Protein AF-A0A9W4NF52-F1 (afdb_monomer)

Sequence (569 aa):
MGPPVKWSLKFQGIALLELTLRLSSQSIHPVLRRPTVVLLLEYIRKVLITISSSPLCQDLHRRIIYSVCWLFIDESKNSFIWRVQRPDSAAGGYKRRQGRRYRSPVVLIVNASRGDCKNIHDPDCVSHKMTSTLDIHHLNGNPSSERIFIVGGGIVGAALAFYLSRDLSSTNKRQIVIVDRCLKKSLGSTGHAPGFVGQLNESPVLTQLAKETVSEYLSIPGGFSRVGGLELSSSPLGVEALHRRCEMARAADLPAEILTPETAASLAPDFIDPESVDIALHFPSDGTANAQKVTSYYLDQARIQGVDFLEANVTGFTRSFIEDEKAEMKAIQTAEGDISLTGSTVILASGIWTSPLIASAHASKQQVTQAPIPIVPVAHPYTFTPPRPPRSGIPYPFVRWPDHHVYARDHGDRDGLGSYNHAPIQLDPTTTAIGAWPSEFDQVLSEATSHLKNGNEFQVRGSAGDSDPWLAKEPFNGIFAVTPDNLPLAGKVPDVANLWICAAIWVTTAAGTAKLISREICREAGTASSPEDKLLLEALAPARFQGSELDLLTQQALRKYNDIYNRKT

Solvent-accessible surface area (backbone atoms only — not comparable to full-atom values): 31614 Å² total; per-residue (Å²): 134,81,83,77,70,78,56,82,52,83,55,95,87,66,72,40,54,50,53,60,64,67,83,84,69,85,74,82,59,84,74,73,78,43,73,64,54,61,53,51,52,52,49,52,50,51,52,53,53,53,56,73,69,35,77,81,45,68,82,47,76,84,59,87,75,79,55,60,44,48,57,47,79,44,84,93,69,82,46,82,52,75,53,80,56,71,82,92,63,84,86,68,85,84,77,83,71,88,89,73,93,75,80,84,79,59,78,48,66,62,61,80,55,87,52,88,62,94,47,95,84,45,91,72,61,74,67,76,68,52,63,54,75,58,54,63,68,60,49,57,75,55,74,45,65,51,30,34,39,29,36,19,65,42,46,42,23,14,32,29,44,28,44,37,45,59,58,29,67,78,79,55,85,54,53,38,34,37,34,21,68,49,62,72,52,66,44,48,45,47,56,69,49,89,25,72,30,69,39,80,51,94,47,67,64,56,22,53,26,13,49,45,16,51,62,55,32,64,74,37,90,76,12,46,44,72,40,12,33,37,42,41,27,67,42,78,68,44,49,54,49,46,56,52,48,42,53,50,26,53,78,69,78,37,70,54,45,82,39,51,26,65,59,49,18,72,56,32,62,59,48,40,49,41,93,71,34,65,37,27,37,37,26,64,79,18,22,41,37,35,46,58,55,42,23,52,49,26,43,54,54,13,42,77,66,62,42,38,35,32,62,44,54,76,61,23,58,42,70,48,79,51,80,91,84,22,29,34,62,43,29,46,32,34,92,93,52,68,34,66,27,61,61,29,38,39,34,39,22,38,40,61,48,41,37,60,40,44,60,32,28,92,82,74,77,53,59,72,55,89,49,45,63,51,53,42,25,29,61,37,49,37,25,25,31,66,84,47,81,57,73,80,81,76,66,43,37,32,41,29,32,51,92,64,36,25,36,38,34,66,70,51,40,28,42,37,41,37,46,49,64,60,84,72,43,76,52,86,74,71,93,36,30,62,52,80,73,60,79,66,46,34,56,41,41,51,59,45,28,70,76,29,66,51,23,90,56,49,52,39,61,66,66,90,66,94,62,63,34,74,82,72,50,38,27,38,23,41,31,44,48,36,19,55,80,72,53,38,34,33,37,64,40,89,56,22,77,36,38,30,39,48,24,43,64,51,84,38,29,22,49,23,48,23,49,53,50,30,52,62,72,70,49,60,92,91,63,80,69,55,74,66,57,45,54,47,45,58,71,18,28,41,54,73,47,57,96,54,59,60,68,60,35,44,57,39,11,45,53,42,54,57,43,72,60,59,66,86,125

Secondary structure (DSSP, 8-state):
-PPP-EEEE--SSS-EEEEE-----S---GGGGSTHHHHHHHHHHHHHHHHHTSGGGTTTTTS----EEEEEEETTTTEEEEEEE-TT---------TT-----PEEE---EEEE--S-TT-TTTT------SS-HHHHHHS--TTEEEEE--SHHHHHHHHHHHHHHHHH---EEEEEES-SSS--SGGGG---EE----SSHHHHHHHHHHHHHHHTSTTTEE---EEEEE-SHHHHHHHHHHHHHHHHTT---EEE-HHHHHHHSTTT--GGG-SEEEEETT-EEE-HHHHHHHHHHHHHHTT-EEEE--EEEEEEEE-GGG-EEEEEEEETT-PEE-TT-EEEE--GGGHHHHHH--TTT---S-SS----EEEEEEEEEPPP-PPPSSSPPPEEEEGGGTEEEEE-SSSEEEEE--S---B----SSSEE---THHHHHHHHHHTTSTTGGGS--SPP-SSS-HHHHT--EEEEEEE-TTS--EEEE-TTBTTEEEEES--GGGHHHHHHHHHHHHTPPTTPPPPHHHHHHHHHH-GGGGTTS-HHHHHHHHHHHHHGGG----

InterPro domains:
  IPR006076 FAD dependent oxidoreductase [PF01266] (148-518)
  IPR036188 FAD/NAD(P)-binding domain superfamily [G3DSA:3.50.50.60] (148-526)
  IPR036188 FAD/NAD(P)-binding domain superfamily [SSF51905] (148-545)

Foldseek 3Di:
DDDWDWDWDDDPPDFTKTKTWDFDDPDPDPVCPDCVVVVVVVVVVVVVVVVCPDPVCVVVVPDFDWWKKWWWDDPVPRDTDIDIDHPPPPPDDDDDDPDDDTDDIGIITIGIDGDPAPDPPDPPRPCPQDDFPDALVVLQVDDDLQEEEEEDLFLQSLLLLLLLLVLCVVPPDGAYEYEYQGSRAAQELLRQPQFWADLDDPDLLSNLLLVVLLVVQVVAVQFWDQQKEKEFDDDPVVVVVLVVSCVSCVVSVFDKDKDQLVVLCVQPVQFGDNVLTGIMMIGRRTAGGNRVSSSVVSNVSSVSSPHGYHNFDFQEWDWDADPPLFIATAWGDTPVGTRGQVSYFYEYAPALCRQVRQCPPVDPSDGVALFQQQWFKWWWKKAKFPFAAFDPDRFGHKYHHLVFQKTKGDPGRIIMIIGLNDQTDTDDDDSGQWDDDDPCQLVSLLSRLVSTSNSVRIDRDADPDPDDCSVVRGMTIGIGIFWLVRAAQFADRPRHHRYTYGYRDDSSSSSSRSNLNSCVVSDDPPDDDDPVSVVSCQVNHSRVCPPPDNVVRNVSRSVVSSCVSHDPD

Radius of gyration: 27.08 Å; Cα contacts (8 Å, |Δi|>4): 1093; chains: 1; bounding box: 56×83×64 Å

Structure (mmCIF, N/CA/C/O backbone):
data_AF-A0A9W4NF52-F1
#
_entry.id   AF-A0A9W4NF52-F1
#
loop_
_atom_site.group_PDB
_atom_site.id
_atom_site.type_symbol
_atom_site.label_atom_id
_atom_site.label_alt_id
_atom_site.label_comp_id
_atom_site.label_asym_id
_atom_site.label_entity_id
_atom_site.label_seq_id
_atom_site.pdbx_PDB_ins_code
_atom_site.Cartn_x
_atom_site.Cartn_y
_atom_site.Cartn_z
_atom_site.occupancy
_atom_site.B_iso_or_equiv
_atom_site.auth_seq_id
_atom_site.auth_comp_id
_atom_site.auth_asym_id
_atom_site.auth_atom_id
_atom_site.pdbx_PDB_model_num
ATOM 1 N N . MET A 1 1 ? 13.377 34.744 -10.665 1.00 30.64 1 MET A N 1
ATOM 2 C CA . MET A 1 1 ? 12.794 34.921 -9.315 1.00 30.64 1 MET A CA 1
ATOM 3 C C . MET A 1 1 ? 13.812 35.668 -8.465 1.00 30.64 1 MET A C 1
ATOM 5 O O . MET A 1 1 ? 14.974 35.294 -8.519 1.00 30.64 1 MET A O 1
ATOM 9 N N . GLY A 1 2 ? 13.432 36.736 -7.758 1.00 31.20 2 GLY A N 1
ATOM 10 C CA . GLY A 1 2 ? 14.323 37.362 -6.767 1.00 31.20 2 GLY A CA 1
ATOM 11 C C . GLY A 1 2 ? 14.331 36.555 -5.459 1.00 31.20 2 GLY A C 1
ATOM 12 O O . GLY A 1 2 ? 13.343 35.865 -5.194 1.00 31.20 2 GLY A O 1
ATOM 13 N N . PRO A 1 3 ? 15.406 36.604 -4.653 1.00 27.39 3 PRO A N 1
ATOM 14 C CA . PRO A 1 3 ? 15.479 35.844 -3.409 1.00 27.39 3 PRO A CA 1
ATOM 15 C C . PRO A 1 3 ? 14.446 36.350 -2.382 1.00 27.39 3 PRO A C 1
ATOM 17 O O . PRO A 1 3 ? 14.152 37.548 -2.344 1.00 27.39 3 PRO A O 1
ATOM 20 N N . PRO A 1 4 ? 13.882 35.465 -1.538 1.00 35.62 4 PRO A N 1
ATOM 21 C CA . PRO A 1 4 ? 13.012 35.873 -0.441 1.00 35.62 4 PRO A CA 1
ATOM 22 C C . PRO A 1 4 ? 13.795 36.713 0.575 1.00 35.62 4 PRO A C 1
ATOM 24 O O . PRO A 1 4 ? 14.911 36.363 0.956 1.00 35.62 4 PRO A O 1
ATOM 27 N N . VAL A 1 5 ? 13.193 37.801 1.054 1.00 34.25 5 VAL A N 1
ATOM 28 C CA . VAL A 1 5 ? 13.764 38.591 2.150 1.00 34.25 5 VAL A CA 1
ATOM 29 C C . VAL A 1 5 ? 13.345 37.940 3.471 1.00 34.25 5 VAL A C 1
ATOM 31 O O . VAL A 1 5 ? 12.169 37.977 3.831 1.00 34.25 5 VAL A O 1
ATOM 34 N N . LYS A 1 6 ? 14.291 37.318 4.183 1.00 35.41 6 LYS A N 1
ATOM 35 C CA . LYS A 1 6 ? 14.070 36.695 5.501 1.00 35.41 6 LYS A CA 1
ATOM 36 C C . LYS A 1 6 ? 14.448 37.662 6.624 1.00 35.41 6 LYS A C 1
ATOM 38 O O . LYS A 1 6 ? 15.477 38.325 6.537 1.00 35.41 6 LYS A O 1
ATOM 43 N N . TRP A 1 7 ? 13.634 37.721 7.676 1.00 36.25 7 TRP A N 1
ATOM 44 C CA . TRP A 1 7 ? 13.908 38.498 8.889 1.00 36.25 7 TRP A CA 1
ATOM 45 C C . TRP A 1 7 ? 13.769 37.578 10.104 1.00 36.25 7 TRP A C 1
ATOM 47 O O . TRP A 1 7 ? 12.763 36.884 10.236 1.00 36.25 7 TRP A O 1
ATOM 57 N N . SER A 1 8 ? 14.753 37.596 11.002 1.00 33.62 8 SER A N 1
ATOM 58 C CA . SER A 1 8 ? 14.726 36.868 12.272 1.00 33.62 8 SER A CA 1
ATOM 59 C C . SER A 1 8 ? 14.670 37.855 13.441 1.00 33.62 8 SER A C 1
ATOM 61 O O . SER A 1 8 ? 15.445 38.808 13.515 1.00 33.62 8 SER A O 1
ATOM 63 N N . LEU A 1 9 ? 13.720 37.655 14.358 1.00 34.09 9 LEU A N 1
ATOM 64 C CA . LEU A 1 9 ? 13.571 38.448 15.581 1.00 34.09 9 LEU A CA 1
ATOM 65 C C . LEU A 1 9 ? 13.897 37.570 16.793 1.00 34.09 9 LEU A C 1
ATOM 67 O O . LEU A 1 9 ? 13.273 36.533 17.009 1.00 34.09 9 LEU A O 1
ATOM 71 N N . LYS A 1 10 ? 14.882 37.996 17.589 1.00 30.06 10 LYS A N 1
ATOM 72 C CA . LYS A 1 10 ? 15.236 37.385 18.877 1.00 30.06 10 LYS A CA 1
ATOM 73 C C . LYS A 1 10 ? 14.580 38.192 19.997 1.00 30.06 10 LYS A C 1
ATOM 75 O O . LYS A 1 10 ? 14.898 39.369 20.152 1.00 30.06 10 LYS A O 1
ATOM 80 N N . PHE A 1 11 ? 13.701 37.571 20.778 1.00 33.81 11 PHE A N 1
ATOM 81 C CA . PHE A 1 11 ? 13.212 38.149 22.030 1.00 33.81 11 PHE A CA 1
ATOM 82 C C . PHE A 1 11 ? 14.125 37.735 23.188 1.00 33.81 11 PHE A C 1
ATOM 84 O O . PHE A 1 11 ? 14.662 36.625 23.201 1.00 33.81 11 PHE A O 1
ATOM 91 N N . GLN A 1 12 ? 14.329 38.634 24.154 1.00 30.27 12 GLN A N 1
ATOM 92 C CA . GLN A 1 12 ? 15.035 38.314 25.394 1.00 30.27 12 GLN A CA 1
ATOM 93 C C . GLN A 1 12 ? 14.234 37.252 26.166 1.00 30.27 12 GLN A C 1
ATOM 95 O O . GLN A 1 12 ? 13.244 37.562 26.816 1.00 30.27 12 GLN A O 1
ATOM 100 N N . GLY A 1 13 ? 14.659 35.992 26.063 1.00 32.41 13 GLY A N 1
ATOM 101 C CA . GLY A 1 13 ? 14.316 34.928 27.008 1.00 32.41 13 GLY A CA 1
ATOM 102 C C . GLY A 1 13 ? 13.335 33.843 26.553 1.00 32.41 13 GLY A C 1
ATOM 103 O O . GLY A 1 13 ? 13.443 32.744 27.081 1.00 32.41 13 GLY A O 1
ATOM 104 N N . ILE A 1 14 ? 12.416 34.062 25.599 1.00 31.23 14 ILE A N 1
ATOM 105 C CA . ILE A 1 14 ? 11.429 33.029 25.196 1.00 31.23 14 ILE A CA 1
ATOM 106 C C . ILE A 1 14 ? 11.091 33.123 23.690 1.00 31.23 14 ILE A C 1
ATOM 108 O O . ILE A 1 14 ? 10.557 34.130 23.243 1.00 31.23 14 ILE A O 1
ATOM 112 N N . ALA A 1 15 ? 11.370 32.031 22.958 1.00 33.44 15 ALA A N 1
ATOM 113 C CA . ALA A 1 15 ? 11.004 31.679 21.569 1.00 33.44 15 ALA A CA 1
ATOM 114 C C . ALA A 1 15 ? 11.430 32.618 20.407 1.00 33.44 15 ALA A C 1
ATOM 116 O O . ALA A 1 15 ? 11.205 33.826 20.410 1.00 33.44 15 ALA A O 1
ATOM 117 N N . LEU A 1 16 ? 11.995 32.022 19.345 1.00 30.94 16 LEU A N 1
ATOM 118 C CA . LEU A 1 16 ? 12.196 32.670 18.043 1.00 30.94 16 LEU A CA 1
ATOM 119 C C . LEU A 1 16 ? 10.884 32.628 17.244 1.00 30.94 16 LEU A C 1
ATOM 121 O O . LEU A 1 16 ? 10.321 31.555 17.023 1.00 30.94 16 LEU A O 1
ATOM 125 N N . LEU A 1 17 ? 10.419 33.792 16.789 1.00 34.41 17 LEU A N 1
ATOM 126 C CA . LEU A 1 17 ? 9.329 33.906 15.820 1.00 34.41 17 LEU A CA 1
ATOM 127 C C . LEU A 1 17 ? 9.950 34.212 14.451 1.00 34.41 17 LEU A C 1
ATOM 129 O O . LEU A 1 17 ? 10.564 35.267 14.272 1.00 34.41 17 LEU A O 1
ATOM 133 N N . GLU A 1 18 ? 9.820 33.294 13.494 1.00 33.72 18 GLU A N 1
ATOM 134 C CA . GLU A 1 18 ? 10.296 33.497 12.122 1.00 33.72 18 GLU A CA 1
ATOM 135 C C . GLU A 1 18 ? 9.114 33.890 11.223 1.00 33.72 18 GLU A C 1
ATOM 137 O O . GLU A 1 18 ? 8.136 33.155 11.100 1.00 33.72 18 GLU A O 1
ATOM 142 N N . LEU A 1 19 ? 9.181 35.076 10.612 1.00 35.31 19 LEU A N 1
ATOM 143 C CA . LEU A 1 19 ? 8.155 35.599 9.705 1.00 35.31 19 LEU A CA 1
ATOM 144 C C . LEU A 1 19 ? 8.681 35.513 8.271 1.00 35.31 19 LEU A C 1
ATOM 146 O O . LEU A 1 19 ? 9.635 36.202 7.912 1.00 35.31 19 LEU A O 1
ATOM 150 N N . THR A 1 20 ? 8.046 34.691 7.433 1.00 35.22 20 THR A N 1
ATOM 151 C CA . THR A 1 20 ? 8.397 34.589 6.007 1.00 35.22 20 THR A CA 1
ATOM 152 C C . THR A 1 20 ? 7.339 35.278 5.153 1.00 35.22 20 THR A C 1
ATOM 154 O O . THR A 1 20 ? 6.206 34.814 5.058 1.00 35.22 20 THR A O 1
ATOM 157 N N . LEU A 1 21 ? 7.715 36.375 4.494 1.00 35.00 21 LEU A N 1
ATOM 158 C CA . LEU A 1 21 ? 6.881 37.072 3.513 1.00 35.00 21 LEU A CA 1
ATOM 159 C C . LEU A 1 21 ? 7.177 36.541 2.105 1.00 35.00 21 LEU A C 1
ATOM 161 O O . LEU A 1 21 ? 8.293 36.682 1.605 1.00 35.00 21 LEU A O 1
ATOM 165 N N . ARG A 1 22 ? 6.172 35.960 1.437 1.00 34.31 22 ARG A N 1
ATOM 166 C CA . ARG A 1 22 ? 6.224 35.655 -0.003 1.00 34.31 22 ARG A CA 1
ATOM 167 C C . ARG A 1 22 ? 5.330 36.628 -0.763 1.00 34.31 22 ARG A C 1
ATOM 169 O O . ARG A 1 22 ? 4.126 36.668 -0.540 1.00 34.31 22 ARG A O 1
ATOM 176 N N . LEU A 1 23 ? 5.916 37.388 -1.683 1.00 34.19 23 LEU A N 1
ATOM 177 C CA . LEU A 1 23 ? 5.167 38.192 -2.648 1.00 34.19 23 LEU A CA 1
ATOM 178 C C . LEU A 1 23 ? 4.902 37.326 -3.886 1.00 34.19 23 LEU A C 1
ATOM 180 O O . LEU A 1 23 ? 5.846 36.928 -4.567 1.00 34.19 23 LEU A O 1
ATOM 184 N N . SER A 1 24 ? 3.638 37.016 -4.187 1.00 32.88 24 SER A N 1
ATOM 185 C CA . SER A 1 24 ? 3.285 36.368 -5.454 1.00 32.88 24 SER A CA 1
ATOM 186 C C . SER A 1 24 ? 3.350 37.403 -6.575 1.00 32.88 24 SER A C 1
ATOM 188 O O . SER A 1 24 ? 2.557 38.343 -6.593 1.00 32.88 24 SER A O 1
ATOM 190 N N . SER A 1 25 ? 4.277 37.254 -7.517 1.00 32.62 25 SER A N 1
ATOM 191 C CA . SER A 1 25 ? 4.322 38.117 -8.694 1.00 32.62 25 SER A CA 1
ATOM 192 C C . SER A 1 25 ? 3.762 37.401 -9.921 1.00 32.62 25 SER A C 1
ATOM 194 O O . SER A 1 25 ? 4.472 36.634 -10.566 1.00 32.62 25 SER A O 1
ATOM 196 N N . GLN A 1 26 ? 2.543 37.745 -10.323 1.00 32.47 26 GLN A N 1
ATOM 197 C CA . GLN A 1 26 ? 2.371 38.155 -11.712 1.00 32.47 26 GLN A CA 1
ATOM 198 C C . GLN A 1 26 ? 2.530 39.680 -11.703 1.00 32.47 26 GLN A C 1
ATOM 200 O O . GLN A 1 26 ? 1.726 40.391 -11.109 1.00 32.47 26 GLN A O 1
ATOM 205 N N . SER A 1 27 ? 3.643 40.160 -12.271 1.00 33.03 27 SER A N 1
ATOM 206 C CA . SER A 1 27 ? 4.089 41.569 -12.346 1.00 33.03 27 SER A CA 1
ATOM 207 C C . SER A 1 27 ? 4.344 42.301 -11.009 1.00 33.03 27 SER A C 1
ATOM 209 O O . SER A 1 27 ? 3.445 42.866 -10.395 1.00 33.03 27 SER A O 1
ATOM 211 N N . ILE A 1 28 ? 5.616 42.383 -10.588 1.00 39.38 28 ILE A N 1
ATOM 212 C CA . ILE A 1 28 ? 6.066 43.341 -9.557 1.00 39.38 28 ILE A CA 1
ATOM 213 C C . ILE A 1 28 ? 6.005 44.747 -10.169 1.00 39.38 28 ILE A C 1
ATOM 215 O O . ILE A 1 28 ? 6.811 45.091 -11.032 1.00 39.38 28 ILE A O 1
ATOM 219 N N . HIS A 1 29 ? 5.033 45.550 -9.739 1.00 37.34 29 HIS A N 1
ATOM 220 C CA . HIS A 1 29 ? 4.826 46.913 -10.232 1.00 37.34 29 HIS A CA 1
ATOM 221 C C . HIS A 1 29 ? 5.989 47.844 -9.806 1.00 37.34 29 HIS A C 1
ATOM 223 O O . HIS A 1 29 ? 6.453 47.738 -8.665 1.00 37.34 29 HIS A O 1
ATOM 229 N N . PRO A 1 30 ? 6.434 48.812 -10.639 1.00 37.72 30 PRO A N 1
ATOM 230 C CA . PRO A 1 30 ? 7.572 49.705 -10.345 1.00 37.72 30 PRO A CA 1
ATOM 231 C C . PRO A 1 30 ? 7.462 50.525 -9.044 1.00 37.72 30 PRO A C 1
ATOM 233 O O . PRO A 1 30 ? 8.462 51.032 -8.537 1.00 37.72 30 PRO A O 1
ATOM 236 N N . VAL A 1 31 ? 6.257 50.633 -8.476 1.00 40.03 31 VAL A N 1
ATOM 237 C CA . VAL A 1 31 ? 5.966 51.329 -7.209 1.00 40.03 31 VAL A CA 1
ATOM 238 C C . VAL A 1 31 ? 6.613 50.639 -5.999 1.00 40.03 31 VAL A C 1
ATOM 240 O O . VAL A 1 31 ? 6.947 51.308 -5.022 1.00 40.03 31 VAL A O 1
ATOM 243 N N . LEU A 1 32 ? 6.886 49.331 -6.076 1.00 39.91 32 LEU A N 1
ATOM 244 C CA . LEU A 1 32 ? 7.472 48.559 -4.973 1.00 39.91 32 LEU A CA 1
ATOM 245 C C . LEU A 1 32 ? 8.967 48.849 -4.718 1.00 39.91 32 LEU A C 1
ATOM 247 O O . LEU A 1 32 ? 9.544 48.297 -3.787 1.00 39.91 32 LEU A O 1
ATOM 251 N N . ARG A 1 33 ? 9.598 49.730 -5.512 1.00 41.84 33 ARG A N 1
ATOM 252 C CA . ARG A 1 33 ? 11.000 50.163 -5.343 1.00 41.84 33 ARG A CA 1
ATOM 253 C C . ARG A 1 33 ? 11.178 51.425 -4.487 1.00 41.84 33 ARG A C 1
ATOM 255 O O . ARG A 1 33 ? 12.298 51.913 -4.366 1.00 41.84 33 ARG A O 1
ATOM 262 N N . ARG A 1 34 ? 10.107 51.995 -3.919 1.00 40.56 34 ARG A N 1
ATOM 263 C CA . ARG A 1 34 ? 10.191 53.239 -3.130 1.00 40.56 34 ARG A CA 1
ATOM 264 C C . ARG A 1 34 ? 10.352 52.973 -1.619 1.00 40.56 34 ARG A C 1
ATOM 266 O O . ARG A 1 34 ? 9.785 51.997 -1.124 1.00 40.56 34 ARG A O 1
ATOM 273 N N . PRO A 1 35 ? 11.033 53.869 -0.866 1.00 41.41 35 PRO A N 1
ATOM 274 C CA . PRO A 1 35 ? 11.238 53.779 0.594 1.00 41.41 35 PRO A CA 1
ATOM 275 C C . PRO A 1 35 ? 9.960 53.528 1.416 1.00 41.41 35 PRO A C 1
ATOM 277 O O . PRO A 1 35 ? 10.002 53.021 2.534 1.00 41.41 35 PRO A O 1
ATOM 280 N N . THR A 1 36 ? 8.799 53.837 0.842 1.00 40.22 36 THR A N 1
ATOM 281 C CA . THR A 1 36 ? 7.467 53.661 1.421 1.00 40.22 36 THR A CA 1
ATOM 282 C C . THR A 1 36 ? 7.101 52.196 1.710 1.00 40.22 36 THR A C 1
ATOM 284 O O . THR A 1 36 ? 6.366 51.940 2.659 1.00 40.22 36 THR A O 1
ATOM 287 N N . VAL A 1 37 ? 7.634 51.217 0.962 1.00 43.66 37 VAL A N 1
ATOM 288 C CA . VAL A 1 37 ? 7.390 49.779 1.229 1.00 43.66 37 VAL A CA 1
ATOM 289 C C . VAL A 1 37 ? 8.150 49.304 2.468 1.00 43.66 37 VAL A C 1
ATOM 291 O O . VAL A 1 37 ? 7.633 48.501 3.240 1.00 43.66 37 VAL A O 1
ATOM 294 N N . VAL A 1 38 ? 9.346 49.847 2.704 1.00 44.72 38 VAL A N 1
ATOM 295 C CA . VAL A 1 38 ? 10.142 49.556 3.906 1.00 44.72 38 VAL A CA 1
ATOM 296 C C . VAL A 1 38 ? 9.440 50.106 5.150 1.00 44.72 38 VAL A C 1
ATOM 298 O O . VAL A 1 38 ? 9.328 49.402 6.149 1.00 44.72 38 VAL A O 1
ATOM 301 N N . LEU A 1 39 ? 8.865 51.309 5.058 1.00 43.31 39 LEU A N 1
ATOM 302 C CA . LEU A 1 39 ? 8.069 51.907 6.135 1.00 43.31 39 LEU A CA 1
ATOM 303 C C . LEU A 1 39 ? 6.769 51.134 6.415 1.00 43.31 39 LEU A C 1
ATOM 305 O O . LEU A 1 39 ? 6.392 50.973 7.574 1.00 43.31 39 LEU A O 1
ATOM 309 N N . LEU A 1 40 ? 6.103 50.608 5.379 1.00 46.97 40 LEU A N 1
ATOM 310 C CA . LEU A 1 40 ? 4.910 49.768 5.538 1.00 46.97 40 LEU A CA 1
ATOM 311 C C . LEU A 1 40 ? 5.244 48.444 6.248 1.00 46.97 40 LEU A C 1
ATOM 313 O O . LEU A 1 40 ? 4.512 48.019 7.140 1.00 46.97 40 LEU A O 1
ATOM 317 N N . LEU A 1 41 ? 6.369 47.817 5.895 1.00 48.62 41 LEU A N 1
ATOM 318 C CA . LEU A 1 41 ? 6.844 46.586 6.531 1.00 48.62 41 LEU A CA 1
ATOM 319 C C . LEU A 1 41 ? 7.308 46.821 7.978 1.00 48.62 41 LEU A C 1
ATOM 321 O O . LEU A 1 41 ? 7.011 46.002 8.848 1.00 48.62 41 LEU A O 1
ATOM 325 N N . GLU A 1 42 ? 7.951 47.955 8.274 1.00 46.91 42 GLU A N 1
ATOM 326 C CA . GLU A 1 42 ? 8.258 48.359 9.653 1.00 46.91 42 GLU A CA 1
ATOM 327 C C . GLU A 1 42 ? 7.001 48.632 10.487 1.00 46.91 42 GLU A C 1
ATOM 329 O O . GLU A 1 42 ? 6.953 48.295 11.672 1.00 46.91 42 GLU A O 1
ATOM 334 N N . TYR A 1 43 ? 5.967 49.222 9.887 1.00 47.22 43 TYR A N 1
ATOM 335 C CA . TYR A 1 43 ? 4.711 49.484 10.580 1.00 47.22 43 TYR A CA 1
ATOM 336 C C . TYR A 1 43 ? 3.951 48.181 10.879 1.00 47.22 43 TYR A C 1
ATOM 338 O O . TYR A 1 43 ? 3.504 47.980 12.008 1.00 47.22 43 TYR A O 1
ATOM 346 N N . ILE A 1 44 ? 3.894 47.245 9.921 1.00 51.09 44 ILE A N 1
ATOM 347 C CA . ILE A 1 44 ? 3.345 45.891 10.127 1.00 51.09 44 ILE A CA 1
ATOM 348 C C . ILE A 1 44 ? 4.126 45.153 11.223 1.00 51.09 44 ILE A C 1
ATOM 350 O O . ILE A 1 44 ? 3.520 44.540 12.100 1.00 51.09 44 ILE A O 1
ATOM 354 N N . ARG A 1 45 ? 5.461 45.271 11.236 1.00 47.41 45 ARG A N 1
ATOM 355 C CA . ARG A 1 45 ? 6.313 44.737 12.308 1.00 47.41 45 ARG A CA 1
ATOM 356 C C . ARG A 1 45 ? 5.927 45.312 13.675 1.00 47.41 45 ARG A C 1
ATOM 358 O O . ARG A 1 45 ? 5.781 44.543 14.619 1.00 47.41 45 ARG A O 1
ATOM 365 N N . LYS A 1 46 ? 5.734 46.631 13.795 1.00 46.56 46 LYS A N 1
ATOM 366 C CA . LYS A 1 46 ? 5.320 47.268 15.060 1.00 46.56 46 LYS A CA 1
ATOM 367 C C . LYS A 1 46 ? 3.941 46.790 15.518 1.00 46.56 46 LYS A C 1
ATOM 369 O O . LYS A 1 46 ? 3.792 46.442 16.682 1.00 46.56 46 LYS A O 1
ATOM 374 N N . VAL A 1 47 ? 2.970 46.687 14.610 1.00 46.38 47 VAL A N 1
ATOM 375 C CA . VAL A 1 47 ? 1.612 46.209 14.929 1.00 46.38 47 VAL A CA 1
ATOM 376 C C . VAL A 1 47 ? 1.617 44.748 15.390 1.00 46.38 47 VAL A C 1
ATOM 378 O O . VAL A 1 47 ? 0.968 44.426 16.381 1.00 46.38 47 VAL A O 1
ATOM 381 N N . LEU A 1 48 ? 2.383 43.870 14.735 1.00 47.62 48 LEU A N 1
ATOM 382 C CA . LEU A 1 48 ? 2.506 42.465 15.143 1.00 47.62 48 LEU A CA 1
ATOM 383 C C . LEU A 1 48 ? 3.173 42.317 16.520 1.00 47.62 48 LEU A C 1
ATOM 385 O O . LEU A 1 48 ? 2.715 41.506 17.321 1.00 47.62 48 LEU A O 1
ATOM 389 N N . ILE A 1 49 ? 4.182 43.145 16.827 1.00 46.84 49 ILE A N 1
ATOM 390 C CA . ILE A 1 49 ? 4.816 43.206 18.156 1.00 46.84 49 ILE A CA 1
ATOM 391 C C . ILE A 1 49 ? 3.811 43.663 19.224 1.00 46.84 49 ILE A C 1
ATOM 393 O O . ILE A 1 49 ? 3.771 43.092 20.313 1.00 46.84 49 ILE A O 1
ATOM 397 N N . THR A 1 50 ? 2.977 44.664 18.930 1.00 42.03 50 THR A N 1
ATOM 398 C CA . THR A 1 50 ? 1.947 45.154 19.862 1.00 42.03 50 THR A CA 1
ATOM 399 C C . THR A 1 50 ? 0.834 44.124 20.089 1.00 42.03 50 THR A C 1
ATOM 401 O O . THR A 1 50 ? 0.373 43.958 21.214 1.00 42.03 50 THR A O 1
ATOM 404 N N . ILE A 1 51 ? 0.426 43.381 19.055 1.00 44.22 51 ILE A N 1
ATOM 405 C CA . ILE A 1 51 ? -0.581 42.313 19.183 1.00 44.22 51 ILE A CA 1
ATOM 406 C C . ILE A 1 51 ? -0.036 41.138 20.009 1.00 44.22 51 ILE A C 1
ATOM 408 O O . ILE A 1 51 ? -0.762 40.599 20.843 1.00 44.22 51 ILE A O 1
ATOM 412 N N . SER A 1 52 ? 1.237 40.761 19.838 1.00 42.72 52 SER A N 1
ATOM 413 C CA . SER A 1 52 ? 1.846 39.651 20.587 1.00 42.72 52 SER A CA 1
ATOM 414 C C . SER A 1 52 ? 2.166 39.979 22.050 1.00 42.72 52 SER A C 1
ATOM 416 O O . SER A 1 52 ? 2.426 39.069 22.828 1.00 42.72 52 SER A O 1
ATOM 418 N N . SER A 1 53 ? 2.176 41.261 22.426 1.00 39.72 53 SER A N 1
ATOM 419 C CA . SER A 1 53 ? 2.444 41.736 23.794 1.00 39.72 53 SER A CA 1
ATOM 420 C C . SER A 1 53 ? 1.177 42.134 24.568 1.00 39.72 53 SER A C 1
ATOM 422 O O . SER A 1 53 ? 1.264 42.543 25.724 1.00 39.72 53 SER A O 1
ATOM 424 N N . SER A 1 54 ? -0.006 41.975 23.964 1.00 37.41 54 SER A N 1
ATOM 425 C CA . SER A 1 54 ? -1.296 42.189 24.625 1.00 37.41 54 SER A CA 1
ATOM 426 C C . SER A 1 54 ? -1.642 41.033 25.583 1.00 37.41 54 SER A C 1
ATOM 428 O O . SER A 1 54 ? -1.570 39.872 25.167 1.00 37.41 54 SER A O 1
ATOM 430 N N . PRO A 1 55 ? -2.109 41.306 26.818 1.00 36.56 55 PRO A N 1
ATOM 431 C CA . PRO A 1 55 ? -2.564 40.279 27.763 1.00 36.56 55 PRO A CA 1
ATOM 432 C C . PRO A 1 55 ? -3.675 39.372 27.208 1.00 36.56 55 PRO A C 1
ATOM 434 O O . PRO A 1 55 ? -3.739 38.198 27.554 1.00 36.56 55 PRO A O 1
ATOM 437 N N . LEU A 1 56 ? -4.498 39.874 26.275 1.00 33.81 56 LEU A N 1
ATOM 438 C CA . LEU A 1 56 ? -5.556 39.095 25.612 1.00 33.81 56 LEU A CA 1
ATOM 439 C C . LEU A 1 56 ? -5.025 37.932 24.747 1.00 33.81 56 LEU A C 1
ATOM 441 O O . LEU A 1 56 ? -5.784 37.023 24.421 1.00 33.81 56 LEU A O 1
ATOM 445 N N . CYS A 1 57 ? -3.746 37.949 24.356 1.00 35.78 57 CYS A N 1
ATOM 446 C CA . CYS A 1 57 ? -3.125 36.878 23.570 1.00 35.78 57 CYS A CA 1
ATOM 447 C C . CYS A 1 57 ? -2.543 35.745 24.428 1.00 35.78 57 CYS A C 1
ATOM 449 O O . CYS A 1 57 ? -2.244 34.686 23.877 1.00 35.78 57 CYS A O 1
ATOM 451 N N . GLN A 1 58 ? -2.406 35.920 25.750 1.00 37.94 58 GLN A N 1
ATOM 452 C CA . GLN A 1 58 ? -1.857 34.873 26.621 1.00 37.94 58 GLN A CA 1
ATOM 453 C C . GLN A 1 58 ? -2.801 33.662 26.744 1.00 37.94 58 GLN A C 1
ATOM 455 O O . GLN A 1 58 ? -2.320 32.532 26.790 1.00 37.94 58 GLN A O 1
ATOM 460 N N . ASP A 1 59 ? -4.119 33.864 26.647 1.00 31.83 59 ASP A N 1
ATOM 461 C CA . ASP A 1 59 ? -5.109 32.771 26.601 1.00 31.83 59 ASP A CA 1
ATOM 462 C C . ASP A 1 59 ? -5.262 32.129 25.206 1.00 31.83 59 ASP A C 1
ATOM 464 O O . ASP A 1 59 ? -5.736 30.999 25.075 1.00 31.83 59 ASP A O 1
ATOM 468 N N . LEU A 1 60 ? -4.808 32.796 24.137 1.00 35.28 60 LEU A N 1
ATOM 469 C CA . LEU A 1 60 ? -4.851 32.274 22.761 1.00 35.28 60 LEU A CA 1
ATOM 470 C C . LEU A 1 60 ? -3.647 31.389 22.390 1.00 35.28 60 LEU A C 1
ATOM 472 O O . LEU A 1 60 ? -3.548 30.935 21.248 1.00 35.28 60 LEU A O 1
ATOM 476 N N . HIS A 1 61 ? -2.767 31.077 23.347 1.00 36.22 61 HIS A N 1
ATOM 477 C CA . HIS A 1 61 ? -1.515 30.332 23.155 1.00 36.22 61 HIS A CA 1
ATOM 478 C C . HIS A 1 61 ? -1.651 28.907 22.569 1.00 36.22 61 HIS A C 1
ATOM 480 O O . HIS A 1 61 ? -0.634 28.268 22.299 1.00 36.22 61 HIS A O 1
ATOM 486 N N . ARG A 1 62 ? -2.874 28.405 22.334 1.00 33.16 62 ARG A N 1
ATOM 487 C CA . ARG A 1 62 ? -3.158 27.078 21.752 1.00 33.16 62 ARG A CA 1
ATOM 488 C C . ARG A 1 62 ? -3.683 27.082 20.309 1.00 33.16 62 ARG A C 1
ATOM 490 O O . ARG A 1 62 ? -3.900 26.003 19.768 1.00 33.16 62 ARG A O 1
ATOM 497 N N . ARG A 1 63 ? -3.912 28.234 19.664 1.00 31.06 63 ARG A N 1
ATOM 498 C CA . ARG A 1 63 ? -4.468 28.278 18.294 1.00 31.06 63 ARG A CA 1
ATOM 499 C C . ARG A 1 63 ? -3.545 29.022 17.331 1.00 31.06 63 ARG A C 1
ATOM 501 O O . ARG A 1 63 ? -3.248 30.194 17.528 1.00 31.06 63 ARG A O 1
ATOM 508 N N . ILE A 1 64 ? -3.134 28.340 16.260 1.00 35.12 64 ILE A N 1
ATOM 509 C CA . ILE A 1 64 ? -2.518 28.965 15.083 1.00 35.12 64 ILE A CA 1
ATOM 510 C C . ILE A 1 64 ? -3.551 29.937 14.501 1.00 35.12 64 ILE A C 1
ATOM 512 O O . ILE A 1 64 ? -4.620 29.519 14.059 1.00 35.12 64 ILE A O 1
ATOM 516 N N . ILE A 1 65 ? -3.271 31.240 14.535 1.00 35.19 65 ILE A N 1
ATOM 517 C CA . ILE A 1 65 ? -4.160 32.239 13.939 1.00 35.19 65 ILE A CA 1
ATOM 518 C C . ILE A 1 65 ? -3.800 32.372 12.458 1.00 35.19 65 ILE A C 1
ATOM 520 O O . ILE A 1 65 ? -2.824 33.030 12.108 1.00 35.19 65 ILE A O 1
ATOM 524 N N . TYR A 1 66 ? -4.623 31.803 11.578 1.00 32.88 66 TYR A N 1
ATOM 525 C CA . TYR A 1 66 ? -4.649 32.200 10.171 1.00 32.88 66 TYR A CA 1
ATOM 526 C C . TYR A 1 66 ? -5.461 33.495 10.054 1.00 32.88 66 TYR A C 1
ATOM 528 O O . TYR A 1 66 ? -6.659 33.511 10.329 1.00 32.88 66 TYR A O 1
ATOM 536 N N . SER A 1 67 ? -4.828 34.606 9.680 1.00 38.03 67 SER A N 1
ATOM 537 C CA . SER A 1 67 ? -5.533 35.848 9.330 1.00 38.03 67 SER A CA 1
ATOM 538 C C . SER A 1 67 ? -5.216 36.223 7.889 1.00 38.03 67 SER A C 1
ATOM 540 O O . SER A 1 67 ? -4.056 36.443 7.545 1.00 38.03 67 SER A O 1
ATOM 542 N N . VAL A 1 68 ? -6.246 36.301 7.043 1.00 34.56 68 VAL A N 1
ATOM 543 C CA . VAL A 1 68 ? -6.131 36.827 5.677 1.00 34.56 68 VAL A CA 1
ATOM 544 C C . VAL A 1 68 ? -6.336 38.339 5.743 1.00 34.56 68 VAL A C 1
ATOM 546 O O . VAL A 1 68 ? -7.420 38.814 6.087 1.00 34.56 68 VAL A O 1
ATOM 549 N N . CYS A 1 69 ? -5.294 39.107 5.430 1.00 37.69 69 CYS A N 1
ATOM 550 C CA . CYS A 1 69 ? -5.367 40.566 5.372 1.00 37.69 69 CYS A CA 1
ATOM 551 C C . CYS A 1 69 ? -5.530 41.026 3.921 1.00 37.69 69 CYS A C 1
ATOM 553 O O . CYS A 1 69 ? -4.695 40.717 3.071 1.00 37.69 69 CYS A O 1
ATOM 555 N N . TRP A 1 70 ? -6.578 41.808 3.650 1.00 35.97 70 TRP A N 1
ATOM 556 C CA . TRP A 1 70 ? -6.791 42.445 2.350 1.00 35.97 70 TRP A CA 1
ATOM 557 C C . TRP A 1 70 ? -6.300 43.896 2.396 1.00 35.97 70 TRP A C 1
ATOM 559 O O . TRP A 1 70 ? -6.762 44.687 3.225 1.00 35.97 70 TRP A O 1
ATOM 569 N N . LEU A 1 71 ? -5.375 44.251 1.500 1.00 38.06 71 LEU A N 1
ATOM 570 C CA . LEU A 1 71 ? -4.861 45.613 1.349 1.00 38.06 71 LEU A CA 1
ATOM 571 C C . LEU A 1 71 ? -5.499 46.276 0.120 1.00 38.06 71 LEU A C 1
ATOM 573 O O . LEU A 1 71 ? -5.340 45.783 -0.997 1.00 38.06 71 LEU A O 1
ATOM 57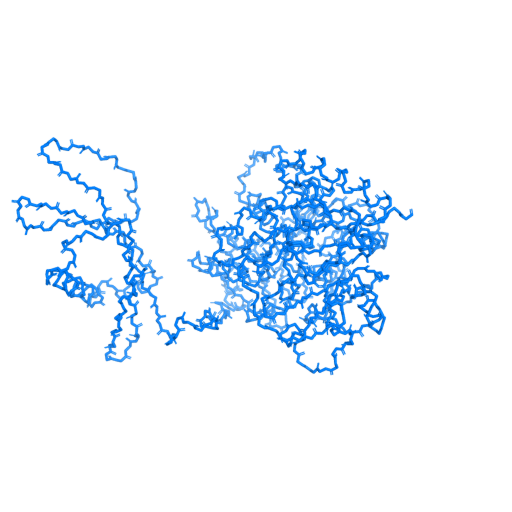7 N N . PHE A 1 72 ? -6.184 47.406 0.314 1.00 38.00 72 PHE A N 1
ATOM 578 C CA . PHE A 1 72 ? -6.705 48.232 -0.780 1.00 38.00 72 PHE A CA 1
ATOM 579 C C . PHE A 1 72 ? -5.935 49.555 -0.844 1.00 38.00 72 PHE A C 1
ATOM 581 O O . PHE A 1 72 ? -5.786 50.248 0.164 1.00 38.00 72 PHE A O 1
ATOM 588 N N . ILE A 1 73 ? -5.453 49.907 -2.038 1.00 40.03 73 ILE A N 1
ATOM 589 C CA . ILE A 1 73 ? -4.724 51.155 -2.294 1.00 40.03 73 ILE A CA 1
ATOM 590 C C . ILE A 1 73 ? -5.710 52.174 -2.880 1.00 40.03 73 ILE A C 1
ATOM 592 O O . ILE A 1 73 ? -6.298 51.927 -3.933 1.00 40.03 73 ILE A O 1
ATOM 596 N N . ASP A 1 74 ? -5.914 53.303 -2.193 1.00 38.00 74 ASP A N 1
ATOM 597 C CA . ASP A 1 74 ? -6.661 54.458 -2.712 1.00 38.00 74 ASP A CA 1
ATOM 598 C C . ASP A 1 74 ? -5.662 55.536 -3.162 1.00 38.00 74 ASP A C 1
ATOM 600 O O . ASP A 1 74 ? -5.158 56.330 -2.364 1.00 38.00 74 ASP A O 1
ATOM 604 N N . GLU A 1 75 ? -5.353 55.551 -4.460 1.00 36.06 75 GLU A N 1
ATOM 605 C CA . GLU A 1 75 ? -4.363 56.469 -5.042 1.00 36.06 75 GLU A CA 1
ATOM 606 C C . GLU A 1 75 ? -4.791 57.944 -4.977 1.00 36.06 75 GLU A C 1
ATOM 608 O O . GLU A 1 75 ? -3.943 58.829 -5.048 1.00 36.06 75 GLU A O 1
ATOM 613 N N . SER A 1 76 ? -6.081 58.238 -4.777 1.00 36.09 76 SER A N 1
ATOM 614 C CA . SER A 1 76 ? -6.578 59.621 -4.740 1.00 36.09 76 SER A CA 1
ATOM 615 C C . SER A 1 76 ? -6.255 60.364 -3.439 1.00 36.09 76 SER A C 1
ATOM 617 O O . SER A 1 76 ? -6.347 61.589 -3.392 1.00 36.09 76 SER A O 1
ATOM 619 N N . LYS A 1 77 ? -5.890 59.638 -2.372 1.00 35.16 77 LYS A N 1
ATOM 620 C CA . LYS A 1 77 ? -5.691 60.206 -1.026 1.00 35.16 77 LYS A CA 1
ATOM 621 C C . LYS A 1 77 ? -4.334 59.908 -0.401 1.00 35.16 77 LYS A C 1
ATOM 623 O O . LYS A 1 77 ? -4.100 60.326 0.729 1.00 35.16 77 LYS A O 1
ATOM 628 N N . ASN A 1 78 ? -3.455 59.201 -1.113 1.00 37.53 78 ASN A N 1
ATOM 629 C CA . ASN A 1 78 ? -2.156 58.771 -0.593 1.00 37.53 78 ASN A CA 1
ATOM 630 C C . ASN A 1 78 ? -2.287 58.068 0.782 1.00 37.53 78 ASN A C 1
ATOM 632 O O . ASN A 1 78 ? -1.478 58.275 1.685 1.00 37.53 78 ASN A O 1
ATOM 636 N N . SER A 1 79 ? -3.358 57.283 0.960 1.00 33.94 79 SER A N 1
ATOM 637 C CA . SER A 1 79 ? -3.703 56.621 2.219 1.00 33.94 79 SER A CA 1
ATOM 638 C C . SER A 1 79 ? -4.038 55.144 2.008 1.00 33.94 79 SER A C 1
ATOM 640 O O . SER A 1 79 ? -4.513 54.728 0.949 1.00 33.94 79 SER A O 1
ATOM 642 N N . PHE A 1 80 ? -3.758 54.335 3.030 1.00 36.75 80 PHE A N 1
ATOM 643 C CA . PHE A 1 80 ? -3.993 52.892 3.024 1.00 36.75 80 PHE A CA 1
ATOM 644 C C . PHE A 1 80 ? -5.267 52.569 3.801 1.00 36.75 80 PHE A C 1
ATOM 646 O O . PHE A 1 80 ? -5.475 53.091 4.896 1.00 36.75 80 PHE A O 1
ATOM 653 N N . ILE A 1 81 ? -6.102 51.680 3.260 1.00 35.50 81 ILE A N 1
ATOM 654 C CA . ILE A 1 81 ? -7.249 51.121 3.982 1.00 35.50 81 ILE A CA 1
ATOM 655 C C . ILE A 1 81 ? -7.039 49.607 4.072 1.00 35.50 81 ILE A C 1
ATOM 657 O O . ILE A 1 81 ? -6.993 48.925 3.047 1.00 35.50 81 ILE A O 1
ATOM 661 N N . TRP A 1 82 ? -6.914 49.075 5.291 1.00 38.03 82 TRP A N 1
ATOM 662 C CA . TRP A 1 82 ? -6.889 47.631 5.543 1.00 38.03 82 TRP A CA 1
ATOM 663 C C . TRP A 1 82 ? -8.148 47.180 6.287 1.00 38.03 82 TRP A C 1
ATOM 665 O O . TRP A 1 82 ? -8.709 47.911 7.106 1.00 38.03 82 TRP A O 1
ATOM 675 N N . ARG A 1 83 ? -8.582 45.943 6.028 1.00 35.34 83 ARG A N 1
ATOM 676 C CA . ARG A 1 83 ? -9.577 45.232 6.842 1.00 35.34 83 ARG A CA 1
ATOM 677 C C . ARG A 1 83 ? -9.044 43.846 7.183 1.00 35.34 83 ARG A C 1
ATOM 679 O O . ARG A 1 83 ? -8.626 43.110 6.294 1.00 35.34 83 ARG A O 1
ATOM 686 N N . VAL A 1 84 ? -9.088 43.509 8.469 1.00 34.84 84 VAL A N 1
ATOM 687 C CA . VAL A 1 84 ? -8.831 42.158 8.979 1.00 34.84 84 VAL A CA 1
ATOM 688 C C . VAL A 1 84 ? -10.187 41.481 9.133 1.00 34.84 84 VAL A C 1
ATOM 690 O O . VAL A 1 84 ? -11.057 42.021 9.817 1.00 34.84 84 VAL A O 1
ATOM 693 N N . GLN A 1 85 ? -10.395 40.341 8.478 1.00 34.56 85 GLN A N 1
ATOM 694 C CA . GLN A 1 85 ? -11.642 39.582 8.580 1.00 34.56 85 GLN A CA 1
ATOM 695 C C . GLN A 1 85 ? -11.376 38.267 9.319 1.00 34.56 85 GLN A C 1
ATOM 697 O O . GLN A 1 85 ? -10.398 37.580 9.027 1.00 34.56 85 GLN A O 1
ATOM 702 N N . ARG A 1 86 ? -12.222 37.934 10.305 1.00 31.11 86 ARG A N 1
ATOM 703 C CA . ARG A 1 86 ? -12.162 36.636 10.995 1.00 31.11 86 ARG A CA 1
ATOM 704 C C . ARG A 1 86 ? -12.616 35.514 10.044 1.00 31.11 86 ARG A C 1
ATOM 706 O O . ARG A 1 86 ? -13.505 35.780 9.227 1.00 31.11 86 ARG A O 1
ATOM 713 N N . PRO A 1 87 ? -12.074 34.287 10.172 1.00 34.97 87 PRO A N 1
ATOM 714 C CA . PRO A 1 87 ? -12.356 33.180 9.251 1.00 34.97 87 PRO A CA 1
ATOM 715 C C . PRO A 1 87 ? -13.851 32.841 9.111 1.00 34.97 87 PRO A C 1
ATOM 717 O O . PRO A 1 87 ? -14.302 32.510 8.020 1.00 34.97 87 PRO A O 1
ATOM 720 N N . ASP A 1 88 ? -14.644 33.028 10.167 1.00 28.95 88 ASP A N 1
ATOM 721 C CA . ASP A 1 88 ? -16.018 32.501 10.258 1.00 28.95 88 ASP A CA 1
ATOM 722 C C . ASP A 1 88 ? -17.097 33.329 9.522 1.00 28.95 88 ASP A C 1
ATOM 724 O O . ASP A 1 88 ? -18.289 33.143 9.743 1.00 28.95 88 ASP A O 1
ATOM 728 N N . SER A 1 89 ? -16.723 34.273 8.650 1.00 33.44 89 SER A N 1
ATOM 729 C CA . SER A 1 89 ? -17.671 35.208 8.004 1.00 33.44 89 SER A CA 1
ATOM 730 C C . SER A 1 89 ? -17.638 35.181 6.471 1.00 33.44 89 SER A C 1
ATOM 732 O O . SER A 1 89 ? -17.747 36.218 5.816 1.00 33.44 89 SER A O 1
ATOM 734 N N . ALA A 1 90 ? -17.500 33.991 5.879 1.00 36.22 90 ALA A N 1
ATOM 735 C CA . ALA A 1 90 ? -17.469 33.808 4.423 1.00 36.22 90 ALA A CA 1
ATOM 736 C C . ALA A 1 90 ? -18.830 34.023 3.713 1.00 36.22 90 ALA A C 1
ATOM 738 O O . ALA A 1 90 ? -18.877 34.086 2.486 1.00 36.22 90 ALA A O 1
ATOM 739 N N . ALA A 1 91 ? -19.937 34.195 4.443 1.00 30.12 91 ALA A N 1
ATOM 740 C CA . ALA A 1 91 ? -21.266 34.413 3.867 1.00 30.12 91 ALA A CA 1
ATOM 741 C C . ALA A 1 91 ? -21.653 35.906 3.867 1.00 30.12 91 ALA A C 1
ATOM 743 O O . ALA A 1 91 ? -22.403 36.378 4.717 1.00 30.12 91 ALA A O 1
ATOM 744 N N . GLY A 1 92 ? -21.137 36.680 2.910 1.00 27.20 92 GLY A N 1
ATOM 745 C CA . GLY A 1 92 ? -21.529 38.083 2.746 1.00 27.20 92 GLY A CA 1
ATOM 746 C C . GLY A 1 92 ? -21.098 38.659 1.403 1.00 27.20 92 GLY A C 1
ATOM 747 O O . GLY A 1 92 ? -19.986 39.161 1.265 1.00 27.20 92 GLY A O 1
ATOM 748 N N . GLY A 1 93 ? -21.979 38.595 0.402 1.00 29.14 93 GLY A N 1
ATOM 749 C CA . GLY A 1 93 ? -21.735 39.144 -0.933 1.00 29.14 93 GLY A CA 1
ATOM 750 C C . GLY A 1 93 ? -21.416 40.648 -0.927 1.00 29.14 93 GLY A C 1
ATOM 751 O O . GLY A 1 93 ? -22.074 41.450 -0.261 1.00 29.14 93 GLY A O 1
ATOM 752 N N . TYR A 1 94 ? -20.409 41.047 -1.708 1.00 31.53 94 TYR A N 1
ATOM 753 C CA . TYR A 1 94 ? -20.000 42.443 -1.884 1.00 31.53 94 TYR A CA 1
ATOM 754 C C . TYR A 1 94 ? -21.059 43.246 -2.667 1.00 31.53 94 TYR A C 1
ATOM 756 O O . TYR A 1 94 ? -21.186 43.103 -3.882 1.00 31.53 94 TYR A O 1
ATOM 764 N N . LYS A 1 95 ? -21.769 44.179 -2.014 1.00 28.23 95 LYS A N 1
ATOM 765 C CA . LYS A 1 95 ? -22.495 45.255 -2.720 1.00 28.23 95 LYS A CA 1
ATOM 766 C C . LYS A 1 95 ? -21.511 46.356 -3.135 1.00 28.23 95 LYS A C 1
ATOM 768 O O . LYS A 1 95 ? -20.948 47.053 -2.290 1.00 28.23 95 LYS A O 1
ATOM 773 N N . ARG A 1 96 ? -21.320 46.539 -4.448 1.00 30.95 96 ARG A N 1
ATOM 774 C CA . ARG A 1 96 ? -20.584 47.671 -5.047 1.00 30.95 96 ARG A CA 1
ATOM 775 C C . ARG A 1 96 ? -21.244 48.994 -4.629 1.00 30.95 96 ARG A C 1
ATOM 777 O O . ARG A 1 96 ? -22.317 49.328 -5.124 1.00 30.95 96 ARG A O 1
ATOM 784 N N . ARG A 1 97 ? -20.593 49.785 -3.769 1.00 28.97 97 ARG A N 1
ATOM 785 C CA . ARG A 1 97 ? -20.893 51.224 -3.658 1.00 28.97 97 ARG A CA 1
ATOM 786 C C . ARG A 1 97 ? -20.355 51.911 -4.916 1.00 28.97 97 ARG A C 1
ATOM 788 O O . ARG A 1 97 ? -19.160 51.837 -5.197 1.00 28.97 97 ARG A O 1
ATOM 795 N N . GLN A 1 98 ? -21.248 52.518 -5.696 1.00 31.42 98 GLN A N 1
ATOM 796 C CA . GLN A 1 98 ? -20.900 53.271 -6.901 1.00 31.42 98 GLN A CA 1
ATOM 797 C C . GLN A 1 98 ? -19.931 54.417 -6.562 1.00 31.42 98 GLN A C 1
ATOM 799 O O . GLN A 1 98 ? -20.131 55.128 -5.580 1.00 31.42 98 GLN A O 1
ATOM 804 N N . GLY A 1 99 ? -18.884 54.582 -7.380 1.00 32.31 99 GLY A N 1
ATOM 805 C CA . GLY A 1 99 ? -18.057 55.796 -7.402 1.00 32.31 99 GLY A CA 1
ATOM 806 C C . GLY A 1 99 ? -16.537 55.632 -7.285 1.00 32.31 99 GLY A C 1
ATOM 807 O O . GLY A 1 99 ? -15.837 56.621 -7.465 1.00 32.31 99 GLY A O 1
ATOM 808 N N . ARG A 1 100 ? -15.977 54.439 -7.017 1.00 34.25 100 ARG A N 1
ATOM 809 C CA . ARG A 1 100 ? -14.507 54.257 -6.934 1.00 34.25 100 ARG A CA 1
ATOM 810 C C . ARG A 1 100 ? -14.026 53.000 -7.657 1.00 34.25 100 ARG A C 1
ATOM 812 O O . ARG A 1 100 ? -14.524 51.905 -7.407 1.00 34.25 100 ARG A O 1
ATOM 819 N N . ARG A 1 101 ? -13.059 53.161 -8.568 1.00 29.33 101 ARG A N 1
ATOM 820 C CA . ARG A 1 101 ? -12.371 52.056 -9.255 1.00 29.33 101 ARG A CA 1
ATOM 821 C C . ARG A 1 101 ? -11.203 51.584 -8.383 1.00 29.33 101 ARG A C 1
ATOM 823 O O . ARG A 1 101 ? -10.242 52.321 -8.226 1.00 29.33 101 ARG A O 1
ATOM 830 N N . TYR A 1 102 ? -11.269 50.357 -7.873 1.00 38.88 102 TYR A N 1
ATOM 831 C CA . TYR A 1 102 ? -10.117 49.635 -7.321 1.00 38.88 102 TYR A CA 1
ATOM 832 C C . TYR A 1 102 ? -9.732 48.524 -8.314 1.00 38.88 102 TYR A C 1
ATOM 834 O O . TYR A 1 102 ? -10.626 47.859 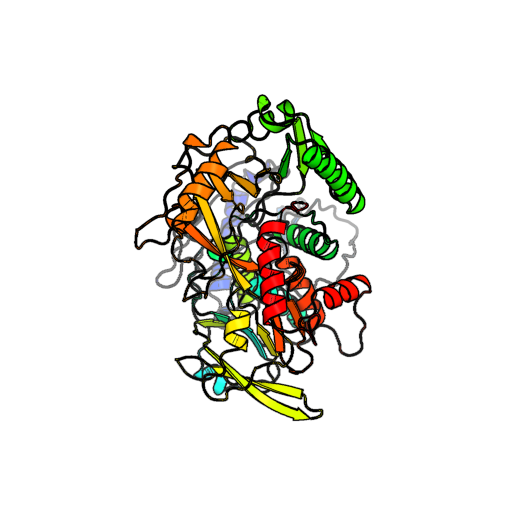-8.845 1.00 38.88 102 TYR A O 1
ATOM 842 N N . ARG A 1 103 ? -8.436 48.330 -8.602 1.00 33.78 103 ARG A N 1
ATOM 843 C CA . ARG A 1 103 ? -7.928 47.145 -9.329 1.00 33.78 103 ARG A CA 1
ATOM 844 C C . ARG A 1 103 ? -7.334 46.125 -8.345 1.00 33.78 103 ARG A C 1
ATOM 846 O O . ARG A 1 103 ? -7.040 46.479 -7.210 1.00 33.78 103 ARG A O 1
ATOM 853 N N . SER A 1 104 ? -7.276 44.873 -8.804 1.00 32.44 104 SER A N 1
ATOM 854 C CA . SER A 1 104 ? -7.202 43.586 -8.089 1.00 32.44 104 SER A CA 1
ATOM 855 C C . SER A 1 104 ? -6.416 43.530 -6.764 1.00 32.44 104 SER A C 1
ATOM 857 O O . SER A 1 104 ? -5.363 44.152 -6.647 1.00 32.44 104 SER A O 1
ATOM 859 N N . PRO A 1 105 ? -6.885 42.736 -5.780 1.00 32.53 105 PRO A N 1
ATOM 860 C CA . PRO A 1 105 ? -6.255 42.638 -4.465 1.00 32.53 105 PRO A CA 1
ATOM 861 C C . PRO A 1 105 ? -4.904 41.907 -4.489 1.00 32.53 105 PRO A C 1
ATOM 863 O O . PRO A 1 105 ? -4.742 40.897 -5.171 1.00 32.53 105 PRO A O 1
ATOM 866 N N . VAL A 1 106 ? -3.963 42.382 -3.668 1.00 33.50 106 VAL A N 1
ATOM 867 C CA . VAL A 1 106 ? -2.740 41.653 -3.300 1.00 33.50 106 VAL A CA 1
ATOM 868 C C . VAL A 1 106 ? -3.041 40.838 -2.042 1.00 33.50 106 VAL A C 1
ATOM 870 O O . VAL A 1 106 ? -3.402 41.410 -1.013 1.00 33.50 106 VAL A O 1
ATOM 873 N N . VAL A 1 107 ? -2.911 39.512 -2.121 1.00 32.75 107 VAL A N 1
ATOM 874 C CA . VAL A 1 107 ? -3.123 38.602 -0.985 1.00 32.75 107 VAL A CA 1
ATOM 875 C C . VAL A 1 107 ? -1.800 38.404 -0.245 1.00 32.75 107 VAL A C 1
ATOM 877 O O . VAL A 1 107 ? -0.814 37.961 -0.831 1.00 32.75 107 VAL A O 1
ATOM 880 N N . LEU A 1 108 ? -1.779 38.732 1.047 1.00 32.97 108 LEU A N 1
ATOM 881 C CA . LEU A 1 108 ? -0.654 38.492 1.953 1.00 32.97 108 LEU A CA 1
ATOM 882 C C . LEU A 1 108 ? -1.016 37.350 2.908 1.00 32.97 108 LEU A C 1
ATOM 884 O O . LEU A 1 108 ? -1.932 37.489 3.717 1.00 32.97 108 LEU A O 1
ATOM 888 N N . ILE A 1 109 ? -0.288 36.235 2.818 1.00 33.12 109 ILE A N 1
ATOM 889 C CA . ILE A 1 109 ? -0.394 35.104 3.751 1.00 33.12 109 ILE A CA 1
ATOM 890 C C . ILE A 1 109 ? 0.785 35.195 4.721 1.00 33.12 109 ILE A C 1
ATOM 892 O O . ILE A 1 109 ? 1.939 35.178 4.292 1.00 33.12 109 ILE A O 1
ATOM 896 N N . VAL A 1 110 ? 0.501 35.302 6.019 1.00 34.12 110 VAL A N 1
ATOM 897 C CA . VAL A 1 110 ? 1.513 35.320 7.084 1.00 34.12 110 VAL A CA 1
ATOM 898 C C . VAL A 1 110 ? 1.391 34.025 7.881 1.00 34.12 110 VAL A C 1
ATOM 900 O O . VAL A 1 110 ? 0.361 33.788 8.504 1.00 34.12 110 VAL A O 1
ATOM 903 N N . ASN A 1 111 ? 2.440 33.200 7.862 1.00 32.03 111 ASN A N 1
ATOM 904 C CA . ASN A 1 111 ? 2.563 32.023 8.724 1.00 32.03 111 ASN A CA 1
ATOM 905 C C . ASN A 1 111 ? 3.480 32.352 9.904 1.00 32.03 111 ASN A C 1
ATOM 907 O O . ASN A 1 111 ? 4.569 32.890 9.702 1.00 32.03 111 ASN A O 1
ATOM 911 N N . ALA A 1 112 ? 3.053 31.997 11.114 1.00 34.19 112 ALA A N 1
ATOM 912 C CA . ALA A 1 112 ? 3.883 32.016 12.310 1.00 34.19 112 ALA A CA 1
ATOM 913 C C . ALA A 1 112 ? 3.941 30.595 12.885 1.00 34.19 112 ALA A C 1
ATOM 915 O O . ALA A 1 112 ? 2.910 30.025 13.237 1.00 34.19 112 ALA A O 1
ATOM 916 N N . SER A 1 113 ? 5.142 30.027 12.979 1.00 34.88 113 SER A N 1
ATOM 917 C CA . SER A 1 113 ? 5.415 28.760 13.665 1.00 34.88 113 SER A CA 1
ATOM 918 C C . SER A 1 113 ? 6.480 28.975 14.738 1.00 34.88 113 SER A C 1
ATOM 920 O O . SER A 1 113 ? 7.355 29.831 14.594 1.00 34.88 113 SER A O 1
ATOM 922 N N . ARG A 1 114 ? 6.412 28.203 15.825 1.00 30.97 114 ARG A N 1
ATOM 923 C CA . ARG A 1 114 ? 7.431 28.200 16.883 1.00 30.97 114 ARG A CA 1
ATOM 924 C C . ARG A 1 114 ? 8.689 27.531 16.315 1.00 30.97 114 ARG A C 1
ATOM 926 O O . ARG A 1 114 ? 8.633 26.366 15.938 1.00 30.97 114 ARG A O 1
ATOM 933 N N . GLY A 1 115 ? 9.775 28.285 16.151 1.00 34.03 115 GLY A N 1
ATOM 934 C CA . GLY A 1 115 ? 10.978 27.807 15.469 1.00 34.03 115 GLY A CA 1
ATOM 935 C C . GLY A 1 115 ? 12.032 27.270 16.433 1.00 34.03 115 GLY A C 1
ATOM 936 O O . GLY A 1 115 ? 12.666 28.064 17.120 1.00 34.03 115 GLY A O 1
ATOM 937 N N . ASP A 1 116 ? 12.271 25.957 16.399 1.00 28.19 116 ASP A N 1
ATOM 938 C CA . ASP A 1 116 ? 13.518 25.331 16.883 1.00 28.19 116 ASP A CA 1
ATOM 939 C C . ASP A 1 116 ? 14.437 24.871 15.730 1.00 28.19 116 ASP A C 1
ATOM 941 O O . ASP A 1 116 ? 15.489 24.280 15.958 1.00 28.19 116 ASP A O 1
ATOM 945 N N . CYS A 1 117 ? 14.109 25.190 14.473 1.00 33.34 117 CYS A N 1
ATOM 946 C CA . CYS A 1 117 ? 14.889 24.767 13.308 1.00 33.34 117 CYS A CA 1
ATOM 947 C C . CYS A 1 117 ? 15.668 25.931 12.689 1.00 33.34 117 CYS A C 1
ATOM 949 O O . CYS A 1 117 ? 15.091 26.835 12.094 1.00 33.34 117 CYS A O 1
ATOM 951 N N . LYS A 1 118 ? 17.001 25.908 12.810 1.00 29.23 118 LYS A N 1
ATOM 952 C CA . LYS A 1 118 ? 17.891 26.942 12.249 1.00 29.23 118 LYS A CA 1
ATOM 953 C C . LYS A 1 118 ? 18.181 26.798 10.750 1.00 29.23 118 LYS A C 1
ATOM 955 O O . LYS A 1 118 ? 18.866 27.662 10.218 1.00 29.23 118 LYS A O 1
ATOM 960 N N . ASN A 1 119 ? 17.670 25.780 10.053 1.00 29.91 119 ASN A N 1
ATOM 961 C CA . ASN A 1 119 ? 17.929 25.589 8.622 1.00 29.91 119 ASN A CA 1
ATOM 962 C C . ASN A 1 119 ? 16.713 25.004 7.883 1.00 29.91 119 ASN A C 1
ATOM 964 O O . ASN A 1 119 ? 16.511 23.801 7.837 1.00 29.91 119 ASN A O 1
ATOM 968 N N . ILE A 1 120 ? 15.943 25.862 7.206 1.00 31.22 120 ILE A N 1
ATOM 969 C CA . ILE A 1 120 ? 14.814 25.478 6.322 1.00 31.22 120 ILE A CA 1
ATOM 970 C C . ILE A 1 120 ? 15.273 24.728 5.041 1.00 31.22 120 ILE A C 1
ATOM 972 O O . ILE A 1 120 ? 14.450 24.300 4.237 1.00 31.22 120 ILE A O 1
ATOM 976 N N . HIS A 1 121 ? 16.583 24.559 4.832 1.00 31.69 121 HIS A N 1
ATOM 977 C CA . HIS A 1 121 ? 17.155 23.830 3.690 1.00 31.69 121 HIS A CA 1
ATOM 978 C C . HIS A 1 121 ? 17.710 22.448 4.048 1.00 31.69 121 HIS A C 1
ATOM 980 O O . HIS A 1 121 ? 18.264 21.787 3.177 1.00 31.69 121 HIS A O 1
ATOM 986 N N . ASP A 1 122 ? 17.546 22.016 5.296 1.00 31.88 122 ASP A N 1
ATOM 987 C CA . ASP A 1 122 ? 17.860 20.656 5.714 1.00 31.88 122 ASP A CA 1
ATOM 988 C C . ASP A 1 122 ? 16.604 19.771 5.543 1.00 31.88 122 ASP A C 1
ATOM 990 O O . ASP A 1 122 ? 15.579 20.062 6.175 1.00 31.88 122 ASP A O 1
ATOM 994 N N . PRO A 1 123 ? 16.630 18.731 4.684 1.00 38.00 123 PRO A N 1
ATOM 995 C CA . PRO A 1 123 ? 15.537 17.766 4.549 1.00 38.00 123 PRO A CA 1
ATOM 996 C C . PRO A 1 123 ? 15.136 17.103 5.875 1.00 38.00 123 PRO A C 1
ATOM 998 O O . PRO A 1 123 ? 13.992 16.665 5.998 1.00 38.00 123 PRO A O 1
ATOM 1001 N N . ASP A 1 124 ? 16.025 17.095 6.874 1.00 34.91 124 ASP A N 1
ATOM 1002 C CA . ASP A 1 124 ? 15.788 16.489 8.186 1.00 34.91 124 ASP A CA 1
ATOM 1003 C C . ASP A 1 124 ? 15.117 17.447 9.199 1.00 34.91 124 ASP A C 1
ATOM 1005 O O . ASP A 1 124 ? 14.632 17.012 10.252 1.00 34.91 124 ASP A O 1
ATOM 1009 N N . CYS A 1 125 ? 14.987 18.747 8.882 1.00 30.34 125 CYS A N 1
ATOM 1010 C CA . CYS A 1 125 ? 14.451 19.765 9.807 1.00 30.34 125 CYS A CA 1
ATOM 1011 C C . CYS A 1 125 ? 12.918 19.732 10.002 1.00 30.34 125 CYS A C 1
ATOM 1013 O O . CYS A 1 125 ? 12.374 20.526 10.767 1.00 30.34 125 CYS A O 1
ATOM 1015 N N . VAL A 1 126 ? 12.184 18.834 9.335 1.00 35.66 126 VAL A N 1
ATOM 1016 C CA . VAL A 1 126 ? 10.718 18.701 9.509 1.00 35.66 126 VAL A CA 1
ATOM 1017 C C . VAL A 1 126 ? 10.348 17.586 10.501 1.00 35.66 126 VAL A C 1
ATOM 1019 O O . VAL A 1 126 ? 9.177 17.382 10.802 1.00 35.66 126 VAL A O 1
ATOM 1022 N N . SER A 1 127 ? 11.319 16.906 11.116 1.00 39.25 127 SER A N 1
ATOM 1023 C CA . SER A 1 127 ? 11.023 15.914 12.156 1.00 39.25 127 SER A CA 1
ATOM 1024 C C . SER A 1 127 ? 10.748 16.570 13.519 1.00 39.25 127 SER A C 1
ATOM 1026 O O . SER A 1 127 ? 11.526 16.479 14.467 1.00 39.25 127 SER A O 1
ATOM 1028 N N . HIS A 1 128 ? 9.581 17.202 13.682 1.00 48.31 128 HIS A N 1
ATOM 1029 C CA . HIS A 1 128 ? 8.971 17.214 15.015 1.00 48.31 128 HIS A CA 1
ATOM 1030 C C . HIS A 1 128 ? 8.682 15.753 15.360 1.00 48.31 128 HIS A C 1
ATOM 1032 O O . HIS A 1 128 ? 7.659 15.217 14.939 1.00 48.31 128 HIS A O 1
ATOM 1038 N N . LYS A 1 129 ? 9.630 15.085 16.035 1.00 59.47 129 LYS A N 1
ATOM 1039 C CA . LYS A 1 129 ? 9.495 13.686 16.457 1.00 59.47 129 LYS A CA 1
ATOM 1040 C C . LYS A 1 129 ? 8.145 13.544 17.144 1.00 59.47 129 LYS A C 1
ATOM 1042 O O . LYS A 1 129 ? 7.935 14.155 18.190 1.00 59.47 129 LYS A O 1
ATOM 1047 N N . MET A 1 130 ? 7.229 12.796 16.532 1.00 77.31 130 MET A N 1
ATOM 1048 C CA . MET A 1 130 ? 5.942 12.553 17.160 1.00 77.31 130 MET A CA 1
ATOM 1049 C C . MET A 1 130 ? 6.170 11.764 18.441 1.00 77.31 130 MET A C 1
ATOM 1051 O O . MET A 1 130 ? 6.908 10.779 18.474 1.00 77.31 130 MET A O 1
ATOM 1055 N N . THR A 1 131 ? 5.571 12.263 19.508 1.00 87.75 131 THR A N 1
ATOM 1056 C CA . THR A 1 131 ? 5.555 11.651 20.829 1.00 87.75 131 THR A CA 1
ATOM 1057 C C . THR A 1 131 ? 4.110 11.413 21.212 1.00 87.75 131 THR A C 1
ATOM 1059 O O . THR A 1 131 ? 3.212 12.060 20.666 1.00 87.75 131 THR A O 1
ATOM 1062 N N . SER A 1 132 ? 3.887 10.527 22.178 1.00 92.88 132 SER A N 1
ATOM 1063 C CA . SER A 1 132 ? 2.560 10.356 22.753 1.00 92.88 132 SER A CA 1
ATOM 1064 C C . SER A 1 132 ? 2.015 11.706 23.237 1.00 92.88 132 SER A C 1
ATOM 1066 O O . SER A 1 132 ? 2.739 12.482 23.868 1.00 92.88 132 SER A O 1
ATOM 1068 N N . THR A 1 133 ? 0.760 12.006 22.911 1.00 94.12 133 THR A N 1
ATOM 1069 C CA . THR A 1 133 ? 0.037 13.188 23.412 1.00 94.12 133 THR A CA 1
ATOM 1070 C C . THR A 1 133 ? -0.728 12.881 24.697 1.00 94.12 133 THR A C 1
ATOM 1072 O O . THR A 1 133 ? -1.122 13.799 25.413 1.00 94.12 133 THR A O 1
ATOM 1075 N N . LEU A 1 134 ? -0.902 11.592 24.996 1.00 92.94 134 LEU A N 1
ATOM 1076 C CA . LEU A 1 134 ? -1.576 11.053 26.169 1.00 92.94 134 LEU A CA 1
ATOM 1077 C C . LEU A 1 134 ? -0.934 9.725 26.604 1.00 92.94 134 LEU A C 1
ATOM 1079 O O . LEU A 1 134 ? -0.065 9.192 25.914 1.00 92.94 134 LEU A O 1
ATOM 1083 N N . ASP A 1 135 ? -1.371 9.191 27.741 1.00 93.88 135 ASP A N 1
ATOM 1084 C CA . ASP A 1 135 ? -0.965 7.883 28.260 1.00 93.88 135 ASP A CA 1
ATOM 1085 C C . ASP A 1 135 ? -2.183 6.984 28.559 1.00 93.88 135 ASP A C 1
ATOM 1087 O O . ASP A 1 135 ? -3.343 7.406 28.481 1.00 93.88 135 ASP A O 1
ATOM 1091 N N . ILE A 1 136 ? -1.917 5.715 28.883 1.00 94.06 136 ILE A N 1
ATOM 1092 C CA . ILE A 1 136 ? -2.949 4.701 29.156 1.00 94.06 136 ILE A CA 1
ATOM 1093 C C . ILE A 1 136 ? -3.783 5.069 30.393 1.00 94.06 136 ILE A C 1
ATOM 1095 O O . ILE A 1 136 ? -5.002 4.884 30.395 1.00 94.06 136 ILE A O 1
ATOM 1099 N N . HIS A 1 137 ? -3.163 5.648 31.427 1.00 93.19 137 HIS A N 1
ATOM 1100 C CA . HIS A 1 137 ? -3.869 6.073 32.636 1.00 93.19 137 HIS A CA 1
ATOM 1101 C C . HIS A 1 137 ? -4.886 7.182 32.324 1.00 93.19 137 HIS A C 1
ATOM 1103 O O . HIS A 1 137 ? -6.025 7.132 32.789 1.00 93.19 137 HIS A O 1
ATOM 1109 N N . HIS A 1 138 ? -4.515 8.157 31.493 1.00 92.19 138 HIS A N 1
ATOM 1110 C CA . HIS A 1 138 ? -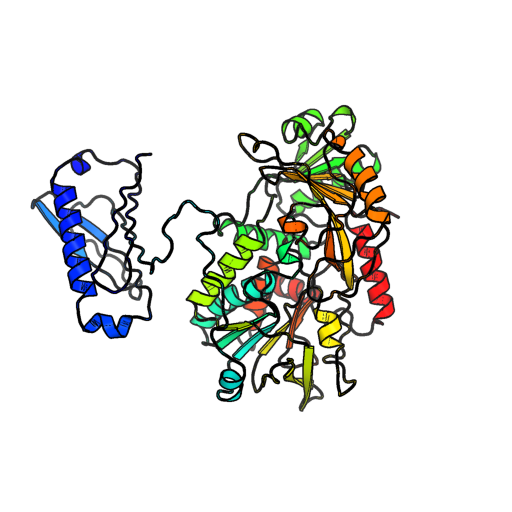5.405 9.215 31.030 1.00 92.19 138 HIS A CA 1
ATOM 1111 C C . HIS A 1 138 ? -6.596 8.660 30.239 1.00 92.19 138 HIS A C 1
ATOM 1113 O O . HIS A 1 138 ? -7.731 9.075 30.483 1.00 92.19 138 HIS A O 1
ATOM 1119 N N . LEU A 1 139 ? -6.357 7.709 29.329 1.00 92.56 139 LEU A N 1
ATOM 1120 C CA . LEU A 1 139 ? -7.414 7.074 28.534 1.00 92.56 139 LEU A CA 1
ATOM 1121 C C . LEU A 1 139 ? -8.410 6.298 29.401 1.00 92.56 139 LEU A C 1
ATOM 1123 O O . LEU A 1 139 ? -9.619 6.425 29.194 1.00 92.56 139 LEU A O 1
ATOM 1127 N N . ASN A 1 140 ? -7.903 5.536 30.374 1.00 92.62 140 ASN A N 1
ATOM 1128 C CA . ASN A 1 140 ? -8.715 4.719 31.275 1.00 92.62 140 ASN A CA 1
ATOM 1129 C C . ASN A 1 140 ? -9.454 5.558 32.329 1.00 92.62 140 ASN A C 1
ATOM 1131 O O . ASN A 1 140 ? -10.576 5.220 32.696 1.00 92.62 140 ASN A O 1
ATOM 1135 N N . GLY A 1 141 ? -8.864 6.666 32.788 1.00 90.62 141 GLY A N 1
ATOM 1136 C CA . GLY A 1 141 ? -9.498 7.606 33.717 1.00 90.62 141 GLY A CA 1
ATOM 1137 C C . GLY A 1 141 ? -10.564 8.505 33.079 1.00 90.62 141 GLY A C 1
ATOM 1138 O O . GLY A 1 141 ? -11.363 9.096 33.799 1.00 90.62 141 GLY A O 1
ATOM 1139 N N . ASN A 1 142 ? -10.598 8.602 31.743 1.00 86.06 142 ASN A N 1
ATOM 1140 C CA . ASN A 1 142 ? -11.560 9.409 30.983 1.00 86.06 142 ASN A CA 1
ATOM 1141 C C . ASN A 1 142 ? -12.245 8.568 29.886 1.00 86.06 142 ASN A C 1
ATOM 1143 O O . ASN A 1 142 ? -12.004 8.799 28.694 1.00 86.06 142 ASN A O 1
ATOM 1147 N N . PRO A 1 143 ? -13.072 7.567 30.240 1.00 78.31 143 PRO A N 1
ATOM 1148 C CA . PRO A 1 143 ? -13.793 6.773 29.250 1.00 78.31 143 PRO A CA 1
ATOM 1149 C C . PRO A 1 143 ? -14.809 7.646 28.496 1.00 78.31 143 PRO A C 1
ATOM 1151 O O . PRO A 1 143 ? -15.480 8.488 29.089 1.00 78.31 143 PRO A O 1
ATOM 115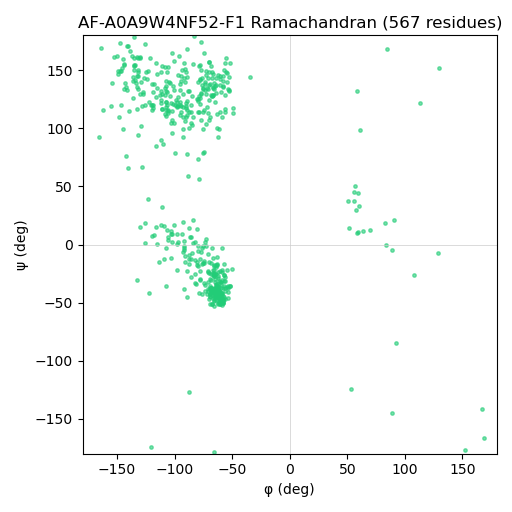4 N N . SER A 1 144 ? -14.929 7.450 27.181 1.00 79.19 144 SER A N 1
ATOM 1155 C CA . SER A 1 144 ? -15.872 8.188 26.333 1.00 79.19 144 SER A CA 1
ATOM 1156 C C . SER A 1 144 ? -16.431 7.283 25.242 1.00 79.19 144 SER A C 1
ATOM 1158 O O . SER A 1 144 ? -15.671 6.612 24.543 1.00 79.19 144 SER A O 1
ATOM 1160 N N . SER A 1 145 ? -17.752 7.326 25.048 1.00 71.88 145 SER A N 1
ATOM 1161 C CA . SER A 1 145 ? -18.446 6.629 23.957 1.00 71.88 145 SER A CA 1
ATOM 1162 C C . SER A 1 145 ? -18.244 7.273 22.580 1.00 71.88 145 SER A C 1
ATOM 1164 O O . SER A 1 145 ? -18.816 6.844 21.583 1.00 71.88 145 SER A O 1
ATOM 1166 N N . GLU A 1 146 ? -17.444 8.334 22.501 1.00 84.00 146 GLU A N 1
ATOM 1167 C CA . GLU A 1 146 ? -17.189 9.076 21.269 1.00 84.00 146 GLU A CA 1
ATOM 1168 C C . GLU A 1 146 ? -15.749 8.907 20.783 1.00 84.00 146 GLU A C 1
ATOM 1170 O O . GLU A 1 146 ? -15.294 9.668 19.934 1.00 84.00 146 GLU A O 1
ATOM 1175 N N . ARG A 1 147 ? -15.016 7.899 21.269 1.00 93.00 147 ARG A N 1
ATOM 1176 C CA . ARG A 1 147 ? -13.619 7.677 20.876 1.00 93.00 147 ARG A CA 1
ATOM 1177 C C . ARG A 1 147 ? -13.482 6.727 19.683 1.00 93.00 147 ARG A C 1
ATOM 1179 O O . ARG A 1 147 ? -14.230 5.757 19.564 1.00 93.00 147 ARG A O 1
ATOM 1186 N N . ILE A 1 148 ? -12.521 7.005 18.805 1.00 97.00 148 ILE A N 1
ATOM 1187 C CA . ILE A 1 148 ? -12.072 6.119 17.727 1.00 97.00 148 ILE A CA 1
ATOM 1188 C C . ILE A 1 148 ? -10.597 5.796 17.960 1.00 97.00 148 ILE A C 1
ATOM 1190 O O . ILE A 1 148 ? -9.761 6.697 17.961 1.00 97.00 148 ILE A O 1
ATOM 1194 N N . PHE A 1 149 ? -10.274 4.519 18.122 1.00 98.25 149 PHE A N 1
ATOM 1195 C CA . PHE A 1 149 ? -8.900 4.033 18.148 1.00 98.25 149 PHE A CA 1
ATOM 1196 C C . PHE A 1 149 ? -8.505 3.514 16.771 1.00 98.25 149 PHE A C 1
ATOM 1198 O O . PHE A 1 149 ? -9.182 2.652 16.216 1.00 98.25 149 PHE A O 1
ATOM 1205 N N . ILE A 1 150 ? -7.395 4.011 16.236 1.00 98.75 150 ILE A N 1
ATOM 1206 C CA . ILE A 1 150 ? -6.770 3.503 15.014 1.00 98.75 150 ILE A CA 1
ATOM 1207 C C . ILE A 1 150 ? -5.489 2.788 15.431 1.00 98.75 150 ILE A C 1
ATOM 1209 O O . ILE A 1 150 ? -4.552 3.424 15.909 1.00 98.75 150 ILE A O 1
ATOM 1213 N N . VAL A 1 151 ? -5.450 1.466 15.275 1.00 98.50 151 VAL A N 1
ATOM 1214 C CA . VAL A 1 151 ? -4.279 0.654 15.630 1.00 98.50 151 VAL A CA 1
ATOM 1215 C C . VAL A 1 151 ? -3.380 0.526 14.404 1.00 98.50 151 VAL A C 1
ATOM 1217 O O . VAL A 1 151 ? -3.713 -0.201 13.469 1.00 98.50 151 VAL A O 1
ATOM 1220 N N . GLY A 1 152 ? -2.252 1.235 14.418 1.00 98.12 152 GLY A N 1
ATOM 1221 C CA . GLY A 1 152 ? -1.290 1.361 13.325 1.00 98.12 152 GLY A CA 1
ATOM 1222 C C . GLY A 1 152 ? -1.231 2.784 12.760 1.00 98.12 152 GLY A C 1
ATOM 1223 O O . GLY A 1 152 ? -2.219 3.310 12.262 1.00 98.12 152 GLY A O 1
ATOM 1224 N N . GLY A 1 153 ? -0.048 3.394 12.797 1.00 97.38 153 GLY A N 1
ATOM 1225 C CA . GLY A 1 153 ? 0.287 4.729 12.290 1.00 97.38 153 GLY A CA 1
ATOM 1226 C C . GLY A 1 153 ? 0.998 4.719 10.931 1.00 97.38 153 GLY A C 1
ATOM 1227 O O . GLY A 1 153 ? 1.610 5.714 10.544 1.00 97.38 153 GLY A O 1
ATOM 1228 N N . GLY A 1 154 ? 0.942 3.600 10.199 1.00 97.94 154 GLY A N 1
ATOM 1229 C CA . GLY A 1 154 ? 1.375 3.529 8.799 1.00 97.94 154 GLY A CA 1
ATOM 1230 C C . GLY A 1 154 ? 0.493 4.374 7.869 1.00 97.94 154 GLY A C 1
ATOM 1231 O O . GLY A 1 154 ? -0.473 4.998 8.307 1.00 97.94 154 GLY A O 1
ATOM 1232 N N . ILE A 1 155 ? 0.784 4.364 6.564 1.00 98.56 155 ILE A N 1
ATOM 1233 C CA . ILE A 1 155 ? 0.124 5.254 5.586 1.00 98.56 155 ILE A CA 1
ATOM 1234 C C . ILE A 1 155 ? -1.412 5.177 5.612 1.00 98.56 155 ILE A C 1
ATOM 1236 O O . ILE A 1 155 ? -2.082 6.196 5.472 1.00 98.56 155 ILE A O 1
ATOM 1240 N N . VAL A 1 156 ? -1.969 3.984 5.850 1.00 98.75 156 VAL A N 1
ATOM 1241 C CA . VAL A 1 156 ? -3.419 3.756 5.949 1.00 98.75 156 VAL A CA 1
ATOM 1242 C C . VAL A 1 156 ? -3.996 4.394 7.211 1.00 98.75 156 VAL A C 1
ATOM 1244 O O . VAL A 1 156 ? -4.967 5.138 7.122 1.00 98.75 156 VAL A O 1
ATOM 1247 N N . GLY A 1 157 ? -3.405 4.129 8.379 1.00 98.69 157 GLY A N 1
ATOM 1248 C CA . GLY A 1 157 ? -3.879 4.684 9.648 1.00 98.69 157 GLY A CA 1
ATOM 1249 C C . GLY A 1 157 ? -3.736 6.203 9.715 1.00 98.69 157 GLY A C 1
ATOM 1250 O O . GLY A 1 157 ? -4.650 6.891 10.167 1.00 98.69 157 GLY A O 1
ATOM 1251 N N . ALA A 1 158 ? -2.642 6.735 9.165 1.00 98.56 158 ALA A N 1
ATOM 1252 C CA . ALA A 1 158 ? -2.440 8.166 8.983 1.00 98.56 158 ALA A CA 1
ATOM 1253 C C . ALA A 1 158 ? -3.535 8.795 8.106 1.00 98.56 158 ALA A C 1
ATOM 1255 O O . ALA A 1 158 ? -4.150 9.786 8.501 1.00 98.56 158 ALA A O 1
ATOM 1256 N N . ALA A 1 159 ? -3.815 8.201 6.940 1.00 98.69 159 ALA A N 1
ATOM 1257 C CA . ALA A 1 159 ? -4.859 8.676 6.036 1.00 98.69 159 ALA A CA 1
ATOM 1258 C C . ALA A 1 159 ? -6.257 8.588 6.675 1.00 98.69 159 ALA A C 1
ATOM 1260 O O . ALA A 1 159 ? -7.026 9.543 6.588 1.00 98.69 159 ALA A O 1
ATOM 1261 N N . LEU A 1 160 ? -6.575 7.488 7.372 1.00 98.69 160 LEU A N 1
ATOM 1262 C CA . LEU A 1 160 ? -7.829 7.337 8.121 1.00 98.69 160 LEU A CA 1
ATOM 1263 C C . LEU A 1 160 ? -7.987 8.446 9.160 1.00 98.69 160 LEU A C 1
ATOM 1265 O O . LEU A 1 160 ? -9.025 9.097 9.193 1.00 98.69 160 LEU A O 1
ATOM 1269 N N . ALA A 1 161 ? -6.962 8.701 9.975 1.00 98.31 161 ALA A N 1
ATOM 1270 C CA . ALA A 1 161 ? -7.007 9.756 10.980 1.00 98.31 161 ALA A CA 1
ATOM 1271 C C . ALA A 1 161 ? -7.204 11.142 10.357 1.00 98.31 161 ALA A C 1
ATOM 1273 O O . ALA A 1 161 ? -7.986 11.939 10.872 1.00 98.31 161 ALA A O 1
ATOM 1274 N N . PHE A 1 162 ? -6.538 11.425 9.234 1.00 97.75 162 PHE A N 1
ATOM 1275 C CA . PHE A 1 162 ? -6.706 12.674 8.495 1.00 97.75 162 PHE A CA 1
ATOM 1276 C C . PHE A 1 162 ? -8.137 12.858 7.971 1.00 97.75 162 PHE A C 1
ATOM 1278 O O . PHE A 1 162 ? -8.743 13.900 8.217 1.00 97.75 162 PHE A O 1
ATOM 1285 N N . TYR A 1 163 ? -8.694 11.863 7.275 1.00 97.12 163 TYR A N 1
ATOM 1286 C CA . TYR A 1 163 ? -10.044 11.975 6.719 1.00 97.12 163 TYR A CA 1
ATOM 1287 C C . TYR A 1 163 ? -11.116 11.978 7.813 1.00 97.12 163 TYR A C 1
ATOM 1289 O O . TYR A 1 163 ? -12.004 12.826 7.775 1.00 97.12 163 TYR A O 1
ATOM 1297 N N . LEU A 1 164 ? -10.997 11.118 8.831 1.00 96.31 164 LEU A N 1
ATOM 1298 C CA . LEU A 1 164 ? -11.947 11.070 9.944 1.00 96.31 164 LEU A CA 1
ATOM 1299 C C . LEU A 1 164 ? -11.935 12.374 10.743 1.00 96.31 164 LEU A C 1
ATOM 1301 O O . LEU A 1 164 ? -13.001 12.902 11.045 1.00 96.31 164 LEU A O 1
ATOM 1305 N N . SER A 1 165 ? -10.756 12.922 11.064 1.00 94.69 165 SER A N 1
ATOM 1306 C CA . SER A 1 165 ? -10.674 14.202 11.785 1.00 94.69 165 SER A CA 1
ATOM 1307 C C . SER A 1 165 ? -11.270 15.351 10.975 1.00 94.69 165 SER A C 1
ATOM 1309 O O . SER A 1 165 ? -11.973 16.186 11.546 1.00 94.69 165 SER A O 1
ATOM 1311 N N . ARG A 1 166 ? -11.090 15.339 9.648 1.00 90.94 166 ARG A N 1
ATOM 1312 C CA . ARG A 1 166 ? -11.667 16.346 8.751 1.00 90.94 166 ARG A CA 1
ATOM 1313 C C . ARG A 1 166 ? -13.182 16.239 8.709 1.00 90.94 166 ARG A C 1
ATOM 1315 O O . ARG A 1 166 ? -13.868 17.238 8.916 1.00 90.94 166 ARG A O 1
ATOM 1322 N N . ASP A 1 167 ? -13.697 15.042 8.467 1.00 87.12 167 ASP A N 1
ATOM 1323 C CA . ASP A 1 167 ? -15.114 14.826 8.190 1.00 87.12 167 ASP A CA 1
ATOM 1324 C C . ASP A 1 167 ? -15.950 14.918 9.488 1.00 87.12 167 ASP A C 1
ATOM 1326 O O . ASP A 1 167 ? -16.959 15.626 9.523 1.00 87.12 167 ASP A O 1
ATOM 1330 N N . LEU A 1 168 ? -15.484 14.328 10.599 1.00 82.31 168 LEU A N 1
ATOM 1331 C CA . LEU A 1 168 ? -16.176 14.365 11.900 1.00 82.31 168 LEU A CA 1
ATOM 1332 C C . LEU A 1 168 ? -16.144 15.742 12.567 1.00 82.31 168 LEU A C 1
ATOM 1334 O O . LEU A 1 168 ? -17.037 16.055 13.355 1.00 82.31 168 LEU A O 1
ATOM 1338 N N . SER A 1 169 ? -15.170 16.600 12.237 1.00 66.25 169 SER A N 1
ATOM 1339 C CA . SER A 1 169 ? -15.134 17.974 12.762 1.00 66.25 169 SER A CA 1
ATOM 1340 C C . SER A 1 169 ? -16.384 18.791 12.411 1.00 66.25 169 SER A C 1
ATOM 1342 O O . SER A 1 169 ? -16.691 19.762 13.103 1.00 66.25 169 SER A O 1
ATOM 1344 N N . SER A 1 170 ? -17.106 18.390 11.359 1.00 61.06 170 SER A N 1
ATOM 1345 C CA . SER A 1 170 ? -18.267 19.104 10.828 1.00 61.06 170 SER A CA 1
ATOM 1346 C C . SER A 1 170 ? -19.625 18.570 11.303 1.00 61.06 170 SER A C 1
ATOM 1348 O O . SER A 1 170 ? -20.595 19.325 11.283 1.00 61.06 170 SER A O 1
ATOM 1350 N N . THR A 1 171 ? -19.706 17.312 11.754 1.00 61.06 171 THR A N 1
ATOM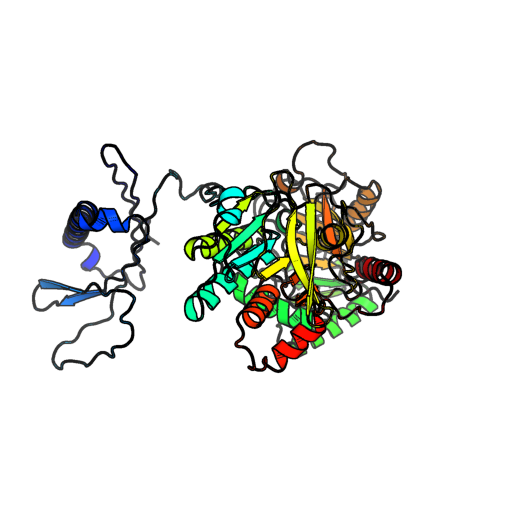 1351 C CA . THR A 1 171 ? -20.983 16.618 12.026 1.00 61.06 171 THR A CA 1
ATOM 1352 C C . THR A 1 171 ? -21.126 16.113 13.462 1.00 61.06 171 THR A C 1
ATOM 1354 O O . THR A 1 171 ? -22.195 16.270 14.047 1.00 61.06 171 THR A O 1
ATOM 1357 N N . ASN A 1 172 ? -20.072 15.543 14.060 1.00 72.81 172 ASN A N 1
ATOM 1358 C CA . ASN A 1 172 ? -20.040 15.140 15.468 1.00 72.81 172 ASN A CA 1
ATOM 1359 C C . ASN A 1 172 ? -18.590 14.939 15.947 1.00 72.81 172 ASN A C 1
ATOM 1361 O O . ASN A 1 172 ? -17.887 14.042 15.473 1.00 72.81 172 ASN A O 1
ATOM 1365 N N . LYS A 1 173 ? -18.126 15.759 16.896 1.00 77.75 173 LYS A N 1
ATOM 1366 C CA . LYS A 1 173 ? -16.713 15.790 17.292 1.00 77.75 173 LYS A CA 1
ATOM 1367 C C . LYS A 1 173 ? -16.341 14.582 18.158 1.00 77.75 173 LYS A C 1
ATOM 1369 O O . LYS A 1 173 ? -16.503 14.605 19.371 1.00 77.75 173 LYS A O 1
ATOM 1374 N N . ARG A 1 174 ? -15.735 13.576 17.532 1.00 88.62 174 ARG A N 1
ATOM 1375 C CA . ARG A 1 174 ? -15.182 12.381 18.187 1.00 88.62 174 ARG A CA 1
ATOM 1376 C C . ARG A 1 174 ? -13.692 12.535 18.496 1.00 88.62 174 ARG A C 1
ATOM 1378 O O . ARG A 1 174 ? -12.957 13.142 17.719 1.00 88.62 174 ARG A O 1
ATOM 1385 N N . GLN A 1 175 ? -13.228 11.965 19.610 1.00 93.31 175 GLN A N 1
ATOM 1386 C CA . GLN A 1 175 ? -11.793 11.904 19.917 1.00 93.31 175 GLN A CA 1
ATOM 1387 C C . GLN A 1 175 ? -11.158 10.761 19.120 1.00 93.31 175 GLN A C 1
ATOM 1389 O O . GLN A 1 175 ? -11.577 9.615 19.255 1.00 93.31 175 GLN A O 1
ATOM 1394 N N . ILE A 1 176 ? -10.138 11.047 18.315 1.00 96.94 176 ILE A N 1
ATOM 1395 C CA . ILE A 1 176 ? -9.414 10.028 17.543 1.00 96.94 176 ILE A CA 1
ATOM 1396 C C . ILE A 1 176 ? -8.041 9.832 18.179 1.00 96.94 176 ILE A C 1
ATOM 1398 O O . ILE A 1 176 ? -7.351 10.813 18.448 1.00 96.94 176 ILE A O 1
ATOM 1402 N N . VAL A 1 177 ? -7.650 8.578 18.395 1.00 97.88 177 VAL A N 1
ATOM 1403 C CA . VAL A 1 177 ? -6.351 8.199 18.958 1.00 97.88 177 VAL A CA 1
ATOM 1404 C C . VAL A 1 177 ? -5.672 7.208 18.017 1.00 97.88 177 VAL A C 1
ATOM 1406 O O . VAL A 1 177 ? -6.209 6.128 17.767 1.00 97.88 177 VAL A O 1
ATOM 1409 N N . ILE A 1 178 ? -4.489 7.552 17.508 1.00 98.56 178 ILE A N 1
ATOM 1410 C CA . ILE A 1 178 ? -3.611 6.589 16.834 1.00 98.56 178 ILE A CA 1
ATOM 1411 C C . ILE A 1 178 ? -2.780 5.869 17.892 1.00 98.56 178 ILE A C 1
ATOM 1413 O O . ILE A 1 178 ? -2.101 6.514 18.689 1.00 98.56 178 ILE A O 1
ATOM 1417 N N . VAL A 1 179 ? -2.799 4.539 17.860 1.00 98.31 179 VAL A N 1
ATOM 1418 C CA . VAL A 1 179 ? -1.942 3.677 18.677 1.00 98.31 179 VAL A CA 1
ATOM 1419 C C . VAL A 1 179 ? -0.943 2.991 17.756 1.00 98.31 179 VAL A C 1
ATOM 1421 O O . VAL A 1 179 ? -1.341 2.225 16.879 1.00 98.31 179 VAL A O 1
ATOM 1424 N N . ASP A 1 180 ? 0.347 3.258 17.931 1.00 97.25 180 ASP A N 1
ATOM 1425 C CA . ASP A 1 180 ? 1.416 2.589 17.182 1.00 97.25 180 ASP A CA 1
ATOM 1426 C C . ASP A 1 180 ? 2.544 2.186 18.132 1.00 97.25 180 ASP A C 1
ATOM 1428 O O . ASP A 1 180 ? 2.796 2.860 19.125 1.00 97.25 180 ASP A O 1
ATOM 1432 N N . ARG A 1 181 ? 3.260 1.106 17.824 1.00 94.31 181 ARG A N 1
ATOM 1433 C CA . ARG A 1 181 ? 4.416 0.680 18.622 1.00 94.31 181 ARG A CA 1
ATOM 1434 C C . ARG A 1 181 ? 5.592 1.654 18.556 1.00 94.31 181 ARG A C 1
ATOM 1436 O O . ARG A 1 181 ? 6.434 1.631 19.445 1.00 94.31 181 ARG A O 1
ATOM 1443 N N . CYS A 1 182 ? 5.698 2.455 17.495 1.00 93.81 182 CYS A N 1
ATOM 1444 C CA . CYS A 1 182 ? 6.754 3.446 17.339 1.00 93.81 182 CYS A CA 1
ATOM 1445 C C . CYS A 1 182 ? 6.258 4.659 16.545 1.00 93.81 182 CYS A C 1
ATOM 1447 O O . CYS A 1 182 ? 6.102 4.612 15.328 1.00 93.81 182 CYS A O 1
ATOM 1449 N N . LEU A 1 183 ? 6.095 5.799 17.218 1.00 91.56 183 LEU A N 1
ATOM 1450 C CA . LEU A 1 183 ? 5.666 7.047 16.573 1.00 91.56 183 LEU A CA 1
ATOM 1451 C C . LEU A 1 183 ? 6.814 7.767 15.852 1.00 91.56 183 LEU A C 1
ATOM 1453 O O . LEU A 1 183 ? 6.588 8.626 15.000 1.00 91.56 183 LEU A O 1
ATOM 1457 N N . LYS A 1 184 ? 8.061 7.431 16.199 1.00 87.25 184 LYS A N 1
ATOM 1458 C CA . LYS A 1 184 ? 9.268 8.090 15.673 1.00 87.25 184 LYS A CA 1
ATOM 1459 C C . LYS A 1 184 ? 9.748 7.505 14.349 1.00 87.25 184 LYS A C 1
ATOM 1461 O O . LYS A 1 184 ? 10.411 8.209 13.590 1.00 87.25 184 LYS A O 1
ATOM 1466 N N . LYS A 1 185 ? 9.475 6.224 14.094 1.00 87.56 185 LYS A N 1
ATOM 1467 C CA . LYS A 1 185 ? 9.964 5.494 12.923 1.00 87.56 185 LYS A CA 1
ATOM 1468 C C . LYS A 1 185 ? 8.879 4.560 12.408 1.00 87.56 185 LYS A C 1
ATOM 1470 O O . LYS A 1 185 ? 8.316 3.785 13.170 1.00 87.56 185 LYS A O 1
ATOM 1475 N N . SER A 1 186 ? 8.646 4.579 11.097 1.00 89.88 186 SER A N 1
ATOM 1476 C CA . SER A 1 186 ? 7.757 3.607 10.461 1.00 89.88 186 SER A CA 1
ATOM 1477 C C . SER A 1 186 ? 8.442 2.240 10.418 1.00 89.88 186 SER A C 1
ATOM 1479 O O . SER A 1 186 ? 9.347 2.025 9.615 1.00 89.88 186 SER A O 1
ATOM 1481 N N . LEU A 1 187 ? 8.029 1.340 11.312 1.00 93.56 187 LEU A N 1
ATOM 1482 C CA . LEU A 1 187 ? 8.516 -0.045 11.369 1.00 93.56 187 LEU A CA 1
ATOM 1483 C C . LEU A 1 187 ? 7.736 -0.985 10.435 1.00 93.56 187 LEU A C 1
ATOM 1485 O O . LEU A 1 187 ? 8.155 -2.114 10.214 1.00 93.56 187 LEU A O 1
ATOM 1489 N N . GLY A 1 188 ? 6.593 -0.539 9.907 1.00 95.62 188 GLY A N 1
ATOM 1490 C CA . GLY A 1 188 ? 5.762 -1.286 8.960 1.00 95.62 188 GLY A CA 1
ATOM 1491 C C . GLY A 1 188 ? 6.212 -1.187 7.511 1.00 95.62 188 GLY A C 1
ATOM 1492 O O . GLY A 1 188 ? 7.125 -0.436 7.175 1.00 95.62 188 GLY A O 1
ATOM 1493 N N . SER A 1 189 ? 5.481 -1.877 6.631 1.00 97.06 189 SER A N 1
ATOM 1494 C CA . SER A 1 189 ? 5.770 -1.930 5.191 1.00 97.06 189 SER A CA 1
ATOM 1495 C C . SER A 1 189 ? 5.807 -0.556 4.518 1.00 97.06 189 SER A C 1
ATOM 1497 O O . SER A 1 189 ? 6.503 -0.354 3.529 1.00 97.06 189 SER A O 1
ATOM 1499 N N . THR A 1 190 ? 5.096 0.431 5.080 1.00 96.81 190 THR A N 1
ATOM 1500 C CA . THR A 1 190 ? 5.173 1.838 4.655 1.00 96.81 190 THR A CA 1
ATOM 1501 C C . THR A 1 190 ? 6.602 2.390 4.709 1.00 96.81 190 THR A C 1
ATOM 1503 O O . THR A 1 190 ? 6.982 3.168 3.835 1.00 96.81 190 THR A O 1
ATOM 1506 N N . GLY A 1 191 ? 7.390 1.994 5.712 1.00 93.00 191 GLY A N 1
ATOM 1507 C CA . GLY A 1 191 ? 8.728 2.520 5.967 1.00 93.00 191 GLY A CA 1
ATOM 1508 C C . GLY A 1 191 ? 9.747 2.185 4.881 1.00 93.00 191 GLY A C 1
ATOM 1509 O O . GLY A 1 191 ? 10.665 2.976 4.680 1.00 93.00 191 GLY A O 1
ATOM 1510 N N . HIS A 1 192 ? 9.542 1.079 4.159 1.00 92.94 192 HIS A N 1
ATOM 1511 C CA . HIS A 1 192 ? 10.435 0.577 3.110 1.00 92.94 192 HIS A CA 1
ATOM 1512 C C . HIS A 1 192 ? 9.720 0.351 1.765 1.00 92.94 192 HIS A C 1
ATOM 1514 O O . HIS A 1 192 ? 10.198 -0.390 0.905 1.00 92.94 192 HIS A O 1
ATOM 1520 N N . ALA A 1 193 ? 8.544 0.956 1.573 1.00 93.88 193 ALA A N 1
ATOM 1521 C CA . ALA A 1 193 ? 7.822 0.852 0.315 1.00 93.88 193 ALA A CA 1
ATOM 1522 C C . ALA A 1 193 ? 8.568 1.638 -0.776 1.00 93.88 193 ALA A C 1
ATOM 1524 O O . ALA A 1 193 ? 8.749 2.853 -0.639 1.00 93.88 193 ALA A O 1
ATOM 1525 N N . PRO A 1 194 ? 8.932 1.010 -1.905 1.00 92.06 194 PRO A N 1
ATOM 1526 C CA . PRO A 1 194 ? 9.669 1.701 -2.950 1.00 92.06 194 PRO A CA 1
ATOM 1527 C C . PRO A 1 194 ? 8.799 2.647 -3.784 1.00 92.06 194 PRO A C 1
ATOM 1529 O O . PRO A 1 194 ? 9.323 3.376 -4.619 1.00 92.06 194 PRO A O 1
ATOM 1532 N N . GLY A 1 195 ? 7.488 2.693 -3.527 1.00 90.81 195 GLY A N 1
ATOM 1533 C CA . GLY A 1 195 ? 6.630 3.802 -3.939 1.00 90.81 195 GLY A CA 1
ATOM 1534 C C . GLY A 1 195 ? 6.132 3.751 -5.380 1.00 90.81 195 GLY A C 1
ATOM 1535 O O . GLY A 1 195 ? 5.716 4.784 -5.887 1.00 90.81 195 GLY A O 1
ATOM 1536 N N . PHE A 1 196 ? 6.169 2.598 -6.047 1.00 92.88 196 PHE A N 1
ATOM 1537 C CA . PHE A 1 196 ? 5.585 2.430 -7.381 1.00 92.88 196 PHE A CA 1
ATOM 1538 C C . PHE A 1 196 ? 4.064 2.565 -7.314 1.00 92.88 196 PHE A C 1
ATOM 1540 O O . PHE A 1 196 ? 3.413 1.885 -6.521 1.00 92.88 196 PHE A O 1
ATOM 1547 N N . VAL A 1 197 ? 3.487 3.418 -8.155 1.00 97.25 197 VAL A N 1
ATOM 1548 C CA . VAL A 1 197 ? 2.038 3.605 -8.242 1.00 97.25 197 VAL A CA 1
ATOM 1549 C C . VAL A 1 197 ? 1.639 3.548 -9.707 1.00 97.25 197 VAL A C 1
ATOM 1551 O O . VAL A 1 197 ? 1.697 4.550 -10.421 1.00 97.25 197 VAL A O 1
ATOM 1554 N N . GLY A 1 198 ? 1.250 2.346 -10.130 1.00 97.06 198 GLY A N 1
ATOM 1555 C CA . GLY A 1 198 ? 0.511 2.145 -11.369 1.00 97.06 198 GLY A CA 1
ATOM 1556 C C . GLY A 1 198 ? -0.985 2.161 -11.083 1.00 97.06 198 GLY A C 1
ATOM 1557 O O . GLY A 1 198 ? -1.419 1.480 -10.152 1.00 97.06 198 GLY A O 1
ATOM 1558 N N . GLN A 1 199 ? -1.761 2.954 -11.823 1.00 98.12 199 GLN A N 1
ATOM 1559 C CA . GLN A 1 199 ? -3.198 3.091 -11.558 1.00 98.12 199 GLN A CA 1
ATOM 1560 C C . GLN A 1 199 ? -4.020 1.947 -12.146 1.00 98.12 199 GLN A C 1
ATOM 1562 O O . GLN A 1 199 ? -5.020 1.562 -11.549 1.00 98.12 199 GLN A O 1
ATOM 1567 N N . LEU A 1 200 ? -3.618 1.398 -13.294 1.00 97.69 200 LEU A N 1
ATOM 1568 C CA . LEU A 1 200 ? -4.350 0.305 -13.927 1.00 97.69 200 LEU A CA 1
ATOM 1569 C C . LEU A 1 200 ? -4.082 -1.028 -13.218 1.00 97.69 200 LEU A C 1
ATOM 1571 O O . LEU A 1 200 ? -2.936 -1.463 -13.075 1.00 97.69 200 LEU A O 1
ATOM 1575 N N . ASN A 1 201 ? -5.157 -1.727 -12.873 1.00 95.38 201 ASN A N 1
ATOM 1576 C CA . ASN A 1 201 ? -5.139 -3.103 -12.401 1.00 95.38 201 ASN A CA 1
ATOM 1577 C C . ASN A 1 201 ? -6.162 -3.944 -13.186 1.00 95.38 201 ASN A C 1
ATOM 1579 O O . ASN A 1 201 ? -7.084 -3.401 -13.789 1.00 95.38 201 ASN A O 1
ATOM 1583 N N . GLU A 1 202 ? -6.025 -5.271 -13.171 1.00 92.06 202 GLU A N 1
ATOM 1584 C CA . GLU A 1 202 ? -7.067 -6.145 -13.729 1.00 92.06 202 GLU A CA 1
ATOM 1585 C C . GLU A 1 202 ? -8.374 -6.060 -12.943 1.00 92.06 202 GLU A C 1
ATOM 1587 O O . GLU A 1 202 ? -9.451 -6.189 -13.517 1.00 92.06 202 GLU A O 1
ATOM 1592 N N . SER A 1 203 ? -8.281 -5.780 -11.643 1.00 94.69 203 SER A N 1
ATOM 1593 C CA . SER A 1 203 ? -9.431 -5.458 -10.815 1.00 94.69 203 SER A CA 1
ATOM 1594 C C . SER A 1 203 ? -9.887 -4.009 -11.048 1.00 94.69 203 SER A C 1
ATOM 1596 O O . SER A 1 203 ? -9.130 -3.069 -10.760 1.00 94.69 203 SER A O 1
ATOM 1598 N N . PRO A 1 204 ? -11.144 -3.783 -11.477 1.00 95.62 204 PRO A N 1
ATOM 1599 C CA . PRO A 1 204 ? -11.721 -2.441 -11.546 1.00 95.62 204 PRO A CA 1
ATOM 1600 C C . PRO A 1 204 ? -11.778 -1.761 -10.172 1.00 95.62 204 PRO A C 1
ATOM 1602 O O . PRO A 1 204 ? -11.591 -0.551 -10.078 1.00 95.62 204 PRO A O 1
ATOM 1605 N N . VAL A 1 205 ? -11.957 -2.547 -9.099 1.00 97.31 205 VAL A N 1
ATOM 1606 C CA . VAL A 1 205 ? -11.950 -2.066 -7.706 1.00 97.31 205 VAL A CA 1
ATOM 1607 C C . VAL A 1 205 ? -10.598 -1.438 -7.374 1.00 97.31 205 VAL A C 1
ATOM 1609 O O . VAL A 1 205 ? -10.541 -0.295 -6.927 1.00 97.31 205 VAL A O 1
ATOM 1612 N N . LEU A 1 206 ? -9.496 -2.147 -7.642 1.00 97.81 206 LEU A N 1
ATOM 1613 C CA . LEU A 1 206 ? -8.151 -1.621 -7.383 1.00 97.81 206 LEU A CA 1
ATOM 1614 C C . LEU A 1 206 ? -7.829 -0.421 -8.275 1.00 97.81 206 LEU A C 1
ATOM 1616 O O . LEU A 1 206 ? -7.241 0.543 -7.791 1.00 97.81 206 LEU A O 1
ATOM 1620 N N . THR A 1 207 ? -8.263 -0.450 -9.539 1.00 98.31 207 THR A N 1
ATOM 1621 C CA . THR A 1 207 ? -8.083 0.675 -10.467 1.00 98.31 207 THR A CA 1
ATOM 1622 C C . THR A 1 207 ? -8.760 1.941 -9.945 1.00 98.31 207 THR A C 1
ATOM 1624 O O . THR A 1 207 ? -8.144 3.007 -9.901 1.00 98.31 207 THR A O 1
ATOM 1627 N N . GLN A 1 208 ? -10.003 1.829 -9.473 1.00 97.94 208 GLN A N 1
ATOM 1628 C CA . GLN A 1 208 ? -10.745 2.969 -8.943 1.00 97.94 208 GLN A CA 1
ATOM 1629 C C . GLN A 1 208 ? -10.107 3.526 -7.662 1.00 97.94 208 GLN A C 1
ATOM 1631 O O . GLN A 1 208 ? -9.896 4.734 -7.541 1.00 97.94 208 GLN A O 1
ATOM 1636 N N . LEU A 1 209 ? -9.707 2.653 -6.731 1.00 98.56 209 LEU A N 1
ATOM 1637 C CA . LEU A 1 209 ? -9.015 3.065 -5.504 1.00 98.56 209 LEU A CA 1
ATOM 1638 C C . LEU A 1 209 ? -7.650 3.710 -5.790 1.00 98.56 209 LEU A C 1
ATOM 1640 O O . LEU A 1 209 ? -7.236 4.620 -5.065 1.00 98.56 209 LEU A O 1
ATOM 1644 N N . ALA A 1 210 ? -6.944 3.255 -6.827 1.00 98.62 210 ALA A N 1
ATOM 1645 C CA . ALA A 1 210 ? -5.657 3.809 -7.227 1.00 98.62 210 ALA A CA 1
ATOM 1646 C C . ALA A 1 210 ? -5.797 5.196 -7.867 1.00 98.62 210 ALA A C 1
ATOM 1648 O O . ALA A 1 210 ? -5.049 6.104 -7.504 1.00 98.62 210 ALA A O 1
ATOM 1649 N N . LYS A 1 211 ? -6.793 5.394 -8.744 1.00 98.31 211 LYS A N 1
ATOM 1650 C CA . LYS A 1 211 ? -7.136 6.714 -9.308 1.00 98.31 211 LYS A CA 1
ATOM 1651 C C . LYS A 1 211 ? -7.424 7.727 -8.201 1.00 98.31 211 LYS A C 1
ATOM 1653 O O . LYS A 1 211 ? -6.857 8.822 -8.196 1.00 98.31 211 LYS A O 1
ATOM 1658 N N . GLU A 1 212 ? -8.237 7.335 -7.221 1.00 97.94 212 GLU A N 1
ATOM 1659 C CA . GLU A 1 212 ? -8.554 8.189 -6.075 1.00 97.94 212 GLU A CA 1
ATOM 1660 C C . GLU A 1 212 ? -7.311 8.478 -5.220 1.00 97.94 212 GLU A C 1
ATOM 1662 O O . GLU A 1 212 ? -7.059 9.616 -4.830 1.00 97.94 212 GLU A O 1
ATOM 1667 N N . THR A 1 213 ? -6.471 7.468 -4.990 1.00 98.75 213 THR A N 1
ATOM 1668 C CA . THR A 1 213 ? -5.222 7.630 -4.233 1.00 98.75 213 THR A CA 1
ATOM 1669 C C . THR A 1 213 ? -4.258 8.604 -4.909 1.00 98.75 213 THR A C 1
ATOM 1671 O O . THR A 1 213 ? -3.703 9.479 -4.245 1.00 98.75 213 THR A O 1
ATOM 1674 N N . VAL A 1 214 ? -4.074 8.496 -6.227 1.00 98.38 214 VAL A N 1
ATOM 1675 C CA . VAL A 1 214 ? -3.221 9.418 -6.991 1.00 98.38 214 VAL A CA 1
ATOM 1676 C C . VAL A 1 214 ? -3.779 10.838 -6.946 1.00 98.38 214 VAL A C 1
ATOM 1678 O O . VAL A 1 214 ? -3.010 11.775 -6.723 1.00 98.38 214 VAL A O 1
ATOM 1681 N N . SER A 1 215 ? -5.096 11.003 -7.104 1.00 97.38 215 SER A N 1
ATOM 1682 C CA . SER A 1 215 ? -5.775 12.301 -6.983 1.00 97.38 215 SER A CA 1
ATOM 1683 C C . SER A 1 215 ? -5.451 12.990 -5.651 1.00 97.38 215 SER A C 1
ATOM 1685 O O . SER A 1 215 ? -5.055 14.157 -5.622 1.00 97.38 215 SER A O 1
ATOM 1687 N N . GLU A 1 216 ? -5.508 12.238 -4.550 1.00 97.94 216 GLU A N 1
ATOM 1688 C CA . GLU A 1 216 ? -5.192 12.736 -3.212 1.00 97.94 216 GLU A CA 1
ATOM 1689 C C . GLU A 1 216 ? -3.694 13.032 -3.036 1.00 97.94 216 GLU A C 1
ATOM 1691 O O . GLU A 1 216 ? -3.333 14.119 -2.579 1.00 97.94 216 GLU A O 1
ATOM 1696 N N . TYR A 1 217 ? -2.796 12.131 -3.448 1.00 98.19 217 TYR A N 1
ATOM 1697 C CA . TYR A 1 217 ? -1.351 12.332 -3.272 1.00 98.19 217 TYR A CA 1
ATOM 1698 C C . TYR A 1 217 ? -0.788 13.504 -4.079 1.00 98.19 217 TYR A C 1
ATOM 1700 O O . TYR A 1 217 ? 0.194 14.115 -3.658 1.00 98.19 217 TYR A O 1
ATOM 1708 N N . LEU A 1 218 ? -1.404 13.861 -5.208 1.00 96.88 218 LEU A N 1
ATOM 1709 C CA . LEU A 1 218 ? -1.015 15.034 -5.997 1.00 96.88 218 LEU A CA 1
ATOM 1710 C C . LEU A 1 218 ? -1.222 16.354 -5.254 1.00 96.88 218 LEU A C 1
ATOM 1712 O O . LEU A 1 218 ? -0.536 17.333 -5.546 1.00 96.88 218 LEU A O 1
ATOM 1716 N N . SER A 1 219 ? -2.144 16.386 -4.291 1.00 95.50 219 SER A N 1
ATOM 1717 C CA . SER A 1 219 ? -2.356 17.558 -3.441 1.00 95.50 219 SER A CA 1
ATOM 1718 C C . SER A 1 219 ? -1.298 17.695 -2.336 1.00 95.50 219 SER A C 1
ATOM 1720 O O . SER A 1 219 ? -1.184 18.757 -1.721 1.00 95.50 219 SER A O 1
ATOM 1722 N N . ILE A 1 220 ? -0.494 16.649 -2.102 1.00 96.81 220 ILE A N 1
ATOM 1723 C CA . ILE A 1 220 ? 0.498 16.581 -1.029 1.00 96.81 220 ILE A CA 1
ATOM 1724 C C . ILE A 1 220 ? 1.872 17.015 -1.562 1.00 96.81 220 ILE A C 1
ATOM 1726 O O . ILE A 1 220 ? 2.436 16.351 -2.439 1.00 96.81 220 ILE A O 1
ATOM 1730 N N . PRO A 1 221 ? 2.478 18.091 -1.023 1.00 94.50 221 PRO A N 1
ATOM 1731 C CA . PRO A 1 221 ? 3.797 18.547 -1.452 1.00 94.50 221 PRO A CA 1
ATOM 1732 C C . PRO A 1 221 ? 4.869 17.456 -1.325 1.00 94.50 221 PRO A C 1
ATOM 1734 O O . PRO A 1 221 ? 5.196 17.003 -0.230 1.00 94.50 221 PRO A O 1
ATOM 1737 N N . GLY A 1 222 ? 5.437 17.040 -2.460 1.00 92.62 222 GLY A N 1
ATOM 1738 C CA . GLY A 1 222 ? 6.442 15.973 -2.507 1.00 92.62 222 GLY A CA 1
ATOM 1739 C C . GLY A 1 222 ? 5.898 14.575 -2.188 1.00 92.62 222 GLY A C 1
ATOM 1740 O O . GLY A 1 222 ? 6.700 13.672 -1.954 1.00 92.62 222 GLY A O 1
ATOM 1741 N N . GLY A 1 223 ? 4.572 14.403 -2.159 1.00 95.12 223 GLY A N 1
ATOM 1742 C CA . GLY A 1 223 ? 3.912 13.121 -1.932 1.00 95.12 223 GLY A CA 1
ATOM 1743 C C . GLY A 1 223 ? 3.896 12.237 -3.176 1.00 95.12 223 GLY A C 1
ATOM 1744 O O . GLY A 1 223 ? 4.185 11.048 -3.070 1.00 95.12 223 GLY A O 1
ATOM 1745 N N . PHE A 1 224 ? 3.639 12.818 -4.353 1.00 97.19 224 PHE A N 1
ATOM 1746 C CA . PHE A 1 224 ? 3.605 12.103 -5.631 1.00 97.19 224 PHE A CA 1
ATOM 1747 C C . PHE A 1 224 ? 4.388 12.817 -6.729 1.00 97.19 224 PHE A C 1
ATOM 1749 O O . PHE A 1 224 ? 4.397 14.044 -6.809 1.00 97.19 224 PHE A O 1
ATOM 1756 N N . SER A 1 225 ? 5.024 12.048 -7.606 1.00 95.69 225 SER A N 1
ATOM 1757 C CA . SER A 1 225 ? 5.642 12.542 -8.837 1.00 95.69 225 SER A CA 1
ATOM 1758 C C . SER A 1 225 ? 5.144 11.716 -10.013 1.00 95.69 225 SER A C 1
ATOM 1760 O O . SER A 1 225 ? 5.362 10.507 -10.049 1.00 95.69 225 SER A O 1
ATOM 1762 N N . ARG A 1 226 ? 4.477 12.381 -10.964 1.00 96.00 226 ARG A N 1
ATOM 1763 C CA . ARG A 1 226 ? 4.024 11.798 -12.235 1.00 96.00 226 ARG A CA 1
ATOM 1764 C C . ARG A 1 226 ? 5.218 11.631 -13.172 1.00 96.00 226 ARG A C 1
ATOM 1766 O O . ARG A 1 226 ? 5.473 12.492 -14.008 1.00 96.00 226 ARG A O 1
ATOM 1773 N N . VAL A 1 227 ? 5.990 10.577 -12.941 1.00 96.62 227 VAL A N 1
ATOM 1774 C CA . VAL A 1 227 ? 7.160 10.220 -13.758 1.00 96.62 227 VAL A CA 1
ATOM 1775 C C . VAL A 1 227 ? 6.794 9.274 -14.902 1.00 96.62 227 VAL A C 1
ATOM 1777 O O . VAL A 1 227 ? 7.611 9.053 -15.784 1.00 96.62 227 VAL A O 1
ATOM 1780 N N . GLY A 1 228 ? 5.566 8.748 -14.908 1.00 97.94 228 GLY A N 1
ATOM 1781 C CA . GLY A 1 228 ? 5.115 7.709 -15.821 1.00 97.94 228 GLY A CA 1
ATOM 1782 C C . GLY A 1 228 ? 5.476 6.300 -15.342 1.00 97.94 228 GLY A C 1
ATOM 1783 O O . GLY A 1 228 ? 6.256 6.108 -14.403 1.00 97.94 228 GLY A O 1
ATOM 1784 N N . GLY A 1 229 ? 4.886 5.310 -16.001 1.00 98.19 229 GLY A N 1
ATOM 1785 C CA . GLY A 1 229 ? 5.217 3.896 -15.849 1.00 98.19 229 GLY A CA 1
ATOM 1786 C C . GLY A 1 229 ? 5.360 3.233 -17.212 1.00 98.19 229 GLY A C 1
ATOM 1787 O O . GLY A 1 229 ? 4.571 3.514 -18.112 1.00 98.19 229 GLY A O 1
ATOM 1788 N N . LEU A 1 230 ? 6.359 2.370 -17.362 1.00 98.56 230 LEU A N 1
ATOM 1789 C CA . LEU A 1 230 ? 6.588 1.551 -18.548 1.00 98.56 230 LEU A CA 1
ATOM 1790 C C . LEU A 1 230 ? 6.437 0.074 -18.194 1.00 98.56 230 LEU A C 1
ATOM 1792 O O . LEU A 1 230 ? 6.987 -0.395 -17.197 1.00 98.56 230 LEU A O 1
ATOM 1796 N N . GLU A 1 231 ? 5.726 -0.662 -19.036 1.00 98.44 231 GLU A N 1
ATOM 1797 C CA . GLU A 1 231 ? 5.702 -2.123 -19.037 1.00 98.44 231 GLU A CA 1
ATOM 1798 C C . GLU A 1 231 ? 6.281 -2.613 -20.365 1.00 98.44 231 GLU A C 1
ATOM 1800 O O . GLU A 1 231 ? 5.859 -2.153 -21.424 1.00 98.44 231 GLU A O 1
ATOM 1805 N N . LEU A 1 232 ? 7.272 -3.501 -20.308 1.00 98.25 232 LEU A N 1
ATOM 1806 C CA . LEU A 1 232 ? 8.037 -3.967 -21.467 1.00 98.25 232 LEU A CA 1
ATOM 1807 C C . LEU A 1 232 ? 7.808 -5.456 -21.707 1.00 98.25 232 LEU A C 1
ATOM 1809 O O . LEU A 1 232 ? 7.666 -6.221 -20.751 1.00 98.25 232 LEU A O 1
ATOM 1813 N N . SER A 1 233 ? 7.822 -5.870 -22.972 1.00 96.75 233 SER A N 1
ATOM 1814 C CA . SER A 1 233 ? 7.789 -7.284 -23.343 1.00 96.75 233 SER A CA 1
ATOM 1815 C C . SER A 1 233 ? 8.537 -7.545 -24.651 1.00 96.75 233 SER A C 1
ATOM 1817 O O . SER A 1 233 ? 8.582 -6.691 -25.538 1.00 96.75 233 SER A O 1
ATOM 1819 N N . SER A 1 234 ? 9.103 -8.745 -24.752 1.00 93.44 234 SER A N 1
ATOM 1820 C CA . SER A 1 234 ? 9.686 -9.343 -25.962 1.00 93.44 234 SER A CA 1
ATOM 1821 C C . SER A 1 234 ? 9.165 -10.767 -26.210 1.00 93.44 234 SER A C 1
ATOM 1823 O O . SER A 1 234 ? 9.746 -11.545 -26.964 1.00 93.44 234 SER A O 1
ATOM 1825 N N . SER A 1 235 ? 8.072 -11.153 -25.538 1.00 94.31 235 SER A N 1
ATOM 1826 C CA . SER A 1 235 ? 7.437 -12.458 -25.723 1.00 94.31 235 SER A CA 1
ATOM 1827 C C . SER A 1 235 ? 6.120 -12.307 -26.488 1.00 94.31 235 SER A C 1
ATOM 1829 O O . SER A 1 235 ? 5.356 -11.390 -26.189 1.00 94.31 235 SER A O 1
ATOM 1831 N N . PRO A 1 236 ? 5.760 -13.219 -27.415 1.00 94.44 236 PRO A N 1
ATOM 1832 C CA . PRO A 1 236 ? 4.499 -13.110 -28.156 1.00 94.44 236 PRO A CA 1
ATOM 1833 C C . PRO A 1 236 ? 3.257 -12.973 -27.258 1.00 94.44 236 PRO A C 1
ATOM 1835 O O . PRO A 1 236 ? 2.344 -12.210 -27.567 1.00 94.44 236 PRO A O 1
ATOM 1838 N N . LEU A 1 237 ? 3.239 -13.678 -26.118 1.00 93.38 237 LEU A N 1
ATOM 1839 C CA . LEU A 1 237 ? 2.155 -13.593 -25.135 1.00 93.38 237 LEU A CA 1
ATOM 1840 C C . LEU A 1 237 ? 2.144 -12.254 -24.389 1.00 93.38 237 LEU A C 1
ATOM 1842 O O . LEU A 1 237 ? 1.070 -11.707 -24.139 1.00 93.38 237 LEU A O 1
ATOM 1846 N N . GLY A 1 238 ? 3.314 -11.728 -24.027 1.00 94.69 238 GLY A N 1
ATOM 1847 C CA . GLY A 1 238 ? 3.423 -10.436 -23.363 1.00 94.69 238 GLY A CA 1
ATOM 1848 C C . GLY A 1 238 ? 3.072 -9.278 -24.301 1.00 94.69 238 GLY A C 1
ATOM 1849 O O . GLY A 1 238 ? 2.368 -8.362 -23.881 1.00 94.69 238 GLY A O 1
ATOM 1850 N N . VAL A 1 239 ? 3.413 -9.365 -25.593 1.00 95.88 239 VAL A N 1
ATOM 1851 C CA . VAL A 1 239 ? 2.974 -8.397 -26.614 1.00 95.88 239 VAL A CA 1
ATOM 1852 C C . VAL A 1 239 ? 1.443 -8.317 -26.675 1.00 95.88 239 VAL A C 1
ATOM 1854 O O . VAL A 1 239 ? 0.864 -7.232 -26.569 1.00 95.88 239 VAL A O 1
ATOM 1857 N N . GLU A 1 240 ? 0.764 -9.464 -26.775 1.00 96.25 240 GLU A N 1
ATOM 1858 C CA . GLU A 1 240 ? -0.704 -9.528 -26.744 1.00 96.25 240 GLU A CA 1
ATOM 1859 C C . GLU A 1 240 ? -1.265 -8.966 -25.424 1.00 96.25 240 GLU A C 1
ATOM 1861 O O . GLU A 1 240 ? -2.238 -8.203 -25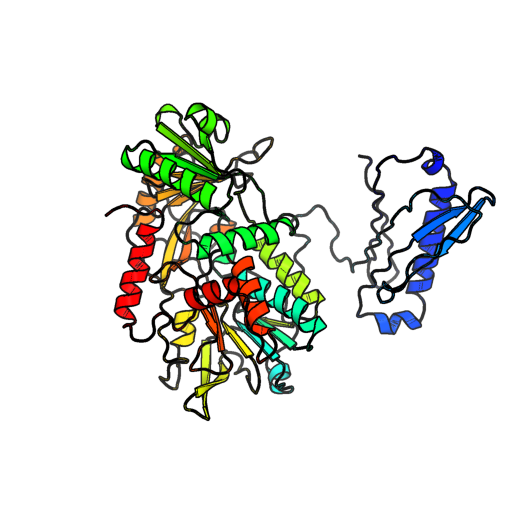.418 1.00 96.25 240 GLU A O 1
ATOM 1866 N N . ALA A 1 241 ? -0.632 -9.298 -24.294 1.00 95.44 241 ALA A N 1
ATOM 1867 C CA . ALA A 1 241 ? -1.044 -8.819 -22.981 1.00 95.44 241 ALA A CA 1
ATOM 1868 C C . ALA A 1 241 ? -0.935 -7.291 -22.852 1.00 95.44 241 ALA A C 1
ATOM 1870 O O . ALA A 1 241 ? -1.850 -6.673 -22.306 1.00 95.44 241 ALA A O 1
ATOM 1871 N N . LEU A 1 242 ? 0.125 -6.666 -23.373 1.00 97.50 242 LEU A N 1
ATOM 1872 C CA . LEU A 1 242 ? 0.287 -5.211 -23.346 1.00 97.50 242 LEU A CA 1
ATOM 1873 C C . LEU A 1 242 ? -0.737 -4.504 -24.244 1.00 97.50 242 LEU A C 1
ATOM 1875 O O . LEU A 1 242 ? -1.316 -3.501 -23.825 1.00 97.50 242 LEU A O 1
ATOM 1879 N N . HIS A 1 243 ? -1.062 -5.048 -25.421 1.00 98.12 243 HIS A N 1
ATOM 1880 C CA . HIS A 1 243 ? -2.163 -4.518 -26.236 1.00 98.12 243 HIS A CA 1
ATOM 1881 C C . HIS A 1 243 ? -3.506 -4.579 -25.496 1.00 98.12 243 HIS A C 1
ATOM 1883 O O . HIS A 1 243 ? -4.203 -3.566 -25.404 1.00 98.12 243 HIS A O 1
ATOM 1889 N N . ARG A 1 244 ? -3.829 -5.724 -24.879 1.00 97.12 244 ARG A N 1
ATOM 1890 C CA . ARG A 1 244 ? -5.035 -5.871 -24.050 1.00 97.12 244 ARG A CA 1
ATOM 1891 C C . ARG A 1 244 ? -5.050 -4.868 -22.896 1.00 97.12 244 ARG A C 1
ATOM 1893 O O . ARG A 1 244 ? -6.066 -4.226 -22.644 1.00 97.12 244 ARG A O 1
ATOM 1900 N N . ARG A 1 245 ? -3.924 -4.691 -22.198 1.00 97.25 245 ARG A N 1
ATOM 1901 C CA . ARG A 1 245 ? -3.807 -3.721 -21.096 1.00 97.25 245 ARG A CA 1
ATOM 1902 C C . ARG A 1 245 ? -3.972 -2.280 -21.575 1.00 97.25 245 ARG A C 1
ATOM 1904 O O . ARG A 1 245 ? -4.599 -1.494 -20.871 1.00 97.25 245 ARG A O 1
ATOM 1911 N N . CYS A 1 246 ? -3.505 -1.938 -22.775 1.00 98.25 246 CYS A N 1
ATOM 1912 C CA . CYS A 1 246 ? -3.756 -0.629 -23.381 1.00 98.25 246 CYS A CA 1
ATOM 1913 C C . CYS A 1 246 ? -5.258 -0.379 -23.612 1.00 98.25 246 CYS A C 1
ATOM 1915 O O . CYS A 1 246 ? -5.749 0.726 -23.373 1.00 98.25 246 CYS A O 1
ATOM 1917 N N . GLU A 1 247 ? -6.008 -1.395 -24.045 1.00 98.06 247 GLU A N 1
ATOM 1918 C CA . GLU A 1 247 ? -7.467 -1.308 -24.199 1.00 98.06 247 GLU A CA 1
ATOM 1919 C C . GLU A 1 247 ? -8.181 -1.199 -22.849 1.00 98.06 247 GLU A C 1
ATOM 1921 O O . GLU A 1 247 ? -9.081 -0.373 -22.695 1.00 98.06 247 GLU A O 1
ATOM 1926 N N . MET A 1 248 ? -7.739 -1.965 -21.847 1.00 98.00 248 MET A N 1
ATOM 1927 C CA . MET A 1 248 ? -8.249 -1.869 -20.475 1.00 98.00 248 MET A CA 1
ATOM 1928 C C . MET A 1 248 ? -8.011 -0.478 -19.877 1.00 98.00 248 MET A C 1
ATOM 1930 O O . MET A 1 248 ? -8.911 0.074 -19.249 1.00 98.00 248 MET A O 1
ATOM 1934 N N . ALA A 1 249 ? -6.836 0.118 -20.110 1.00 98.19 249 ALA A N 1
ATOM 1935 C CA . ALA A 1 249 ? -6.531 1.486 -19.695 1.00 98.19 249 ALA A CA 1
ATOM 1936 C C . ALA A 1 249 ? -7.528 2.480 -20.295 1.00 98.19 249 ALA A C 1
ATOM 1938 O O . ALA A 1 249 ? -8.113 3.285 -19.572 1.00 98.19 249 ALA A O 1
ATOM 1939 N N . ARG A 1 250 ? -7.781 2.364 -21.606 1.00 96.69 250 ARG A N 1
ATOM 1940 C CA . ARG A 1 250 ? -8.751 3.200 -22.318 1.00 96.69 250 ARG A CA 1
ATOM 1941 C C . ARG A 1 250 ? -10.161 3.038 -21.749 1.00 96.69 250 ARG A C 1
ATOM 1943 O O . ARG A 1 250 ? -10.834 4.039 -21.543 1.00 96.69 250 ARG A O 1
ATOM 1950 N N . ALA A 1 251 ? -10.590 1.809 -21.464 1.00 97.44 251 ALA A N 1
ATOM 1951 C CA . ALA A 1 251 ? -11.895 1.534 -20.859 1.00 97.44 251 ALA A CA 1
ATOM 1952 C C . ALA A 1 251 ? -12.023 2.072 -19.420 1.00 97.44 251 ALA A C 1
ATOM 1954 O O . ALA A 1 251 ? -13.130 2.343 -18.965 1.00 97.44 251 ALA A O 1
ATOM 1955 N N . ALA A 1 252 ? -10.902 2.237 -18.713 1.00 97.25 252 ALA A N 1
ATOM 1956 C CA . ALA A 1 252 ? -10.838 2.790 -17.361 1.00 97.25 252 ALA A CA 1
ATOM 1957 C C . ALA A 1 252 ? -10.571 4.311 -17.319 1.00 97.25 252 ALA A C 1
ATOM 1959 O O . ALA A 1 252 ? -10.306 4.855 -16.238 1.00 97.25 252 ALA A O 1
ATOM 1960 N N . ASP A 1 253 ? -10.615 4.996 -18.468 1.00 97.38 253 ASP A N 1
ATOM 1961 C CA . ASP A 1 253 ? -10.277 6.417 -18.629 1.00 97.38 253 ASP A CA 1
ATOM 1962 C C . ASP A 1 253 ? -8.864 6.774 -18.129 1.00 97.38 253 ASP A C 1
ATOM 1964 O O . ASP A 1 253 ? -8.635 7.832 -17.534 1.00 97.38 253 ASP A O 1
ATOM 1968 N N . LEU A 1 254 ? -7.900 5.876 -18.344 1.00 98.12 254 LEU A N 1
ATOM 1969 C CA . LEU A 1 254 ? -6.485 6.098 -18.059 1.00 98.12 254 LEU A CA 1
ATOM 1970 C C . LEU A 1 254 ? -5.708 6.298 -19.368 1.00 98.12 254 LEU A C 1
ATOM 1972 O O . LEU A 1 254 ? -5.852 5.494 -20.293 1.00 98.12 254 LEU A O 1
ATOM 1976 N N . PRO A 1 255 ? -4.867 7.345 -19.473 1.00 97.81 255 PRO A N 1
ATOM 1977 C CA . PRO A 1 255 ? -4.024 7.521 -20.643 1.00 97.81 255 PRO A CA 1
ATOM 1978 C C . PRO A 1 255 ? -2.989 6.394 -20.698 1.00 97.81 255 PRO A C 1
ATOM 1980 O O . PRO A 1 255 ? -2.276 6.155 -19.722 1.00 97.81 255 PRO A O 1
ATOM 1983 N N . ALA A 1 256 ? -2.904 5.726 -21.846 1.00 98.31 256 ALA A N 1
ATOM 1984 C CA . ALA A 1 256 ? -1.885 4.729 -22.126 1.00 98.31 256 ALA A CA 1
ATOM 1985 C C . ALA A 1 256 ? -1.557 4.696 -23.623 1.00 98.31 256 ALA A C 1
ATOM 1987 O O . ALA A 1 256 ? -2.437 4.926 -24.458 1.00 98.31 256 ALA A O 1
ATOM 1988 N N . GLU A 1 257 ? -0.302 4.410 -23.955 1.00 98.38 257 GLU A N 1
ATOM 1989 C CA . GLU A 1 257 ? 0.194 4.393 -25.331 1.00 98.38 257 GLU A CA 1
ATOM 1990 C C . GLU A 1 257 ? 1.199 3.257 -25.536 1.00 98.38 257 GLU A C 1
ATOM 1992 O O . GLU A 1 257 ? 2.085 3.050 -24.706 1.00 98.38 257 GLU A O 1
ATOM 1997 N N . ILE A 1 258 ? 1.067 2.531 -26.648 1.00 98.62 258 ILE A N 1
ATOM 1998 C CA . ILE A 1 258 ? 2.082 1.571 -27.089 1.00 98.62 258 ILE A CA 1
ATOM 1999 C C . ILE A 1 258 ? 3.203 2.350 -27.780 1.00 98.62 258 ILE A C 1
ATOM 2001 O O . ILE A 1 258 ? 2.950 3.099 -28.721 1.00 98.62 258 ILE A O 1
ATOM 2005 N N . LEU A 1 259 ? 4.432 2.158 -27.319 1.00 98.69 259 LEU A N 1
ATOM 2006 C CA . LEU A 1 259 ? 5.636 2.805 -27.821 1.00 98.69 259 LEU A CA 1
ATOM 2007 C C . LEU A 1 259 ? 6.534 1.801 -28.543 1.00 98.69 259 LEU A C 1
ATOM 2009 O O . LEU A 1 259 ? 6.546 0.609 -28.221 1.00 98.69 259 LEU A O 1
ATOM 2013 N N . THR A 1 260 ? 7.342 2.312 -29.474 1.00 98.44 260 THR A N 1
ATOM 2014 C CA . THR A 1 260 ? 8.458 1.541 -30.036 1.00 98.44 260 THR A CA 1
ATOM 2015 C C . THR A 1 260 ? 9.569 1.349 -28.995 1.00 98.44 260 THR A C 1
ATOM 2017 O O . THR A 1 260 ? 9.698 2.181 -28.082 1.00 98.44 260 THR A O 1
ATOM 2020 N N . PRO A 1 261 ? 10.415 0.315 -29.147 1.00 98.31 261 PRO A N 1
ATOM 2021 C CA . PRO A 1 261 ? 11.565 0.090 -28.271 1.00 98.31 261 PRO A CA 1
ATOM 2022 C C . PRO A 1 261 ? 12.496 1.305 -28.161 1.00 98.31 261 PRO A C 1
ATOM 2024 O O . PRO A 1 261 ? 12.907 1.668 -27.061 1.00 98.31 261 PRO A O 1
ATOM 2027 N N . GLU A 1 262 ? 12.768 2.009 -29.263 1.00 98.50 262 GLU A N 1
ATOM 2028 C CA . GLU A 1 262 ? 13.637 3.195 -29.276 1.00 98.50 262 GLU A CA 1
ATOM 2029 C C . GLU A 1 262 ? 13.021 4.357 -28.497 1.00 98.50 262 GLU A C 1
ATOM 2031 O O . GLU A 1 262 ? 13.717 5.065 -27.765 1.00 98.50 262 GLU A O 1
ATOM 2036 N N . THR A 1 263 ? 11.704 4.543 -28.621 1.00 98.31 263 THR A N 1
ATOM 2037 C CA . THR A 1 263 ? 10.992 5.586 -27.878 1.00 98.31 263 THR A CA 1
ATOM 2038 C C . THR A 1 263 ? 11.026 5.277 -26.384 1.00 98.31 263 THR A C 1
ATOM 2040 O O . THR A 1 263 ? 11.349 6.157 -25.588 1.00 98.31 263 THR A O 1
ATOM 2043 N N . ALA A 1 264 ? 10.774 4.026 -25.991 1.00 98.25 264 ALA A N 1
ATOM 2044 C CA . ALA A 1 264 ? 10.866 3.598 -24.598 1.00 98.25 264 ALA A CA 1
ATOM 2045 C C . ALA A 1 264 ? 12.290 3.772 -24.041 1.00 98.25 264 ALA A C 1
ATOM 2047 O O . ALA A 1 264 ? 12.468 4.370 -22.978 1.00 98.25 264 ALA A O 1
ATOM 2048 N N . ALA A 1 265 ? 13.310 3.346 -24.790 1.00 97.88 265 ALA A N 1
ATOM 2049 C CA . ALA A 1 265 ? 14.710 3.523 -24.419 1.00 97.88 265 ALA A CA 1
ATOM 2050 C C . ALA A 1 265 ? 15.104 5.000 -24.291 1.00 97.88 265 ALA A C 1
ATOM 2052 O O . ALA A 1 265 ? 15.903 5.338 -23.428 1.00 97.88 265 ALA A O 1
ATOM 2053 N N . SER A 1 266 ? 14.508 5.910 -25.065 1.00 96.94 266 SER A N 1
ATOM 2054 C CA . SER A 1 266 ? 14.744 7.351 -24.890 1.00 96.94 266 SER A CA 1
ATOM 2055 C C . SER A 1 266 ? 14.205 7.907 -23.561 1.00 96.94 266 SER A C 1
ATOM 2057 O O . SER A 1 266 ? 14.741 8.893 -23.055 1.00 96.94 266 SER A O 1
ATOM 2059 N N . LEU A 1 267 ? 13.181 7.271 -22.973 1.00 96.81 267 LEU A N 1
ATOM 2060 C CA . LEU A 1 267 ? 12.591 7.669 -21.689 1.00 96.81 267 LEU A CA 1
ATOM 2061 C C . LEU A 1 267 ? 13.377 7.132 -20.485 1.00 96.81 267 LEU A C 1
ATOM 2063 O O . LEU A 1 267 ? 13.421 7.796 -19.450 1.00 96.81 267 LEU A O 1
ATOM 2067 N N . ALA A 1 268 ? 13.978 5.944 -20.606 1.00 97.00 268 ALA A N 1
ATOM 2068 C CA . ALA A 1 268 ? 14.773 5.313 -19.550 1.00 97.00 268 ALA A CA 1
ATOM 2069 C C . ALA A 1 268 ? 16.034 4.604 -20.109 1.00 97.00 268 ALA A C 1
ATOM 2071 O O . ALA A 1 268 ? 16.149 3.377 -20.020 1.00 97.00 268 ALA A O 1
ATOM 2072 N N . PRO A 1 269 ? 17.006 5.354 -20.669 1.00 95.69 269 PRO A N 1
ATOM 2073 C CA . PRO A 1 269 ? 18.116 4.808 -21.468 1.00 95.69 269 PRO A CA 1
ATOM 2074 C C . PRO A 1 269 ? 19.137 3.964 -20.704 1.00 95.69 269 PRO A C 1
ATOM 2076 O O . PRO A 1 269 ? 19.927 3.260 -21.341 1.00 95.69 269 PRO A O 1
ATOM 2079 N N . ASP A 1 270 ? 19.144 4.042 -19.372 1.00 95.06 270 ASP A N 1
ATOM 2080 C CA . ASP A 1 270 ? 20.006 3.213 -18.518 1.00 95.06 270 ASP A CA 1
ATOM 2081 C C . ASP A 1 270 ? 19.337 1.887 -18.137 1.00 95.06 270 ASP A C 1
ATOM 2083 O O . ASP A 1 270 ? 20.020 0.924 -17.808 1.00 95.06 270 ASP A O 1
ATOM 2087 N N . PHE A 1 271 ? 18.004 1.823 -18.181 1.00 97.44 271 PHE A N 1
ATOM 2088 C CA . PHE A 1 271 ? 17.253 0.613 -17.847 1.00 97.44 271 PHE A CA 1
ATOM 2089 C C . PHE A 1 271 ? 16.989 -0.243 -19.077 1.00 97.44 271 PHE A C 1
ATOM 2091 O O . PHE A 1 271 ? 17.043 -1.466 -18.987 1.00 97.44 271 PHE A O 1
ATOM 2098 N N . ILE A 1 272 ? 16.712 0.395 -20.212 1.00 98.25 272 ILE A N 1
ATOM 2099 C CA . ILE A 1 272 ? 16.147 -0.270 -21.381 1.00 98.25 272 ILE A CA 1
ATOM 2100 C C . ILE A 1 272 ? 17.206 -0.402 -22.472 1.00 98.25 272 ILE A C 1
ATOM 2102 O O . ILE A 1 272 ? 17.764 0.592 -22.944 1.00 98.25 272 ILE A O 1
ATOM 2106 N N . ASP A 1 273 ? 17.440 -1.641 -22.891 1.00 97.25 273 ASP A N 1
ATOM 2107 C CA . ASP A 1 273 ? 18.108 -1.957 -24.147 1.00 97.25 273 ASP A CA 1
ATOM 2108 C C . ASP A 1 273 ? 17.039 -2.179 -25.233 1.00 97.25 273 ASP A C 1
ATOM 2110 O O . ASP A 1 273 ? 16.260 -3.131 -25.108 1.00 97.25 273 ASP A O 1
ATOM 2114 N N . PRO A 1 274 ? 16.944 -1.322 -26.269 1.00 97.50 274 PRO A N 1
ATOM 2115 C CA . PRO A 1 274 ? 15.918 -1.460 -27.300 1.00 97.50 274 PRO A CA 1
ATOM 2116 C C . PRO A 1 274 ? 16.026 -2.776 -28.084 1.00 97.50 274 PRO A C 1
ATOM 2118 O O . PRO A 1 274 ? 15.013 -3.230 -28.598 1.00 97.50 274 PRO A O 1
ATOM 2121 N N . GLU A 1 275 ? 17.197 -3.424 -28.142 1.00 96.81 275 GLU A N 1
ATOM 2122 C CA . GLU A 1 275 ? 17.354 -4.723 -28.821 1.00 96.81 275 GLU A CA 1
ATOM 2123 C C . GLU A 1 275 ? 16.750 -5.896 -28.025 1.00 96.81 275 GLU A C 1
ATOM 2125 O O . GLU A 1 275 ? 16.554 -6.983 -28.564 1.00 96.81 275 GLU A O 1
ATOM 2130 N N . SER A 1 276 ? 16.434 -5.680 -26.744 1.00 94.38 276 SER A N 1
ATOM 2131 C CA . SER A 1 276 ? 15.881 -6.697 -25.836 1.00 94.38 276 SER A CA 1
ATOM 2132 C C . SER A 1 276 ? 14.352 -6.635 -25.679 1.00 94.38 276 SER A C 1
ATOM 2134 O O . SER A 1 276 ? 13.775 -7.417 -24.916 1.00 94.38 276 SER A O 1
ATOM 2136 N N . VAL A 1 277 ? 13.689 -5.701 -26.374 1.00 96.44 277 VAL A N 1
ATOM 2137 C CA . VAL A 1 277 ? 12.267 -5.361 -26.209 1.00 96.44 277 VAL A CA 1
ATOM 2138 C C . VAL A 1 277 ? 11.576 -5.311 -27.571 1.00 96.44 277 VAL A C 1
ATOM 2140 O O . VAL A 1 277 ? 12.070 -4.651 -28.476 1.00 96.44 277 VAL A O 1
ATOM 2143 N N . ASP A 1 278 ? 10.394 -5.920 -27.694 1.00 97.19 278 ASP A N 1
ATOM 2144 C CA . ASP A 1 278 ? 9.583 -5.830 -28.918 1.00 97.19 278 ASP A CA 1
ATOM 2145 C C . ASP A 1 278 ? 8.632 -4.627 -28.874 1.00 97.19 278 ASP A C 1
ATOM 2147 O O . ASP A 1 278 ? 8.515 -3.877 -29.845 1.00 97.19 278 ASP A O 1
ATOM 2151 N N . ILE A 1 279 ? 7.949 -4.424 -27.739 1.00 98.19 279 ILE A N 1
ATOM 2152 C CA . ILE A 1 279 ? 7.062 -3.276 -27.509 1.00 98.19 279 ILE A CA 1
ATOM 2153 C C . ILE A 1 279 ? 7.102 -2.801 -26.053 1.00 98.19 279 ILE A C 1
ATOM 2155 O O . ILE A 1 279 ? 7.433 -3.548 -25.128 1.00 98.19 279 ILE A O 1
ATOM 2159 N N . ALA A 1 280 ? 6.683 -1.554 -25.845 1.00 98.62 280 ALA A N 1
ATOM 2160 C CA . ALA A 1 280 ? 6.476 -0.977 -24.524 1.00 98.62 280 ALA A CA 1
ATOM 2161 C C . ALA A 1 280 ? 5.068 -0.387 -24.396 1.00 98.62 280 ALA A C 1
ATOM 2163 O O . ALA A 1 280 ? 4.563 0.221 -25.334 1.00 98.62 280 ALA A O 1
ATOM 2164 N N . LEU A 1 281 ? 4.449 -0.507 -23.225 1.00 98.75 281 LEU A N 1
ATOM 2165 C CA . LEU A 1 281 ? 3.221 0.198 -22.862 1.00 98.75 281 LEU A CA 1
ATOM 2166 C C . LEU A 1 281 ? 3.547 1.292 -21.847 1.00 98.75 281 LEU A C 1
ATOM 2168 O O . LEU A 1 281 ? 4.091 1.014 -20.779 1.00 98.75 281 LEU A O 1
ATOM 2172 N N . HIS A 1 282 ? 3.204 2.533 -22.176 1.00 98.81 282 HIS A N 1
ATOM 2173 C CA . HIS A 1 282 ? 3.476 3.706 -21.358 1.00 98.81 282 HIS A CA 1
ATOM 2174 C C . HIS A 1 282 ? 2.208 4.269 -20.721 1.00 98.81 282 HIS A C 1
ATOM 2176 O O . HIS A 1 282 ? 1.240 4.573 -21.414 1.00 98.81 282 HIS A O 1
ATOM 2182 N N . PHE A 1 283 ? 2.256 4.480 -19.406 1.00 98.56 283 PHE A N 1
ATOM 2183 C CA . PHE A 1 283 ? 1.214 5.104 -18.594 1.00 98.56 283 PHE A CA 1
ATOM 2184 C C . PHE A 1 283 ? 1.692 6.472 -18.077 1.00 98.56 283 PHE A C 1
ATOM 2186 O O . PHE A 1 283 ? 2.268 6.553 -16.989 1.00 98.56 283 PHE A O 1
ATOM 2193 N N . PRO A 1 284 ? 1.467 7.583 -18.801 1.00 97.56 284 PRO A N 1
ATOM 2194 C CA . PRO A 1 284 ? 2.007 8.896 -18.426 1.00 97.56 284 PRO A CA 1
ATOM 2195 C C . PRO A 1 284 ? 1.425 9.474 -17.126 1.00 97.56 284 PRO A C 1
ATOM 2197 O O . PRO A 1 284 ? 2.033 10.346 -16.507 1.00 97.56 284 PRO A O 1
ATOM 2200 N N . SER A 1 285 ? 0.236 9.034 -16.704 1.00 97.12 285 SER A N 1
ATOM 2201 C CA . SER A 1 285 ? -0.375 9.490 -15.447 1.00 97.12 285 SER A CA 1
ATOM 2202 C C . SER A 1 285 ? 0.169 8.787 -14.204 1.00 97.12 285 SER A C 1
ATOM 2204 O O . SER A 1 285 ? -0.079 9.263 -13.093 1.00 97.12 285 SER A O 1
ATOM 2206 N N . ASP A 1 286 ? 0.873 7.671 -14.385 1.00 98.31 286 ASP A N 1
ATOM 2207 C CA . ASP A 1 286 ? 1.449 6.891 -13.297 1.00 98.31 286 ASP A CA 1
ATOM 2208 C C . ASP A 1 286 ? 2.713 7.557 -12.749 1.00 98.31 286 ASP A C 1
ATOM 2210 O O . ASP A 1 286 ? 3.197 8.584 -13.237 1.00 98.31 286 ASP A O 1
ATOM 2214 N N . GLY A 1 287 ? 3.254 6.988 -11.678 1.00 97.31 287 GLY A N 1
ATOM 2215 C CA . GLY A 1 287 ? 4.530 7.449 -11.177 1.00 97.31 287 GLY A CA 1
ATOM 2216 C C . GLY A 1 287 ? 4.855 6.929 -9.799 1.00 97.31 287 GLY A C 1
ATOM 2217 O O . GLY A 1 287 ? 4.617 5.767 -9.469 1.00 97.31 287 GLY A O 1
ATOM 2218 N N . THR A 1 288 ? 5.456 7.799 -8.994 1.00 96.94 288 THR A N 1
ATOM 2219 C CA . THR A 1 288 ? 6.064 7.379 -7.742 1.00 96.94 288 THR A CA 1
ATOM 2220 C C . THR A 1 288 ? 5.590 8.189 -6.552 1.00 96.94 288 THR A C 1
ATOM 2222 O O . THR A 1 288 ? 5.665 9.419 -6.564 1.00 96.94 288 THR A O 1
ATOM 2225 N N . ALA A 1 289 ? 5.161 7.492 -5.504 1.00 97.44 289 ALA A N 1
ATOM 2226 C CA . ALA A 1 289 ? 4.809 8.066 -4.218 1.00 97.44 289 ALA A CA 1
ATOM 2227 C C . ALA A 1 289 ? 5.992 8.016 -3.245 1.00 97.44 289 ALA A C 1
ATOM 2229 O O . ALA A 1 289 ? 6.696 7.010 -3.148 1.00 97.44 289 ALA A O 1
ATOM 2230 N N . ASN A 1 290 ? 6.172 9.075 -2.461 1.00 96.12 290 ASN A N 1
ATOM 2231 C CA . ASN A 1 290 ? 7.005 9.029 -1.267 1.00 96.12 290 ASN A CA 1
ATOM 2232 C C . ASN A 1 290 ? 6.112 8.688 -0.068 1.00 96.12 290 ASN A C 1
ATOM 2234 O O . ASN A 1 290 ? 5.516 9.571 0.552 1.00 96.12 290 ASN A O 1
ATOM 2238 N N . ALA A 1 291 ? 6.005 7.393 0.238 1.00 96.12 291 ALA A N 1
ATOM 2239 C CA . ALA A 1 291 ? 5.092 6.888 1.261 1.00 96.12 291 ALA A CA 1
ATOM 2240 C C . ALA A 1 291 ? 5.343 7.518 2.642 1.00 96.12 291 ALA A C 1
ATOM 2242 O O . ALA A 1 291 ? 4.390 7.845 3.346 1.00 96.12 291 ALA A O 1
ATOM 2243 N N . GLN A 1 292 ? 6.607 7.756 3.006 1.00 93.81 292 GLN A N 1
ATOM 2244 C CA . GLN A 1 292 ? 6.970 8.399 4.270 1.00 93.81 292 GLN A CA 1
ATOM 2245 C C . GLN A 1 292 ? 6.488 9.855 4.322 1.00 93.81 292 GLN A C 1
ATOM 2247 O O . GLN A 1 292 ? 5.818 10.229 5.279 1.00 93.81 292 GLN A O 1
ATOM 2252 N N . LYS A 1 293 ? 6.735 10.658 3.276 1.00 95.12 293 LYS A N 1
ATOM 2253 C CA . LYS A 1 293 ? 6.259 12.054 3.206 1.00 95.12 293 LYS A CA 1
ATOM 2254 C C . LYS A 1 293 ? 4.739 12.152 3.232 1.00 95.12 293 LYS A C 1
ATOM 2256 O O . LYS A 1 293 ? 4.204 13.001 3.937 1.00 95.12 293 LYS A O 1
ATOM 2261 N N . VAL A 1 294 ? 4.050 11.284 2.491 1.00 97.88 294 VAL A N 1
ATOM 2262 C CA . VAL A 1 294 ? 2.581 11.210 2.501 1.00 97.88 294 VAL A CA 1
ATOM 2263 C C . VAL A 1 294 ? 2.067 10.878 3.903 1.00 97.88 294 VAL A C 1
ATOM 2265 O O . VAL A 1 294 ? 1.185 11.561 4.416 1.00 97.88 294 VAL A O 1
ATOM 2268 N N . THR A 1 295 ? 2.659 9.871 4.547 1.00 97.81 295 THR A N 1
ATOM 2269 C CA . THR A 1 295 ? 2.290 9.452 5.905 1.00 97.81 295 THR A CA 1
ATOM 2270 C C . THR A 1 295 ? 2.504 10.588 6.904 1.00 97.81 295 THR A C 1
ATOM 2272 O O . THR A 1 295 ? 1.574 10.948 7.619 1.00 97.81 295 THR A O 1
ATOM 2275 N N . SER A 1 296 ? 3.686 11.213 6.913 1.00 95.75 296 SER A N 1
ATOM 2276 C CA . SER A 1 296 ? 3.984 12.353 7.788 1.00 95.75 296 SER A CA 1
ATOM 2277 C C . SER A 1 296 ? 3.038 13.527 7.553 1.00 95.75 296 SER A C 1
ATOM 2279 O O . SER A 1 296 ? 2.540 14.094 8.519 1.00 95.75 296 SER A O 1
ATOM 2281 N N . TYR A 1 297 ? 2.726 13.851 6.292 1.00 97.06 297 TYR A N 1
ATOM 2282 C CA . TYR A 1 297 ? 1.767 14.903 5.967 1.00 97.06 297 TYR A CA 1
ATOM 2283 C C . TYR A 1 297 ? 0.397 14.626 6.593 1.00 97.06 297 TYR A C 1
ATOM 2285 O O . TYR A 1 297 ? -0.147 15.493 7.276 1.00 97.06 297 TYR A O 1
ATOM 2293 N N . TYR A 1 298 ? -0.150 13.421 6.410 1.00 98.00 298 TYR A N 1
ATOM 2294 C CA . TYR A 1 298 ? -1.443 13.068 6.992 1.00 98.00 298 TYR A CA 1
ATOM 2295 C C . TYR A 1 298 ? -1.424 13.099 8.521 1.00 98.00 298 TYR A C 1
ATOM 2297 O O . TYR A 1 298 ? -2.350 13.646 9.117 1.00 98.00 298 TYR A O 1
ATOM 2305 N N . LEU A 1 299 ? -0.368 12.586 9.159 1.00 96.81 299 LEU A N 1
ATOM 2306 C CA . LEU A 1 299 ? -0.228 12.618 10.618 1.00 96.81 299 LEU A CA 1
ATOM 2307 C C . LEU A 1 299 ? -0.144 14.058 11.146 1.00 96.81 299 LEU A C 1
ATOM 2309 O O . LEU A 1 299 ? -0.822 14.398 12.114 1.00 96.81 299 LEU A O 1
ATOM 2313 N N . ASP A 1 300 ? 0.619 14.932 10.486 1.00 95.44 300 ASP A N 1
ATOM 2314 C CA . ASP A 1 300 ? 0.717 16.345 10.853 1.00 95.44 300 ASP A CA 1
ATOM 2315 C C . ASP A 1 300 ? -0.628 17.067 10.702 1.00 95.44 300 ASP A C 1
ATOM 2317 O O . ASP A 1 300 ? -1.025 17.823 11.593 1.00 95.44 300 ASP A O 1
ATOM 2321 N N . GLN A 1 301 ? -1.351 16.823 9.603 1.00 95.56 301 GLN A N 1
ATOM 2322 C CA . GLN A 1 301 ? -2.680 17.401 9.394 1.00 95.56 301 GLN A CA 1
ATOM 2323 C C . GLN A 1 301 ? -3.698 16.875 10.412 1.00 95.56 301 GLN A C 1
ATOM 2325 O O . GLN A 1 301 ? -4.475 17.662 10.950 1.00 95.56 301 GLN A O 1
ATOM 2330 N N . ALA A 1 302 ? -3.676 15.578 10.720 1.00 95.50 302 ALA A N 1
ATOM 2331 C CA . ALA A 1 302 ? -4.521 14.974 11.744 1.00 95.50 302 ALA A CA 1
ATOM 2332 C C . ALA A 1 302 ? -4.231 15.579 13.131 1.00 95.50 302 ALA A C 1
ATOM 2334 O O . ALA A 1 302 ? -5.148 15.978 13.848 1.00 95.50 302 ALA A O 1
ATOM 2335 N N . ARG A 1 303 ? -2.951 15.759 13.484 1.00 94.62 303 ARG A N 1
ATOM 2336 C CA . ARG A 1 303 ? -2.538 16.409 14.737 1.00 94.62 303 ARG A CA 1
ATOM 2337 C C . ARG A 1 303 ? -3.061 17.841 14.844 1.00 94.62 303 ARG A C 1
ATOM 2339 O O . ARG A 1 303 ? -3.550 18.232 15.900 1.00 94.62 303 ARG A O 1
ATOM 2346 N N . ILE A 1 304 ? -2.987 18.629 13.766 1.00 93.44 304 ILE A N 1
ATOM 2347 C CA . ILE A 1 304 ? -3.531 20.003 13.730 1.00 93.44 304 ILE A CA 1
ATOM 2348 C C . ILE A 1 304 ? -5.040 20.007 14.012 1.00 93.44 304 ILE A C 1
ATOM 2350 O O . ILE A 1 304 ? -5.550 20.936 14.637 1.00 93.44 304 ILE A O 1
ATOM 2354 N N . GLN A 1 305 ? -5.742 18.954 13.596 1.00 92.31 305 GLN A N 1
ATOM 2355 C CA . GLN A 1 305 ? -7.175 18.776 13.824 1.00 92.31 305 GLN A CA 1
ATOM 2356 C C . GLN A 1 305 ? -7.510 18.173 15.200 1.00 92.31 305 GLN A C 1
ATOM 2358 O O . GLN A 1 305 ? -8.684 18.021 15.537 1.00 92.31 305 GLN A O 1
ATOM 2363 N N . GLY A 1 306 ? -6.499 17.904 16.032 1.00 92.44 306 GLY A N 1
ATOM 2364 C CA . GLY A 1 306 ? -6.664 17.435 17.406 1.00 92.44 306 GLY A CA 1
ATOM 2365 C C . GLY A 1 306 ? -6.710 15.917 17.561 1.00 92.44 306 GLY A C 1
ATOM 2366 O O . GLY A 1 306 ? -7.237 15.448 18.565 1.00 92.44 306 GLY A O 1
ATOM 2367 N N . VAL A 1 307 ? -6.191 15.157 16.590 1.00 96.12 307 VAL A N 1
ATOM 2368 C CA . VAL A 1 307 ? -5.942 13.719 16.771 1.00 96.12 307 VAL A CA 1
ATOM 2369 C C . VAL A 1 307 ? -4.836 13.511 17.803 1.00 96.12 307 VAL A C 1
ATOM 2371 O O . VAL A 1 307 ? -3.799 14.178 17.757 1.00 96.12 307 VAL A O 1
ATOM 2374 N N . ASP A 1 308 ? -5.072 12.571 18.712 1.00 96.81 308 ASP A N 1
ATOM 2375 C CA . ASP A 1 308 ? -4.129 12.143 19.734 1.00 96.81 308 ASP A CA 1
ATOM 2376 C C . ASP A 1 308 ? -3.281 10.955 19.264 1.00 96.81 308 ASP A C 1
ATOM 2378 O O . ASP A 1 308 ? -3.680 10.167 18.403 1.00 96.81 308 ASP A O 1
ATOM 2382 N N . PHE A 1 309 ? -2.105 10.802 19.867 1.00 97.81 309 PHE A N 1
ATOM 2383 C CA . PHE A 1 309 ? -1.147 9.750 19.546 1.00 97.81 309 PHE A CA 1
ATOM 2384 C C . PHE A 1 309 ? -0.714 9.034 20.820 1.00 97.81 309 PHE A C 1
ATOM 2386 O O . PHE A 1 309 ? -0.454 9.671 21.843 1.00 97.81 309 PHE A O 1
ATOM 2393 N N . LEU A 1 310 ? -0.585 7.716 20.738 1.00 97.44 310 LEU A N 1
ATOM 2394 C CA . LEU A 1 310 ? -0.091 6.862 21.806 1.00 97.44 310 LEU A CA 1
ATOM 2395 C C . LEU A 1 310 ? 0.948 5.892 21.241 1.00 97.44 310 LEU A C 1
ATOM 2397 O O . LEU A 1 310 ? 0.632 5.051 20.401 1.00 97.44 310 LEU A O 1
ATOM 2401 N N . GLU A 1 311 ? 2.186 6.007 21.719 1.00 96.81 311 GLU A N 1
ATOM 2402 C CA . GLU A 1 311 ? 3.206 4.982 21.512 1.00 96.81 311 GLU A CA 1
ATOM 2403 C C . GLU A 1 311 ? 2.940 3.818 22.480 1.00 96.81 311 GLU A C 1
ATOM 2405 O O . GLU A 1 311 ? 3.132 3.974 23.685 1.00 96.81 311 GLU A O 1
ATOM 2410 N N . ALA A 1 312 ? 2.448 2.686 21.973 1.00 95.62 312 ALA A N 1
ATOM 2411 C CA . ALA A 1 312 ? 2.203 1.471 22.752 1.00 95.62 312 ALA A CA 1
ATOM 2412 C C . ALA A 1 312 ? 2.261 0.221 21.864 1.00 95.62 312 ALA A C 1
ATOM 2414 O O . ALA A 1 312 ? 1.745 0.205 20.742 1.00 95.62 312 ALA A O 1
ATOM 2415 N N . ASN A 1 313 ? 2.867 -0.857 22.369 1.00 94.38 313 ASN A N 1
ATOM 2416 C CA . ASN A 1 313 ? 2.928 -2.121 21.642 1.00 94.38 313 ASN A CA 1
ATOM 2417 C C . ASN A 1 313 ? 1.686 -2.971 21.928 1.00 94.38 313 ASN A C 1
ATOM 2419 O O . ASN A 1 313 ? 1.603 -3.644 22.955 1.00 94.38 313 ASN A O 1
ATOM 2423 N N . VAL A 1 314 ? 0.735 -2.957 20.994 1.00 94.81 314 VAL A N 1
ATOM 2424 C CA . VAL A 1 314 ? -0.467 -3.794 21.061 1.00 94.81 314 VAL A CA 1
ATOM 2425 C C . VAL A 1 314 ? -0.100 -5.268 20.876 1.00 94.81 314 VAL A C 1
ATOM 2427 O O . VAL A 1 314 ? 0.576 -5.622 19.911 1.00 94.81 314 VAL A O 1
ATOM 2430 N N . THR A 1 315 ? -0.558 -6.121 21.790 1.00 92.75 315 THR A N 1
ATOM 2431 C CA . THR A 1 315 ? -0.290 -7.572 21.807 1.00 92.75 315 THR A CA 1
ATOM 2432 C C . THR A 1 315 ? -1.533 -8.424 21.557 1.00 92.75 315 THR A C 1
ATOM 2434 O O . THR A 1 315 ? -1.411 -9.611 21.251 1.00 92.75 315 THR A O 1
ATOM 2437 N N . GLY A 1 316 ? -2.723 -7.835 21.651 1.00 92.56 316 GLY A N 1
ATOM 2438 C CA . GLY A 1 316 ? -3.988 -8.530 21.457 1.00 92.56 316 GLY A CA 1
ATOM 2439 C C . GLY A 1 316 ? -5.171 -7.682 21.900 1.00 92.56 316 GLY A C 1
ATOM 2440 O O . GLY A 1 316 ? -5.048 -6.473 22.127 1.00 92.56 316 GLY A O 1
ATOM 2441 N N . PHE A 1 317 ? -6.325 -8.328 22.026 1.00 93.12 317 PHE A N 1
ATOM 2442 C CA . PHE A 1 317 ? -7.574 -7.672 22.385 1.00 93.12 317 PHE A CA 1
ATOM 2443 C C . PHE A 1 317 ? -8.460 -8.579 23.235 1.00 93.12 317 PHE A C 1
ATOM 2445 O O . PHE A 1 317 ? -8.443 -9.801 23.096 1.00 93.12 317 PHE A O 1
ATOM 2452 N N . THR A 1 318 ? -9.298 -7.971 24.072 1.00 91.75 318 THR A N 1
ATOM 2453 C CA . THR A 1 318 ? -10.384 -8.677 24.765 1.00 91.75 318 THR A CA 1
ATOM 2454 C C . THR A 1 318 ? -11.736 -8.275 24.191 1.00 91.75 318 THR A C 1
ATOM 2456 O O . THR A 1 318 ? -11.907 -7.167 23.678 1.00 91.75 318 THR A O 1
ATOM 2459 N N . ARG A 1 319 ? -12.719 -9.175 24.290 1.00 90.38 319 ARG A N 1
ATOM 2460 C CA . ARG A 1 319 ? -14.096 -8.940 23.843 1.00 90.38 319 ARG A CA 1
ATOM 2461 C C . ARG A 1 319 ? -15.112 -9.465 24.853 1.00 90.38 319 ARG A C 1
ATOM 2463 O O . ARG A 1 319 ? -14.784 -10.320 25.672 1.00 90.38 319 ARG A O 1
ATOM 2470 N N . SER A 1 320 ? -16.350 -8.996 24.754 1.00 89.75 320 SER A N 1
ATOM 2471 C CA . SER A 1 320 ? -17.511 -9.570 25.444 1.00 89.75 320 SER A CA 1
ATOM 2472 C C . SER A 1 320 ? -18.694 -9.679 24.493 1.00 89.75 320 SER A C 1
ATOM 2474 O O . SER A 1 320 ? -18.796 -8.890 23.558 1.00 89.75 320 SER A O 1
ATOM 2476 N N . PHE A 1 321 ? -19.605 -10.613 24.748 1.00 89.25 321 PHE A N 1
ATOM 2477 C CA . PHE A 1 321 ? -20.873 -10.673 24.024 1.00 89.25 321 PHE A CA 1
ATOM 2478 C C . PHE A 1 321 ? -21.809 -9.539 24.456 1.00 89.25 321 PHE A C 1
ATOM 2480 O O . PHE A 1 321 ? -21.807 -9.127 25.618 1.00 89.25 321 PHE A O 1
ATOM 2487 N N . ILE A 1 322 ? -22.584 -9.047 23.500 1.00 87.69 322 ILE A N 1
ATOM 2488 C CA . ILE A 1 322 ? -23.704 -8.122 23.663 1.00 87.69 322 ILE A CA 1
ATOM 2489 C C . ILE A 1 322 ? -24.977 -8.797 23.116 1.00 87.69 322 ILE A C 1
ATOM 2491 O O . ILE A 1 322 ? -24.960 -9.983 22.782 1.00 87.69 322 ILE A O 1
ATOM 2495 N N . GLU A 1 323 ? -26.092 -8.068 23.059 1.00 81.44 323 GLU A N 1
ATOM 2496 C CA . GLU A 1 323 ? -27.350 -8.565 22.484 1.00 81.44 323 GLU A CA 1
ATOM 2497 C C . GLU A 1 323 ? -27.174 -9.036 21.020 1.00 81.44 323 GLU A C 1
ATOM 2499 O O . GLU A 1 323 ? -26.249 -8.618 20.317 1.00 81.44 323 GLU A O 1
ATOM 2504 N N . ASP A 1 324 ? -28.058 -9.931 20.568 1.00 79.81 324 ASP A N 1
ATOM 2505 C CA . ASP A 1 324 ? -28.051 -10.535 19.222 1.00 79.81 324 ASP A CA 1
ATOM 2506 C C . ASP A 1 324 ? -26.786 -11.342 18.860 1.00 79.81 324 ASP A C 1
ATOM 2508 O O . ASP A 1 324 ? -26.359 -11.345 17.705 1.00 79.81 324 ASP A O 1
ATOM 2512 N N . GLU A 1 325 ? -26.153 -12.002 19.838 1.00 77.19 325 GLU A N 1
ATOM 2513 C CA . GLU A 1 325 ? -24.938 -12.829 19.659 1.00 77.19 325 GLU A CA 1
ATOM 2514 C C . GLU A 1 325 ? -23.720 -12.080 19.079 1.00 77.19 325 GLU A C 1
ATOM 2516 O O . GLU A 1 325 ? -22.702 -12.689 18.740 1.00 77.19 325 GLU A O 1
ATOM 2521 N N . LYS A 1 326 ? -23.773 -10.747 19.002 1.00 87.12 326 LYS A N 1
ATOM 2522 C CA . LYS A 1 326 ? -22.634 -9.926 18.584 1.00 87.12 326 LYS A CA 1
ATOM 2523 C C . LYS A 1 326 ? -21.629 -9.806 19.717 1.00 87.12 326 LYS A C 1
ATOM 2525 O O . LYS A 1 326 ? -21.982 -9.803 20.892 1.00 87.12 326 LYS A O 1
ATOM 2530 N N . ALA A 1 327 ? -20.360 -9.656 19.369 1.00 91.81 327 ALA A N 1
ATOM 2531 C CA . ALA A 1 327 ? -19.324 -9.266 20.308 1.00 91.81 327 ALA A CA 1
ATOM 2532 C C . ALA A 1 327 ? -19.063 -7.751 20.259 1.00 91.81 327 ALA A C 1
ATOM 2534 O O . ALA A 1 327 ? -19.392 -7.059 19.297 1.00 91.81 327 ALA A O 1
ATOM 2535 N N . GLU A 1 328 ? -18.417 -7.238 21.297 1.00 92.75 328 GLU A N 1
ATOM 2536 C CA . GLU A 1 328 ? -17.851 -5.894 21.368 1.00 92.75 328 GLU A CA 1
ATOM 2537 C C . GLU A 1 328 ? -16.421 -5.990 21.914 1.00 92.75 328 GLU A C 1
ATOM 2539 O O . GLU A 1 328 ? -16.168 -6.706 22.887 1.00 92.75 328 GLU A O 1
ATOM 2544 N N . MET A 1 329 ? -15.482 -5.264 21.304 1.00 93.44 329 MET A N 1
ATOM 2545 C CA . MET A 1 329 ? -14.109 -5.123 21.796 1.00 93.44 329 MET A CA 1
ATOM 2546 C C . MET A 1 329 ? -14.104 -4.341 23.111 1.00 93.44 329 MET A C 1
ATOM 2548 O O . MET A 1 329 ? -14.649 -3.238 23.167 1.00 93.44 329 MET A O 1
ATOM 2552 N N . LYS A 1 330 ? -13.468 -4.888 24.154 1.00 93.50 330 LYS A N 1
ATOM 2553 C CA . LYS A 1 330 ? -13.456 -4.321 25.516 1.00 93.50 330 LYS A CA 1
ATOM 2554 C C . LYS A 1 330 ? -12.134 -3.700 25.914 1.00 93.50 330 LYS A C 1
ATOM 2556 O O . LYS A 1 330 ? -12.152 -2.681 26.602 1.00 93.50 330 LYS A O 1
ATOM 2561 N N . ALA A 1 331 ? -11.017 -4.266 25.471 1.00 94.25 331 ALA A N 1
ATOM 2562 C CA . ALA A 1 331 ? -9.716 -3.663 25.696 1.00 94.25 331 ALA A CA 1
ATOM 2563 C C . ALA A 1 331 ? -8.725 -3.937 24.564 1.00 94.25 331 ALA A C 1
ATOM 2565 O O . ALA A 1 331 ? -8.768 -4.994 23.929 1.00 94.25 331 ALA A O 1
ATOM 2566 N N . ILE A 1 332 ? -7.813 -2.986 24.359 1.00 95.50 332 ILE A N 1
ATOM 2567 C CA . ILE A 1 332 ? -6.553 -3.190 23.638 1.00 95.50 332 ILE A CA 1
ATOM 2568 C C . ILE A 1 332 ? -5.519 -3.630 24.669 1.00 95.50 332 ILE A C 1
ATOM 2570 O O . ILE A 1 332 ? -5.300 -2.915 25.645 1.00 95.50 332 ILE A O 1
ATOM 2574 N N . GLN A 1 333 ? -4.891 -4.782 24.457 1.00 94.44 333 GLN A N 1
ATOM 2575 C CA . GLN A 1 333 ? -3.878 -5.306 25.369 1.00 94.44 333 GLN A CA 1
ATOM 2576 C C . GLN A 1 333 ? -2.498 -4.782 24.985 1.00 94.44 333 GLN A C 1
ATOM 2578 O O . GLN A 1 333 ? -2.121 -4.830 23.810 1.00 94.44 333 GLN A O 1
ATOM 2583 N N . THR A 1 334 ? -1.744 -4.290 25.966 1.00 93.94 334 THR A N 1
ATOM 2584 C CA . THR A 1 334 ? -0.352 -3.841 25.801 1.00 93.94 334 THR A CA 1
ATOM 2585 C C . THR A 1 334 ? 0.492 -4.299 26.992 1.00 93.94 334 THR A C 1
ATOM 2587 O O . THR A 1 334 ? -0.040 -4.748 28.008 1.00 93.94 334 THR A O 1
ATOM 2590 N N . ALA A 1 335 ? 1.821 -4.213 26.885 1.00 88.00 335 ALA A N 1
ATOM 2591 C CA . ALA A 1 335 ? 2.715 -4.570 27.993 1.00 88.00 335 ALA A CA 1
ATOM 2592 C C . ALA A 1 335 ? 2.648 -3.564 29.161 1.00 88.00 335 ALA A C 1
ATOM 2594 O O . ALA A 1 335 ? 2.955 -3.905 30.301 1.00 88.00 335 ALA A O 1
ATOM 2595 N N . GLU A 1 336 ? 2.246 -2.327 28.876 1.00 88.38 336 GLU A N 1
ATOM 2596 C CA . GLU A 1 336 ? 2.175 -1.200 29.808 1.00 88.38 336 GLU A CA 1
ATOM 2597 C C . GLU A 1 336 ? 0.804 -1.069 30.497 1.00 88.38 336 GLU A C 1
ATOM 2599 O O . GLU A 1 336 ? 0.626 -0.210 31.364 1.00 88.38 336 GLU A O 1
ATOM 2604 N N . GLY A 1 337 ? -0.155 -1.924 30.131 1.00 92.38 337 GLY A N 1
ATOM 2605 C CA . GLY A 1 337 ? -1.497 -1.992 30.702 1.00 92.38 337 GLY A CA 1
ATOM 2606 C C . GLY A 1 337 ? -2.594 -1.996 29.637 1.00 92.38 337 GLY A C 1
ATOM 2607 O O . GLY A 1 337 ? -2.449 -1.432 28.558 1.00 92.38 337 GLY A O 1
ATOM 2608 N N . ASP A 1 338 ? -3.727 -2.615 29.955 1.00 94.88 338 ASP A N 1
ATOM 2609 C CA . ASP A 1 338 ? -4.861 -2.678 29.034 1.00 94.88 338 ASP A CA 1
ATOM 2610 C C . ASP A 1 338 ? -5.531 -1.299 28.875 1.00 94.88 338 ASP A C 1
ATOM 2612 O O . ASP A 1 338 ? -5.770 -0.578 29.849 1.00 94.88 338 ASP A O 1
ATOM 2616 N N . ILE A 1 339 ? -5.882 -0.944 27.638 1.00 95.81 339 ILE A N 1
ATOM 2617 C CA . ILE A 1 339 ? -6.625 0.276 27.299 1.00 95.81 339 ILE A CA 1
ATOM 2618 C C . ILE A 1 339 ? -8.101 -0.081 27.160 1.00 95.81 339 ILE A C 1
ATOM 2620 O O . ILE A 1 339 ? -8.467 -0.858 26.280 1.00 95.81 339 ILE A O 1
ATOM 2624 N N . SER A 1 340 ? -8.955 0.516 27.987 1.00 94.56 340 SER A N 1
ATOM 2625 C CA . SER A 1 340 ? -10.403 0.321 27.937 1.00 94.56 340 SER A CA 1
ATOM 2626 C C . SER A 1 340 ? -11.018 0.892 26.655 1.00 94.56 340 SER A C 1
ATOM 2628 O O . SER A 1 340 ? -10.730 2.021 26.250 1.00 94.56 340 SER A O 1
ATOM 2630 N N . LEU A 1 341 ? -11.910 0.114 26.042 1.00 94.19 341 LEU A N 1
ATOM 2631 C CA . LEU A 1 341 ? -12.612 0.439 24.799 1.00 94.19 341 LEU A CA 1
ATOM 2632 C C . LEU A 1 341 ? -14.101 0.745 25.002 1.00 94.19 341 LEU A C 1
ATOM 2634 O O . LEU A 1 341 ? -14.860 0.735 24.035 1.00 94.19 341 LEU A O 1
ATOM 2638 N N . THR A 1 342 ? -14.544 1.015 26.233 1.00 88.25 342 THR A N 1
ATOM 2639 C CA . THR A 1 342 ? -15.957 1.299 26.536 1.00 88.25 342 THR A CA 1
ATOM 2640 C C . THR A 1 342 ? -16.540 2.349 25.585 1.00 88.25 342 THR A C 1
ATOM 2642 O O . THR A 1 342 ? -16.072 3.487 25.546 1.00 88.25 342 THR A O 1
ATOM 2645 N N . GLY A 1 343 ? -17.555 1.951 24.807 1.00 85.19 343 GLY A N 1
ATOM 2646 C CA . GLY A 1 343 ? -18.247 2.801 23.833 1.00 85.19 343 GLY A CA 1
ATOM 2647 C C . GLY A 1 343 ? -17.374 3.303 22.673 1.00 85.19 343 GLY A C 1
ATOM 2648 O O . GLY A 1 343 ? -17.779 4.200 21.945 1.00 85.19 343 GLY A O 1
ATOM 2649 N N . SER A 1 344 ? -16.168 2.769 22.495 1.00 93.69 344 SER A N 1
ATOM 2650 C CA . SER A 1 344 ? -15.226 3.221 21.471 1.00 93.69 344 SER A CA 1
ATOM 2651 C C . SER A 1 344 ? -15.392 2.440 20.171 1.00 93.69 344 SER A C 1
ATOM 2653 O O . SER A 1 344 ? -15.740 1.264 20.190 1.00 93.69 344 SER A O 1
ATOM 2655 N N . THR A 1 345 ? -15.076 3.065 19.037 1.00 95.50 345 THR A N 1
ATOM 2656 C CA . THR A 1 345 ? -14.863 2.371 17.756 1.00 95.50 345 THR A CA 1
ATOM 2657 C C . THR A 1 345 ? -13.385 2.015 17.611 1.00 95.50 345 THR A C 1
ATOM 2659 O O . THR A 1 345 ? -12.527 2.829 17.942 1.00 95.50 345 THR A O 1
ATOM 2662 N N . VAL A 1 346 ? -13.076 0.832 17.088 1.00 97.69 346 VAL A N 1
ATOM 2663 C CA . VAL A 1 346 ? -11.708 0.370 16.825 1.00 97.69 346 VAL A CA 1
ATOM 2664 C C . VAL A 1 346 ? -11.534 0.115 15.337 1.00 97.69 346 VAL A C 1
ATOM 2666 O O . VAL A 1 346 ? -12.350 -0.568 14.726 1.00 97.69 346 VAL A O 1
ATOM 2669 N N . ILE A 1 347 ? -10.457 0.641 14.763 1.00 98.62 347 ILE A N 1
ATOM 2670 C CA . ILE A 1 347 ? -10.055 0.408 13.379 1.00 98.62 347 ILE A CA 1
ATOM 2671 C C . ILE A 1 347 ? -8.670 -0.234 13.386 1.00 98.62 347 ILE A C 1
ATOM 2673 O O . ILE A 1 347 ? -7.691 0.378 13.816 1.00 98.62 347 ILE A O 1
ATOM 2677 N N . LEU A 1 348 ? -8.576 -1.469 12.901 1.00 98.50 348 LEU A N 1
ATOM 2678 C CA . LEU A 1 348 ? -7.306 -2.170 12.748 1.00 98.50 348 LEU A CA 1
ATOM 2679 C C . LEU A 1 348 ? -6.670 -1.779 11.415 1.00 98.50 348 LEU A C 1
ATOM 2681 O O . LEU A 1 348 ? -7.073 -2.262 10.359 1.00 98.50 348 LEU A O 1
ATOM 2685 N N . ALA A 1 349 ? -5.669 -0.905 11.484 1.00 98.56 349 ALA A N 1
ATOM 2686 C CA . ALA A 1 349 ? -4.831 -0.470 10.368 1.00 98.56 349 ALA A CA 1
ATOM 2687 C C . ALA A 1 349 ? -3.390 -0.999 10.514 1.00 98.56 349 ALA A C 1
ATOM 2689 O O . ALA A 1 349 ? -2.420 -0.358 10.107 1.00 98.56 349 ALA A O 1
ATOM 2690 N N . SER A 1 350 ? -3.248 -2.187 11.111 1.00 97.12 350 SER A N 1
ATOM 2691 C CA . SER A 1 350 ? -1.972 -2.787 11.515 1.00 97.12 350 SER A CA 1
ATOM 2692 C C . SER A 1 350 ? -1.286 -3.605 10.412 1.00 97.12 350 SER A C 1
ATOM 2694 O O . SER A 1 350 ? -0.342 -4.339 10.689 1.00 97.12 350 SER A O 1
ATOM 2696 N N . GLY A 1 351 ? -1.715 -3.478 9.153 1.00 97.00 351 GLY A N 1
ATOM 2697 C CA . GLY A 1 351 ? -1.041 -4.070 7.992 1.00 97.00 351 GLY A CA 1
ATOM 2698 C C . GLY A 1 351 ? -0.794 -5.577 8.129 1.00 97.00 351 GLY A C 1
ATOM 2699 O O . GLY A 1 351 ? -1.719 -6.347 8.366 1.00 97.00 351 GLY A O 1
ATOM 2700 N N . ILE A 1 352 ? 0.467 -5.992 7.988 1.00 96.81 352 ILE A N 1
ATOM 2701 C CA . ILE A 1 352 ? 0.902 -7.397 8.090 1.00 96.81 352 ILE A CA 1
ATOM 2702 C C . ILE A 1 352 ? 0.675 -8.019 9.480 1.00 96.81 352 ILE A C 1
ATOM 2704 O O . ILE A 1 352 ? 0.685 -9.236 9.614 1.00 96.81 352 ILE A O 1
ATOM 2708 N N . TRP A 1 353 ? 0.447 -7.206 10.517 1.00 96.19 353 TRP A N 1
ATOM 2709 C CA . TRP A 1 353 ? 0.202 -7.684 11.880 1.00 96.19 353 TRP A CA 1
ATOM 2710 C C . TRP A 1 353 ? -1.280 -7.899 12.196 1.00 96.19 353 TRP A C 1
ATOM 2712 O O . TRP A 1 353 ? -1.607 -8.366 13.283 1.00 96.19 353 TRP A O 1
ATOM 2722 N N . THR A 1 354 ? -2.201 -7.566 11.287 1.00 95.62 354 THR A N 1
ATOM 2723 C CA . THR A 1 354 ? -3.640 -7.632 11.578 1.00 95.62 354 THR A CA 1
ATOM 2724 C C . THR A 1 354 ? -4.116 -9.050 11.896 1.00 95.62 354 THR A C 1
ATOM 2726 O O . THR A 1 354 ? -4.730 -9.244 12.943 1.00 95.62 354 THR A O 1
ATOM 2729 N N . SER A 1 355 ? -3.798 -10.049 11.067 1.00 92.56 355 SER A N 1
ATOM 2730 C CA . SER A 1 355 ? -4.178 -11.446 11.333 1.00 92.56 355 SER A CA 1
ATOM 2731 C C . SER A 1 355 ? -3.598 -12.005 12.637 1.00 92.56 355 SER A C 1
ATOM 2733 O O . SER A 1 355 ? -4.389 -12.495 13.446 1.00 92.56 355 SER A O 1
ATOM 2735 N N . PRO A 1 356 ? -2.281 -11.903 12.924 1.00 89.75 356 PRO A N 1
ATOM 2736 C CA . PRO A 1 356 ? -1.753 -12.418 14.186 1.00 89.75 356 PRO A CA 1
ATOM 2737 C C . PRO A 1 356 ? -2.321 -11.693 15.415 1.00 89.75 356 PRO A C 1
ATOM 2739 O O . PRO A 1 356 ? -2.572 -12.350 16.418 1.00 89.75 356 PRO A O 1
ATOM 2742 N N . LEU A 1 357 ? -2.607 -10.385 15.343 1.00 90.62 357 LEU A N 1
ATOM 2743 C CA . LEU A 1 357 ? -3.229 -9.642 16.454 1.00 90.62 357 LEU A CA 1
ATOM 2744 C C . LEU A 1 357 ? -4.696 -10.027 16.713 1.00 90.62 357 LEU A C 1
ATOM 2746 O O . LEU A 1 357 ? -5.178 -9.915 17.836 1.00 90.62 357 LEU A O 1
ATOM 2750 N N . ILE A 1 358 ? -5.423 -10.454 15.680 1.00 88.31 358 ILE A N 1
ATOM 2751 C CA . ILE A 1 358 ? -6.803 -10.957 15.796 1.00 88.31 358 ILE A CA 1
ATOM 2752 C C . ILE A 1 358 ? -6.814 -12.402 16.322 1.00 88.31 358 ILE A C 1
ATOM 2754 O O . ILE A 1 358 ? -7.758 -12.804 17.007 1.00 88.31 358 ILE A O 1
ATOM 2758 N N . ALA A 1 359 ? -5.762 -13.169 16.017 1.00 80.94 359 ALA A N 1
ATOM 2759 C CA . ALA A 1 359 ? -5.573 -14.540 16.477 1.00 80.94 359 ALA A CA 1
ATOM 2760 C C . ALA A 1 359 ? -4.988 -14.637 17.902 1.00 80.94 359 ALA A C 1
ATOM 2762 O O . ALA A 1 359 ? -5.217 -15.641 18.582 1.00 80.94 359 ALA A O 1
ATOM 2763 N N . SER A 1 360 ? -4.247 -13.625 18.376 1.00 62.03 360 SER A N 1
ATOM 2764 C CA . SER A 1 360 ? -3.565 -13.631 19.678 1.00 62.03 360 SER A CA 1
ATOM 2765 C C . SER A 1 360 ? -4.529 -13.453 20.859 1.00 62.03 360 SER A C 1
ATOM 2767 O O . SER A 1 360 ? -4.634 -12.408 21.492 1.00 62.03 360 SER A O 1
ATOM 2769 N N . ALA A 1 361 ? -5.205 -14.535 21.237 1.00 52.66 361 ALA A N 1
ATOM 2770 C CA . ALA A 1 361 ? -5.899 -14.637 22.514 1.00 52.66 361 ALA A CA 1
ATOM 2771 C C . ALA A 1 361 ? -4.942 -15.200 23.575 1.00 52.66 361 ALA A C 1
ATOM 2773 O O . ALA A 1 361 ? -5.008 -16.383 23.913 1.00 52.66 361 ALA A O 1
ATOM 2774 N N . HIS A 1 362 ? -4.037 -14.366 24.103 1.00 46.91 362 HIS A N 1
ATOM 2775 C CA . HIS A 1 362 ? -2.964 -14.822 25.002 1.00 46.91 362 HIS A CA 1
ATOM 2776 C C . HIS A 1 362 ? -3.463 -15.434 26.331 1.00 46.91 362 HIS A C 1
ATOM 2778 O O . HIS A 1 362 ? -2.686 -16.083 27.026 1.00 46.91 362 HIS A O 1
ATOM 2784 N N . ALA A 1 363 ? -4.758 -15.297 26.655 1.00 43.34 363 ALA A N 1
ATOM 2785 C CA . ALA A 1 363 ? -5.368 -15.891 27.848 1.00 43.34 363 ALA A CA 1
ATOM 2786 C C . ALA A 1 363 ? -6.699 -16.639 27.611 1.00 43.34 363 ALA A C 1
ATOM 2788 O O . ALA A 1 363 ? -6.984 -17.596 28.327 1.00 43.34 363 ALA A O 1
ATOM 2789 N N . SER A 1 364 ? -7.526 -16.246 26.632 1.00 53.00 364 SER A N 1
ATOM 2790 C CA . SER A 1 364 ? -8.905 -16.758 26.502 1.00 53.00 364 SER A CA 1
ATOM 2791 C C . SER A 1 364 ? -9.115 -17.818 25.414 1.00 53.00 364 SER A C 1
ATOM 2793 O O . SER A 1 364 ? -10.188 -18.417 25.379 1.00 53.00 364 SER A O 1
ATOM 2795 N N . LYS A 1 365 ? -8.143 -18.053 24.513 1.00 55.09 365 LYS A N 1
ATOM 2796 C CA . LYS A 1 365 ? -8.315 -18.846 23.270 1.00 55.09 365 LYS A CA 1
ATOM 2797 C C . LYS A 1 365 ? -9.515 -18.418 22.395 1.00 55.09 365 LYS A C 1
ATOM 2799 O O . LYS A 1 365 ? -9.916 -19.162 21.505 1.00 55.09 365 LYS A O 1
ATOM 2804 N N . GLN A 1 366 ? -10.105 -17.244 22.627 1.00 64.94 366 GLN A N 1
ATOM 2805 C CA . GLN A 1 366 ? -11.250 -16.754 21.859 1.00 64.94 366 GLN A CA 1
ATOM 2806 C C . GLN A 1 366 ? -10.774 -15.839 20.735 1.00 64.94 366 GLN A C 1
ATOM 2808 O O . GLN A 1 366 ? -10.173 -14.803 21.001 1.00 64.94 366 GLN A O 1
ATOM 2813 N N . GLN A 1 367 ? -11.078 -16.202 19.490 1.00 75.81 367 GLN A N 1
ATOM 2814 C CA . GLN A 1 367 ? -10.834 -15.342 18.331 1.00 75.81 367 GLN A CA 1
ATOM 2815 C C . GLN A 1 367 ? -11.627 -14.036 18.464 1.00 75.81 367 GLN A C 1
ATOM 2817 O O . GLN A 1 367 ? -12.765 -14.044 18.942 1.00 75.81 367 GLN A O 1
ATOM 2822 N N . VAL A 1 368 ? -11.036 -12.915 18.039 1.00 88.50 368 VAL A N 1
ATOM 2823 C CA . VAL A 1 368 ? -11.701 -11.601 18.082 1.00 88.50 368 VAL A CA 1
ATOM 2824 C C . VAL A 1 368 ? -12.990 -11.601 17.247 1.00 88.50 368 VAL A C 1
ATOM 2826 O O . VAL A 1 368 ? -14.014 -11.096 17.709 1.00 88.50 368 VAL A O 1
ATOM 2829 N N . THR A 1 369 ? -12.958 -12.226 16.069 1.00 90.69 369 THR A N 1
ATOM 2830 C CA . THR A 1 369 ? -14.071 -12.373 15.115 1.00 90.69 369 THR A CA 1
ATOM 2831 C C . THR A 1 369 ? -14.149 -13.814 14.602 1.00 90.69 369 THR A C 1
ATOM 2833 O O . THR A 1 369 ? -13.143 -14.518 14.601 1.00 90.69 369 THR A O 1
ATOM 2836 N N . GLN A 1 370 ? -15.338 -14.241 14.179 1.00 88.31 370 GLN A N 1
ATOM 2837 C CA . GLN A 1 370 ? -15.595 -15.498 13.470 1.00 88.31 370 GLN A CA 1
ATOM 2838 C C . GLN A 1 370 ? -15.319 -15.400 11.962 1.00 88.31 370 GLN A C 1
ATOM 2840 O O . GLN A 1 370 ? -15.290 -16.423 11.276 1.00 88.31 370 GLN A O 1
ATOM 2845 N N . ALA A 1 371 ? -15.165 -14.187 11.421 1.00 89.94 371 ALA A N 1
ATOM 2846 C CA . ALA A 1 371 ? -14.803 -14.005 10.025 1.00 89.94 371 ALA A CA 1
ATOM 2847 C C . ALA A 1 371 ? -13.329 -14.390 9.821 1.00 89.94 371 ALA A C 1
ATOM 2849 O O . ALA A 1 371 ? -12.465 -13.891 10.551 1.00 89.94 371 ALA A O 1
ATOM 2850 N N . PRO A 1 372 ? -12.999 -15.238 8.830 1.00 92.12 372 PRO A N 1
ATOM 2851 C CA . PRO A 1 372 ? -11.609 -15.539 8.532 1.00 92.12 372 PRO A CA 1
ATOM 2852 C C . PRO A 1 372 ? -10.924 -14.283 7.981 1.00 92.12 372 PRO A C 1
ATOM 2854 O O . PRO A 1 372 ? -11.400 -13.671 7.025 1.00 92.12 372 PRO A O 1
ATOM 2857 N N . ILE A 1 373 ? -9.782 -13.917 8.571 1.00 94.12 373 ILE A N 1
ATOM 2858 C CA . ILE A 1 373 ? -8.954 -12.775 8.157 1.00 94.12 373 ILE A CA 1
ATOM 2859 C C . ILE A 1 373 ? -7.649 -13.317 7.543 1.00 94.12 373 ILE A C 1
ATOM 2861 O O . ILE A 1 373 ? -6.662 -13.485 8.264 1.00 94.12 373 ILE A O 1
ATOM 2865 N N . PRO A 1 374 ? -7.621 -13.636 6.233 1.00 94.44 374 PRO A N 1
ATOM 2866 C CA . PRO A 1 374 ? -6.491 -14.290 5.566 1.00 94.44 374 PRO A CA 1
ATOM 2867 C C . PRO A 1 374 ? -5.466 -13.276 5.030 1.00 94.44 374 PRO A C 1
ATOM 2869 O O . PRO A 1 374 ? -5.211 -13.201 3.828 1.00 94.44 374 PRO A O 1
ATOM 2872 N N . ILE A 1 375 ? -4.902 -12.453 5.913 1.00 96.25 375 ILE A N 1
ATOM 2873 C CA . ILE A 1 375 ? -3.808 -11.540 5.564 1.00 96.25 375 ILE A CA 1
ATOM 2874 C C . ILE A 1 375 ? -2.498 -12.283 5.798 1.00 96.25 375 ILE A C 1
ATOM 2876 O O . ILE A 1 375 ? -2.130 -12.538 6.943 1.00 96.25 375 ILE A O 1
ATOM 2880 N N . VAL A 1 376 ? -1.803 -12.627 4.714 1.00 96.69 376 VAL A N 1
ATOM 2881 C CA . VAL A 1 376 ? -0.584 -13.443 4.767 1.00 96.69 376 VAL A CA 1
ATOM 2882 C C . VAL A 1 376 ? 0.640 -12.559 4.527 1.00 96.69 376 VAL A C 1
ATOM 2884 O O . VAL A 1 376 ? 0.765 -11.989 3.439 1.00 96.69 376 VAL A O 1
ATOM 2887 N N . PRO A 1 377 ? 1.544 -12.405 5.512 1.00 97.19 377 PRO A N 1
ATOM 2888 C CA . PRO A 1 377 ? 2.790 -11.680 5.315 1.00 97.19 377 PRO A CA 1
ATOM 2889 C C . PRO A 1 377 ? 3.773 -12.501 4.478 1.00 97.19 377 PRO A C 1
ATOM 2891 O O . PRO A 1 377 ? 3.995 -13.684 4.739 1.00 97.19 377 PRO A O 1
ATOM 2894 N N . VAL A 1 378 ? 4.376 -11.866 3.478 1.00 97.06 378 VAL A N 1
ATOM 2895 C CA . VAL A 1 378 ? 5.266 -12.505 2.503 1.00 97.06 378 VAL A CA 1
ATOM 2896 C C . VAL A 1 378 ? 6.553 -11.715 2.318 1.00 97.06 378 VAL A C 1
ATOM 2898 O O . VAL A 1 378 ? 6.552 -10.484 2.377 1.00 97.06 378 VAL A O 1
ATOM 2901 N N . ALA A 1 379 ? 7.643 -12.446 2.095 1.00 96.56 379 ALA A N 1
ATOM 2902 C CA . ALA A 1 379 ? 8.973 -11.917 1.825 1.00 96.56 379 ALA A CA 1
ATOM 2903 C C . ALA A 1 379 ? 9.081 -11.306 0.418 1.00 96.56 379 ALA A C 1
ATOM 2905 O O . ALA A 1 379 ? 8.446 -11.774 -0.533 1.00 96.56 379 ALA A O 1
ATOM 2906 N N . HIS A 1 380 ? 9.929 -10.292 0.265 1.00 96.94 380 HIS A N 1
ATOM 2907 C CA . HIS A 1 380 ? 10.165 -9.654 -1.023 1.00 96.94 380 HIS A CA 1
ATOM 2908 C C . HIS A 1 380 ? 11.542 -8.975 -1.104 1.00 96.94 380 HIS A C 1
ATOM 2910 O O . HIS A 1 380 ? 11.799 -8.039 -0.338 1.00 96.94 380 HIS A O 1
ATOM 2916 N N . PRO A 1 381 ? 12.424 -9.398 -2.028 1.00 97.38 381 PRO A N 1
ATOM 2917 C CA . PRO A 1 381 ? 13.731 -8.785 -2.191 1.00 97.38 381 PRO A CA 1
ATOM 2918 C C . PRO A 1 381 ? 13.625 -7.431 -2.889 1.00 97.38 381 PRO A C 1
ATOM 2920 O O . PRO A 1 381 ? 13.001 -7.295 -3.944 1.00 97.38 381 PRO A O 1
ATOM 2923 N N . TYR A 1 382 ? 14.320 -6.439 -2.340 1.00 97.81 382 TYR A N 1
ATOM 2924 C CA . TYR A 1 382 ? 14.564 -5.169 -3.011 1.00 97.81 382 TYR A CA 1
ATOM 2925 C C . TYR A 1 382 ? 16.016 -4.740 -2.819 1.00 97.81 382 TYR A C 1
ATOM 2927 O O . TYR A 1 382 ? 16.607 -4.963 -1.763 1.00 97.81 382 TYR A O 1
ATOM 2935 N N . THR A 1 383 ? 16.595 -4.125 -3.845 1.00 97.62 383 THR A N 1
ATOM 2936 C CA . THR A 1 383 ? 18.009 -3.749 -3.882 1.00 97.62 383 THR A CA 1
ATOM 2937 C C . THR A 1 383 ? 18.239 -2.398 -4.555 1.00 97.62 383 THR A C 1
ATOM 2939 O O . THR A 1 383 ? 17.325 -1.819 -5.145 1.00 97.62 383 THR A O 1
ATOM 2942 N N . PHE A 1 384 ? 19.470 -1.897 -4.456 1.00 97.62 384 PHE A N 1
ATOM 2943 C CA . PHE A 1 384 ? 19.927 -0.629 -4.990 1.00 97.62 384 PHE A CA 1
ATOM 2944 C C . PHE A 1 384 ? 21.288 -0.743 -5.685 1.00 97.62 384 PHE A C 1
ATOM 2946 O O . PHE A 1 384 ? 22.134 -1.571 -5.329 1.00 97.62 384 PHE A O 1
ATOM 2953 N N . THR A 1 385 ? 21.533 0.172 -6.619 1.00 97.50 385 THR A N 1
ATOM 2954 C CA . THR A 1 385 ? 22.885 0.486 -7.098 1.00 97.50 385 THR A CA 1
ATOM 2955 C C . THR A 1 385 ? 23.662 1.302 -6.050 1.00 97.50 385 THR A C 1
ATOM 2957 O O . THR A 1 385 ? 23.060 1.899 -5.143 1.00 97.50 385 THR A O 1
ATOM 2960 N N . PRO A 1 386 ? 24.998 1.409 -6.179 1.00 95.69 386 PRO A N 1
ATOM 2961 C CA . PRO A 1 386 ? 25.771 2.450 -5.514 1.00 95.69 386 PRO A CA 1
ATOM 2962 C C . PRO A 1 386 ? 25.252 3.864 -5.838 1.00 95.69 386 PRO A C 1
ATOM 2964 O O . PRO A 1 386 ? 24.561 4.058 -6.846 1.00 95.69 386 PRO A O 1
ATOM 2967 N N . PRO A 1 387 ? 25.594 4.870 -5.009 1.00 95.75 387 PRO A N 1
ATOM 2968 C CA . PRO A 1 387 ? 25.251 6.257 -5.290 1.00 95.75 387 PRO A CA 1
ATOM 2969 C C . PRO A 1 387 ? 25.868 6.748 -6.609 1.00 95.75 387 PRO A C 1
ATOM 2971 O O . PRO A 1 387 ? 27.053 6.545 -6.872 1.00 95.75 387 PRO A O 1
ATOM 2974 N N . ARG A 1 388 ? 25.075 7.475 -7.390 1.00 94.12 388 ARG A N 1
ATOM 2975 C CA . ARG A 1 388 ? 25.433 8.190 -8.618 1.00 94.12 388 ARG A CA 1
ATOM 2976 C C . ARG A 1 388 ? 24.866 9.618 -8.578 1.00 94.12 388 ARG A C 1
ATOM 2978 O O . ARG A 1 388 ? 23.937 9.897 -7.817 1.00 94.12 388 ARG A O 1
ATOM 2985 N N . PRO A 1 389 ? 25.377 10.555 -9.396 1.00 92.81 389 PRO A N 1
ATOM 2986 C CA . PRO A 1 389 ? 24.741 11.858 -9.548 1.00 92.81 389 PRO A CA 1
ATOM 2987 C C . PRO A 1 389 ? 23.258 11.719 -9.947 1.00 92.81 389 PRO A C 1
ATOM 2989 O O . PRO A 1 389 ? 22.932 10.863 -10.781 1.00 92.81 389 PRO A O 1
ATOM 2992 N N . PRO A 1 390 ? 22.354 12.549 -9.391 1.00 91.75 390 PRO A N 1
ATOM 2993 C CA . PRO A 1 390 ? 20.970 12.583 -9.839 1.00 91.75 390 PRO A CA 1
ATOM 2994 C C . PRO A 1 390 ? 20.855 12.912 -11.324 1.00 91.75 390 PRO A C 1
ATOM 2996 O O . PRO A 1 390 ? 21.581 13.771 -11.833 1.00 91.75 390 PRO A O 1
ATOM 2999 N N . ARG A 1 391 ? 19.925 12.243 -12.012 1.00 89.19 391 ARG A N 1
ATOM 3000 C CA . ARG A 1 391 ? 19.667 12.489 -13.434 1.00 89.19 391 ARG A CA 1
ATOM 3001 C C . ARG A 1 391 ? 19.151 13.912 -13.649 1.00 89.19 391 ARG A C 1
ATOM 3003 O O . ARG A 1 391 ? 18.417 14.455 -12.821 1.00 89.19 391 ARG A O 1
ATOM 3010 N N . SER A 1 392 ? 19.552 14.533 -14.755 1.00 84.94 392 SER A N 1
ATOM 3011 C CA . SER A 1 392 ? 19.053 15.852 -15.140 1.00 84.94 392 SER A CA 1
ATOM 3012 C C . SER A 1 392 ? 17.654 15.739 -15.757 1.00 84.94 392 SER A C 1
ATOM 3014 O O . SER A 1 392 ? 17.368 14.821 -16.517 1.00 84.94 392 SER A O 1
ATOM 3016 N N . GLY A 1 393 ? 16.775 16.698 -15.456 1.00 84.38 393 GLY A N 1
ATOM 3017 C CA . GLY A 1 393 ? 15.428 16.750 -16.031 1.00 84.38 393 GLY A CA 1
ATOM 3018 C C . GLY A 1 393 ? 14.374 15.981 -15.231 1.00 84.38 393 GLY A C 1
ATOM 3019 O O . GLY A 1 393 ? 14.368 16.020 -14.000 1.00 84.38 393 GLY A O 1
ATOM 3020 N N . ILE A 1 394 ? 13.421 15.375 -15.943 1.00 80.00 394 ILE A N 1
ATOM 3021 C CA . ILE A 1 394 ? 12.340 14.582 -15.344 1.00 80.00 394 ILE A CA 1
ATOM 3022 C C . ILE A 1 394 ? 12.933 13.218 -14.952 1.00 80.00 394 ILE A C 1
ATOM 3024 O O . ILE A 1 394 ? 13.595 12.611 -15.794 1.00 80.00 394 ILE A O 1
ATOM 3028 N N . PRO A 1 395 ? 12.728 12.729 -13.712 1.00 88.81 395 PRO A N 1
ATOM 3029 C CA . PRO A 1 395 ? 13.153 11.383 -13.336 1.00 88.81 395 PRO A CA 1
ATOM 3030 C C . PRO A 1 395 ? 12.557 10.338 -14.277 1.00 88.81 395 PRO A C 1
ATOM 3032 O O . PRO A 1 395 ? 11.437 10.522 -14.759 1.00 88.81 395 PRO A O 1
ATOM 3035 N N . TYR A 1 396 ? 13.273 9.239 -14.506 1.00 95.88 396 TYR A N 1
ATOM 3036 C CA . TYR A 1 396 ? 12.774 8.191 -15.395 1.00 95.88 396 TYR A CA 1
ATOM 3037 C C . TYR A 1 396 ? 11.413 7.654 -14.925 1.00 95.88 396 TYR A C 1
ATOM 3039 O O . TYR A 1 396 ? 11.194 7.532 -13.708 1.00 95.88 396 TYR A O 1
ATOM 3047 N N . PRO A 1 397 ? 10.517 7.282 -15.863 1.00 97.50 397 PRO A N 1
ATOM 3048 C CA . PRO A 1 397 ? 9.388 6.433 -15.521 1.00 97.50 397 PRO A CA 1
ATOM 3049 C C . PRO A 1 397 ? 9.906 5.170 -14.841 1.00 97.50 397 PRO A C 1
ATOM 3051 O O . PRO A 1 397 ? 10.998 4.676 -15.141 1.00 97.50 397 PRO A O 1
ATOM 3054 N N . PHE A 1 398 ? 9.120 4.625 -13.918 1.00 97.94 398 PHE A N 1
ATOM 3055 C CA . PHE A 1 398 ? 9.443 3.293 -13.434 1.00 97.94 398 PHE A CA 1
ATOM 3056 C C . PHE A 1 398 ? 9.242 2.279 -14.561 1.00 97.94 398 PHE A C 1
ATOM 3058 O O . PHE A 1 398 ? 8.359 2.452 -15.399 1.00 97.94 398 PHE A O 1
ATOM 3065 N N . VAL A 1 399 ? 10.028 1.209 -14.561 1.00 98.44 399 VAL A N 1
ATOM 3066 C CA . VAL A 1 399 ? 9.987 0.185 -15.606 1.00 98.44 399 VAL A CA 1
ATOM 3067 C C . VAL A 1 399 ? 9.641 -1.157 -14.982 1.00 98.44 399 VAL A C 1
ATOM 3069 O O . VAL A 1 399 ? 10.127 -1.497 -13.902 1.00 98.44 399 VAL A O 1
ATOM 3072 N N . ARG A 1 400 ? 8.772 -1.910 -15.647 1.00 97.94 400 ARG A N 1
ATOM 3073 C CA . ARG A 1 400 ? 8.402 -3.281 -15.305 1.00 97.94 400 ARG A CA 1
ATOM 3074 C C . ARG A 1 400 ? 8.662 -4.185 -16.498 1.00 97.94 400 ARG A C 1
ATOM 3076 O O . ARG A 1 400 ? 8.359 -3.816 -17.630 1.00 97.94 400 ARG A O 1
ATOM 3083 N N . TRP A 1 401 ? 9.118 -5.393 -16.205 1.00 96.88 401 TRP A N 1
ATOM 3084 C CA . TRP A 1 401 ? 9.185 -6.513 -17.136 1.00 96.88 401 TRP A CA 1
ATOM 3085 C C . TRP A 1 401 ? 8.240 -7.597 -16.608 1.00 96.88 401 TRP A C 1
ATOM 3087 O O . TRP A 1 401 ? 8.684 -8.465 -15.850 1.00 96.88 401 TRP A O 1
ATOM 3097 N N . PRO A 1 402 ? 6.928 -7.526 -16.921 1.00 94.62 402 PRO A N 1
ATOM 3098 C CA . PRO A 1 402 ? 5.935 -8.448 -16.370 1.00 94.62 402 PRO A CA 1
ATOM 3099 C C . PRO A 1 402 ? 6.280 -9.916 -16.639 1.00 94.62 402 PRO A C 1
ATOM 3101 O O . PRO A 1 402 ? 6.193 -10.729 -15.723 1.00 94.62 402 PRO A O 1
ATOM 3104 N N . ASP A 1 403 ? 6.784 -10.218 -17.841 1.00 92.00 403 ASP A N 1
ATOM 3105 C CA . ASP A 1 403 ? 7.197 -11.563 -18.276 1.00 92.00 403 ASP A CA 1
ATOM 3106 C C . ASP A 1 403 ? 8.290 -12.186 -17.385 1.00 92.00 403 ASP A C 1
ATOM 3108 O O . ASP A 1 403 ? 8.425 -13.408 -17.312 1.00 92.00 403 ASP A O 1
ATOM 3112 N N . HIS A 1 404 ? 9.058 -11.346 -16.688 1.00 93.94 404 HIS A N 1
ATOM 3113 C CA . HIS A 1 404 ? 10.184 -11.740 -15.838 1.00 93.94 404 HIS A CA 1
ATOM 3114 C C . HIS A 1 404 ? 9.955 -11.433 -14.357 1.00 93.94 404 HIS A C 1
ATOM 3116 O O . HIS A 1 404 ? 10.808 -11.708 -13.520 1.00 93.94 404 HIS A O 1
ATOM 3122 N N . HIS A 1 405 ? 8.800 -10.864 -14.011 1.00 94.81 405 HIS A N 1
ATOM 3123 C CA . HIS A 1 405 ? 8.463 -10.433 -12.660 1.00 94.81 405 HIS A CA 1
ATOM 3124 C C . HIS A 1 405 ? 9.425 -9.411 -12.036 1.00 94.81 405 HIS A C 1
ATOM 3126 O O . HIS A 1 405 ? 9.535 -9.329 -10.811 1.00 94.81 405 HIS A O 1
ATOM 3132 N N . VAL A 1 406 ? 10.061 -8.582 -12.865 1.00 96.44 406 VAL A N 1
ATOM 3133 C CA . VAL A 1 406 ? 11.043 -7.575 -12.440 1.00 96.44 406 VAL A CA 1
ATOM 3134 C C . VAL A 1 406 ? 10.458 -6.178 -12.530 1.00 96.44 406 VAL A C 1
ATOM 3136 O O . VAL A 1 406 ? 9.652 -5.867 -13.411 1.00 96.44 406 VAL A O 1
ATOM 3139 N N . TYR A 1 407 ? 10.898 -5.303 -11.634 1.00 97.56 407 TYR A N 1
ATOM 3140 C CA . TYR A 1 407 ? 10.625 -3.884 -11.743 1.00 97.56 407 TYR A CA 1
ATOM 3141 C C . TYR A 1 407 ? 11.778 -3.038 -11.202 1.00 97.56 407 TYR A C 1
ATOM 3143 O O . TYR A 1 407 ? 12.461 -3.425 -10.254 1.00 97.56 407 TYR A O 1
ATOM 3151 N N . ALA A 1 408 ? 11.962 -1.851 -11.774 1.00 98.12 408 ALA A N 1
ATOM 3152 C CA . ALA A 1 408 ? 13.019 -0.926 -11.395 1.00 98.12 408 ALA A CA 1
ATOM 3153 C C . ALA A 1 408 ? 12.578 0.537 -11.469 1.00 98.12 408 ALA A C 1
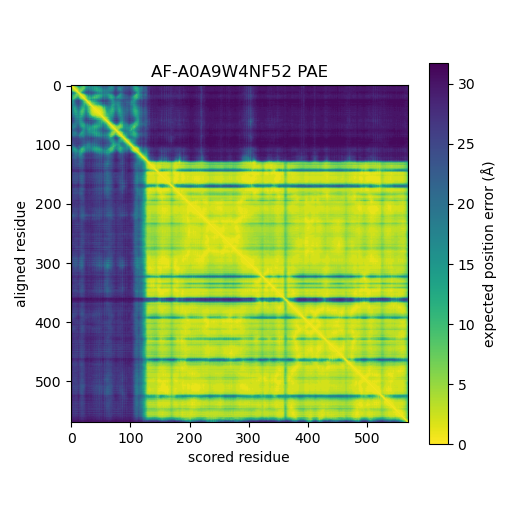ATOM 3155 O O . ALA A 1 408 ? 11.642 0.899 -12.186 1.00 98.12 408 ALA A O 1
ATOM 3156 N N . ARG A 1 409 ? 13.248 1.395 -10.699 1.00 96.88 409 ARG A N 1
ATOM 3157 C CA . ARG A 1 409 ? 12.998 2.839 -10.696 1.00 96.88 409 ARG A CA 1
ATOM 3158 C C . ARG A 1 409 ? 14.234 3.656 -10.366 1.00 96.88 409 ARG A C 1
ATOM 3160 O O . ARG A 1 409 ? 15.148 3.186 -9.695 1.00 96.88 409 ARG A O 1
ATOM 3167 N N . ASP A 1 410 ? 14.142 4.932 -10.714 1.00 95.88 410 ASP A N 1
ATOM 3168 C CA . ASP A 1 410 ? 15.031 5.987 -10.247 1.00 95.88 410 ASP A CA 1
ATOM 3169 C C . ASP A 1 410 ? 14.646 6.446 -8.822 1.00 95.88 410 ASP A C 1
ATOM 3171 O O . ASP A 1 410 ? 13.482 6.775 -8.539 1.00 95.88 410 ASP A O 1
ATOM 3175 N N . HIS A 1 411 ? 15.619 6.462 -7.908 1.00 94.62 411 HIS A N 1
ATOM 3176 C CA . HIS A 1 411 ? 15.521 7.035 -6.553 1.00 94.62 411 HIS A CA 1
ATOM 3177 C C . HIS A 1 411 ? 16.224 8.397 -6.433 1.00 94.62 411 HIS A C 1
ATOM 3179 O O . HIS A 1 411 ? 16.388 8.924 -5.334 1.00 94.62 411 HIS A O 1
ATOM 3185 N N . GLY A 1 412 ? 16.611 9.001 -7.554 1.00 93.31 412 GLY A N 1
ATOM 3186 C CA . GLY A 1 412 ? 17.390 10.228 -7.619 1.00 93.31 412 GLY A CA 1
ATOM 3187 C C . GLY A 1 412 ? 18.871 9.897 -7.695 1.00 93.31 412 GLY A C 1
ATOM 3188 O O . GLY A 1 412 ? 19.429 9.831 -8.786 1.00 93.31 412 GLY A O 1
ATOM 3189 N N . ASP A 1 413 ? 19.510 9.683 -6.548 1.00 94.00 413 ASP A N 1
ATOM 3190 C CA . ASP A 1 413 ? 20.951 9.413 -6.444 1.00 94.00 413 ASP A CA 1
ATOM 3191 C C . ASP A 1 413 ? 21.332 7.946 -6.700 1.00 94.00 413 ASP A C 1
ATOM 3193 O O . ASP A 1 413 ? 22.489 7.585 -6.549 1.00 94.00 413 ASP A O 1
ATOM 3197 N N . ARG A 1 414 ? 20.380 7.076 -7.034 1.00 96.31 414 ARG A N 1
ATOM 3198 C CA . ARG A 1 414 ? 20.596 5.642 -7.272 1.00 96.31 414 ARG A CA 1
ATOM 3199 C C . ARG A 1 414 ? 19.404 5.044 -7.993 1.00 96.31 414 ARG A C 1
ATOM 3201 O O . ARG A 1 414 ? 18.336 5.656 -8.043 1.00 96.31 414 ARG A O 1
ATOM 3208 N N . ASP A 1 415 ? 19.562 3.822 -8.469 1.00 97.25 415 ASP A N 1
ATOM 3209 C CA . ASP A 1 415 ? 18.461 3.018 -8.982 1.00 97.25 415 ASP A CA 1
ATOM 3210 C C . ASP A 1 415 ? 18.094 1.922 -7.987 1.00 97.25 415 ASP A C 1
ATOM 3212 O O . ASP A 1 415 ? 18.915 1.509 -7.168 1.00 97.25 415 ASP A O 1
ATOM 3216 N N . GLY A 1 416 ? 16.834 1.495 -8.011 1.00 97.75 416 GLY A N 1
ATOM 3217 C CA . GLY A 1 416 ? 16.329 0.451 -7.128 1.00 97.75 416 GLY A CA 1
ATOM 3218 C C . GLY A 1 416 ? 15.494 -0.567 -7.886 1.00 97.75 416 GLY A C 1
ATOM 3219 O O . GLY A 1 416 ? 14.718 -0.188 -8.765 1.00 97.75 416 GLY A O 1
ATOM 3220 N N . LEU A 1 417 ? 15.632 -1.838 -7.519 1.00 97.94 417 LEU A N 1
ATOM 3221 C CA . LEU A 1 417 ? 15.075 -2.984 -8.233 1.00 97.94 417 LEU A CA 1
ATOM 3222 C C . LEU A 1 417 ? 14.453 -3.985 -7.259 1.00 97.94 417 LEU A C 1
ATOM 3224 O O . LEU A 1 417 ? 15.003 -4.227 -6.188 1.00 97.94 417 LEU A O 1
ATOM 3228 N N . GLY A 1 418 ? 13.319 -4.570 -7.642 1.00 97.56 418 GLY A N 1
ATOM 3229 C CA . GLY A 1 418 ? 12.682 -5.683 -6.937 1.00 97.56 418 GLY A CA 1
ATOM 3230 C C . GLY A 1 418 ? 12.220 -6.765 -7.905 1.00 97.56 418 GLY A C 1
ATOM 3231 O O . GLY A 1 418 ? 12.061 -6.513 -9.103 1.00 97.56 418 GLY A O 1
ATOM 3232 N N . SER A 1 419 ? 12.007 -7.972 -7.383 1.00 96.75 419 SER A N 1
ATOM 3233 C CA . SER A 1 419 ? 11.574 -9.122 -8.179 1.00 96.75 419 SER A CA 1
ATOM 3234 C C . SER A 1 419 ? 10.590 -10.001 -7.415 1.00 96.75 419 SER A C 1
ATOM 3236 O O . SER A 1 419 ? 10.774 -10.251 -6.226 1.00 96.75 419 SER A O 1
ATOM 3238 N N . TYR A 1 420 ? 9.554 -10.474 -8.110 1.00 95.62 420 TYR A N 1
ATOM 3239 C CA . TYR A 1 420 ? 8.617 -11.489 -7.609 1.00 95.62 420 TYR A CA 1
ATOM 3240 C C . TYR A 1 420 ? 8.905 -12.887 -8.187 1.00 95.62 420 TYR A C 1
ATOM 3242 O O . TYR A 1 420 ? 8.093 -13.798 -8.017 1.00 95.62 420 TYR A O 1
ATOM 3250 N N . ASN A 1 421 ? 10.028 -13.070 -8.898 1.00 94.69 421 ASN A N 1
ATOM 3251 C CA . ASN A 1 421 ? 10.389 -14.329 -9.561 1.00 94.69 421 ASN A CA 1
ATOM 3252 C C . ASN A 1 421 ? 10.962 -15.372 -8.581 1.00 94.69 421 ASN A C 1
ATOM 3254 O O . ASN A 1 421 ? 12.084 -15.842 -8.739 1.00 94.69 421 ASN A O 1
ATOM 3258 N N . HIS A 1 422 ? 10.209 -15.708 -7.535 1.00 94.56 422 HIS A N 1
ATOM 3259 C CA . HIS A 1 422 ? 10.548 -16.762 -6.578 1.00 94.56 422 HIS A CA 1
ATOM 3260 C C . HIS A 1 422 ? 9.285 -17.358 -5.958 1.00 94.56 422 HIS A C 1
ATOM 3262 O O . HIS A 1 422 ? 8.219 -16.744 -6.001 1.00 94.56 422 HIS A O 1
ATOM 3268 N N . ALA A 1 423 ? 9.382 -18.552 -5.372 1.00 93.81 423 ALA A N 1
ATOM 3269 C CA . ALA A 1 423 ? 8.254 -19.142 -4.654 1.00 93.81 423 ALA A CA 1
ATOM 3270 C C . ALA A 1 423 ? 7.831 -18.237 -3.477 1.00 93.81 423 ALA A C 1
ATOM 3272 O O . ALA A 1 423 ? 8.688 -17.613 -2.849 1.00 93.81 423 ALA A O 1
ATOM 3273 N N . PRO A 1 424 ? 6.533 -18.138 -3.148 1.00 94.19 424 PRO A N 1
ATOM 3274 C CA . PRO A 1 424 ? 6.083 -17.278 -2.066 1.00 94.19 424 PRO A CA 1
ATOM 3275 C C . PRO A 1 424 ? 6.628 -17.787 -0.731 1.00 94.19 424 PRO A C 1
ATOM 3277 O O . PRO A 1 424 ? 6.363 -18.920 -0.329 1.00 94.19 424 PRO A O 1
ATOM 3280 N N . ILE A 1 425 ? 7.360 -16.931 -0.022 1.00 95.00 425 ILE A N 1
ATOM 3281 C CA . ILE A 1 425 ? 7.871 -17.230 1.317 1.00 95.00 425 ILE A CA 1
ATOM 3282 C C . ILE A 1 425 ? 6.982 -16.510 2.324 1.00 95.00 425 ILE A C 1
ATOM 3284 O O . ILE A 1 425 ? 7.046 -15.284 2.450 1.00 95.00 425 ILE A O 1
ATOM 3288 N N . GLN A 1 426 ? 6.157 -17.270 3.041 1.00 94.94 426 GLN A N 1
ATOM 3289 C CA . GLN A 1 426 ? 5.421 -16.758 4.193 1.00 94.94 426 GLN A CA 1
ATOM 3290 C C . GLN A 1 426 ? 6.389 -16.470 5.343 1.00 94.94 426 GLN A C 1
ATOM 3292 O O . GLN A 1 426 ? 7.286 -17.267 5.618 1.00 94.94 426 GLN A O 1
ATOM 3297 N N . LEU A 1 427 ? 6.189 -15.348 6.033 1.00 91.44 427 LEU A N 1
ATOM 3298 C CA . LEU A 1 427 ? 6.969 -14.977 7.212 1.00 91.44 427 LEU A CA 1
ATOM 3299 C C . LEU A 1 427 ? 6.055 -14.556 8.355 1.00 91.44 427 LEU A C 1
ATOM 3301 O O . LEU A 1 427 ? 5.027 -13.922 8.133 1.00 91.44 427 LEU A O 1
ATOM 3305 N N . ASP A 1 428 ? 6.492 -14.822 9.581 1.00 87.38 428 ASP A N 1
ATOM 3306 C CA . ASP A 1 428 ? 5.889 -14.229 10.769 1.00 87.38 428 ASP A CA 1
ATOM 3307 C C . ASP A 1 428 ? 6.604 -12.907 11.081 1.00 87.38 428 ASP A C 1
ATOM 3309 O O . ASP A 1 428 ? 7.791 -12.905 11.430 1.00 87.38 428 ASP A O 1
ATOM 3313 N N . PRO A 1 429 ? 5.935 -11.751 10.922 1.00 83.19 429 PRO A N 1
ATOM 3314 C CA . PRO A 1 429 ? 6.578 -10.467 11.123 1.00 83.19 429 PRO A CA 1
ATOM 3315 C C . PRO A 1 429 ? 6.865 -10.242 12.607 1.00 83.19 429 PRO A C 1
ATOM 3317 O O . PRO A 1 429 ? 6.001 -10.414 13.467 1.00 83.19 429 PRO A O 1
ATOM 3320 N N . THR A 1 430 ? 8.083 -9.795 12.905 1.00 87.56 430 THR A N 1
ATOM 3321 C CA . THR A 1 430 ? 8.531 -9.524 14.274 1.00 87.56 430 THR A CA 1
ATOM 3322 C C . THR A 1 430 ? 8.173 -8.083 14.677 1.00 87.56 430 THR A C 1
ATOM 3324 O O . THR A 1 430 ? 7.024 -7.637 14.566 1.00 87.56 430 THR A O 1
ATOM 3327 N N . THR A 1 431 ? 9.149 -7.311 15.151 1.00 90.38 431 THR A N 1
ATOM 3328 C CA . THR A 1 431 ? 8.984 -5.903 15.525 1.00 90.38 431 THR A CA 1
ATOM 3329 C C . THR A 1 431 ? 8.950 -4.972 14.310 1.00 90.38 431 THR A C 1
ATOM 3331 O O . THR A 1 431 ? 8.367 -3.890 14.401 1.00 90.38 431 THR A O 1
ATOM 3334 N N . THR A 1 432 ? 9.505 -5.403 13.174 1.00 93.38 432 THR A N 1
ATOM 3335 C CA . THR A 1 432 ? 9.619 -4.647 11.918 1.00 93.38 432 THR A CA 1
ATOM 3336 C C . THR A 1 432 ? 9.125 -5.466 10.722 1.00 93.38 432 THR A C 1
ATOM 3338 O O . THR A 1 432 ? 9.056 -6.692 10.782 1.00 93.38 432 THR A O 1
ATOM 3341 N N . ALA A 1 433 ? 8.796 -4.786 9.628 1.00 95.25 433 ALA A N 1
ATOM 3342 C CA . ALA A 1 433 ? 8.463 -5.375 8.334 1.00 95.25 433 ALA A CA 1
ATOM 3343 C C . ALA A 1 433 ? 9.711 -5.692 7.483 1.00 95.25 433 ALA A C 1
ATOM 3345 O O . ALA A 1 433 ? 9.614 -5.826 6.271 1.00 95.25 433 ALA A O 1
ATOM 3346 N N . ILE A 1 434 ? 10.887 -5.816 8.102 1.00 93.62 434 ILE A N 1
ATOM 3347 C CA . ILE A 1 434 ? 12.111 -6.299 7.452 1.00 93.62 434 ILE A CA 1
ATOM 3348 C C . ILE A 1 434 ? 12.392 -7.707 7.977 1.00 93.62 434 ILE A C 1
ATOM 3350 O O . ILE A 1 434 ? 12.556 -7.900 9.182 1.00 93.62 434 ILE A O 1
ATOM 3354 N N . GLY A 1 435 ? 12.398 -8.686 7.076 1.00 92.62 435 GLY A N 1
ATOM 3355 C CA . GLY A 1 435 ? 12.645 -10.091 7.387 1.00 92.62 435 GLY A CA 1
ATOM 3356 C C . GLY A 1 435 ? 14.125 -10.460 7.328 1.00 92.62 435 GLY A C 1
ATOM 3357 O O . GLY A 1 435 ? 14.950 -9.716 6.798 1.00 92.62 435 GLY A O 1
ATOM 3358 N N . ALA A 1 436 ? 14.456 -11.650 7.833 1.00 91.50 436 ALA A N 1
ATOM 3359 C CA . ALA A 1 436 ? 15.774 -12.241 7.609 1.00 91.50 436 ALA A CA 1
ATOM 3360 C C . ALA A 1 436 ? 15.985 -12.490 6.107 1.00 91.50 436 ALA A C 1
ATOM 3362 O O . ALA A 1 436 ? 15.022 -12.804 5.407 1.00 91.50 436 ALA A O 1
ATOM 3363 N N . TRP A 1 437 ? 17.216 -12.352 5.613 1.00 93.50 437 TRP A N 1
ATOM 3364 C CA . TRP A 1 437 ? 17.536 -12.544 4.197 1.00 93.50 437 TRP A CA 1
ATOM 3365 C C . TRP A 1 437 ? 17.528 -14.036 3.807 1.00 93.50 437 TRP A C 1
ATOM 3367 O O . TRP A 1 437 ? 18.364 -14.790 4.310 1.00 93.50 437 TRP A O 1
ATOM 3377 N N . PRO A 1 438 ? 16.624 -14.493 2.919 1.00 94.12 438 PRO A N 1
ATOM 3378 C CA . PRO A 1 438 ? 16.670 -15.834 2.340 1.00 94.12 438 PRO A CA 1
ATOM 3379 C C . PRO A 1 438 ? 17.820 -15.951 1.332 1.00 94.12 438 PRO A C 1
ATOM 3381 O O . PRO A 1 438 ? 17.975 -15.094 0.467 1.00 94.12 438 PRO A O 1
ATOM 3384 N N . SER A 1 439 ? 18.598 -17.035 1.383 1.00 92.12 439 SER A N 1
ATOM 3385 C CA . SER A 1 439 ? 19.753 -17.224 0.487 1.00 92.12 439 SER A CA 1
ATOM 3386 C C . SER A 1 439 ? 19.383 -17.289 -0.998 1.00 92.12 439 SER A C 1
ATOM 3388 O O . SER A 1 439 ? 20.197 -16.949 -1.848 1.00 92.12 439 SER A O 1
ATOM 3390 N N . GLU A 1 440 ? 18.159 -17.715 -1.321 1.00 94.56 440 GLU A N 1
ATOM 3391 C CA . GLU A 1 440 ? 17.656 -17.743 -2.700 1.00 94.56 440 GLU A CA 1
ATOM 3392 C C . GLU A 1 440 ? 17.505 -16.344 -3.317 1.00 94.56 440 GLU A C 1
ATOM 3394 O O . GLU A 1 440 ? 17.568 -16.210 -4.538 1.00 94.56 440 GLU A O 1
ATOM 3399 N N . PHE A 1 441 ? 17.388 -15.285 -2.504 1.00 97.00 441 PHE A N 1
ATOM 3400 C CA . PHE A 1 441 ? 17.248 -13.919 -3.014 1.00 97.00 441 PHE A CA 1
ATOM 3401 C C . PHE A 1 441 ? 18.482 -13.433 -3.774 1.00 97.00 441 PHE A C 1
ATOM 3403 O O . PHE A 1 441 ? 18.337 -12.609 -4.676 1.00 97.00 441 PHE A O 1
ATOM 3410 N N . ASP A 1 442 ? 19.666 -13.979 -3.484 1.00 96.50 442 ASP A N 1
ATOM 3411 C CA . ASP A 1 442 ? 20.880 -13.662 -4.235 1.00 96.50 442 ASP A CA 1
ATOM 3412 C C . ASP A 1 442 ? 20.733 -14.053 -5.714 1.00 96.50 442 ASP A C 1
ATOM 3414 O O . ASP A 1 442 ? 21.037 -13.263 -6.612 1.00 96.50 442 ASP A O 1
ATOM 3418 N N . GLN A 1 443 ? 20.213 -15.258 -5.977 1.00 96.69 443 GLN A N 1
ATOM 3419 C CA . GLN A 1 443 ? 19.961 -15.734 -7.336 1.00 96.69 443 GLN A CA 1
ATOM 3420 C C . GLN A 1 443 ? 18.808 -14.963 -7.985 1.00 96.69 443 GLN A C 1
ATOM 3422 O O . GLN A 1 443 ? 18.940 -14.517 -9.121 1.00 96.69 443 GLN A O 1
ATOM 3427 N N . VAL A 1 444 ? 17.712 -14.744 -7.252 1.00 97.19 444 VAL A N 1
ATOM 3428 C CA . VAL A 1 444 ? 16.536 -14.008 -7.746 1.00 97.19 444 VAL A CA 1
ATOM 3429 C C . VAL A 1 444 ? 16.912 -12.602 -8.207 1.00 97.19 444 VAL A C 1
ATOM 3431 O O . VAL A 1 444 ? 16.483 -12.162 -9.274 1.00 97.19 444 VAL A O 1
ATOM 3434 N N . LEU A 1 445 ? 17.722 -11.886 -7.421 1.00 97.88 445 LEU A N 1
ATOM 3435 C CA . LEU A 1 445 ? 18.196 -10.560 -7.798 1.00 97.88 445 LEU A CA 1
ATOM 3436 C C . LEU A 1 445 ? 19.207 -10.615 -8.943 1.00 97.88 445 LEU A C 1
ATOM 3438 O O . LEU A 1 445 ? 19.139 -9.762 -9.819 1.00 97.88 445 LEU A O 1
ATOM 3442 N N . SER A 1 446 ? 20.100 -11.609 -8.977 1.00 97.56 446 SER A N 1
ATOM 3443 C CA . SER A 1 446 ? 21.044 -11.780 -10.090 1.00 97.56 446 SER A CA 1
ATOM 3444 C C . SER A 1 446 ? 20.349 -12.050 -11.426 1.00 97.56 446 SER A C 1
ATOM 3446 O O . SER A 1 446 ? 20.800 -11.563 -12.459 1.00 97.56 446 SER A O 1
ATOM 3448 N N . GLU A 1 447 ? 19.272 -12.832 -11.429 1.00 97.44 447 GLU A N 1
ATOM 3449 C CA . GLU A 1 447 ? 18.459 -13.056 -12.626 1.00 97.44 447 GLU A CA 1
ATOM 3450 C C . GLU A 1 447 ? 17.702 -11.779 -12.996 1.00 97.44 447 GLU A C 1
ATOM 3452 O O . GLU A 1 447 ? 17.725 -11.353 -14.149 1.00 97.44 447 GLU A O 1
ATOM 3457 N N . ALA A 1 448 ? 17.101 -11.110 -12.009 1.00 97.56 448 ALA A N 1
ATOM 3458 C CA . ALA A 1 448 ? 16.326 -9.901 -12.242 1.00 97.56 448 ALA A CA 1
ATOM 3459 C C . ALA A 1 448 ? 17.157 -8.759 -12.847 1.00 97.56 448 ALA A C 1
ATOM 3461 O O . ALA A 1 448 ? 16.683 -8.057 -13.741 1.00 97.56 448 ALA A O 1
ATOM 3462 N N . THR A 1 449 ? 18.398 -8.577 -12.394 1.00 97.56 449 THR A N 1
ATOM 3463 C CA . THR A 1 449 ? 19.277 -7.521 -12.907 1.00 97.56 449 THR A CA 1
ATOM 3464 C C . THR A 1 449 ? 19.715 -7.774 -14.345 1.00 97.56 449 THR A C 1
ATOM 3466 O O . THR A 1 449 ? 19.952 -6.809 -15.063 1.00 97.56 449 THR A O 1
ATOM 3469 N N . SER A 1 450 ? 19.743 -9.027 -14.812 1.00 96.94 450 SER A N 1
ATOM 3470 C CA . SER A 1 450 ? 20.120 -9.360 -16.196 1.00 96.94 450 SER A CA 1
ATOM 3471 C C . SER A 1 450 ? 19.174 -8.787 -17.263 1.00 96.94 450 SER A C 1
ATOM 3473 O O . SER A 1 450 ? 19.562 -8.673 -18.423 1.00 96.94 450 SER A O 1
ATOM 3475 N N . HIS A 1 451 ? 17.962 -8.377 -16.873 1.00 96.06 451 HIS A N 1
ATOM 3476 C CA . HIS A 1 451 ? 16.977 -7.746 -17.758 1.00 96.06 451 HIS A CA 1
ATOM 3477 C C . HIS A 1 451 ? 17.168 -6.232 -17.922 1.00 96.06 451 HIS A C 1
ATOM 3479 O O . HIS A 1 451 ? 16.469 -5.608 -18.721 1.00 96.06 451 HIS A O 1
ATOM 3485 N N . LEU A 1 452 ? 18.079 -5.627 -17.155 1.00 96.94 452 LEU A N 1
ATOM 3486 C CA . LEU A 1 452 ? 18.374 -4.202 -17.213 1.00 96.94 452 LEU A CA 1
ATOM 3487 C C . LEU A 1 452 ? 19.701 -3.967 -17.918 1.00 96.94 452 LEU A C 1
ATOM 3489 O O . LEU A 1 452 ? 20.703 -4.618 -17.626 1.00 96.94 452 LEU A O 1
ATOM 3493 N N . LYS A 1 453 ? 19.750 -2.924 -18.745 1.00 97.06 453 LYS A N 1
ATOM 3494 C CA . LYS A 1 453 ? 20.995 -2.496 -19.391 1.00 97.06 453 LYS A CA 1
ATOM 3495 C C . LYS A 1 453 ? 22.089 -2.116 -18.379 1.00 97.06 453 LYS A C 1
ATOM 3497 O O . LYS A 1 453 ? 23.253 -2.448 -18.590 1.00 97.06 453 LYS A O 1
ATOM 3502 N N . ASN A 1 454 ? 21.735 -1.480 -17.260 1.00 96.50 454 ASN A N 1
ATOM 3503 C CA . ASN A 1 454 ? 22.649 -1.193 -16.145 1.00 96.50 454 ASN A CA 1
ATOM 3504 C C . ASN A 1 454 ? 22.655 -2.277 -15.044 1.00 96.50 454 ASN A C 1
ATOM 3506 O O . ASN A 1 454 ? 23.092 -2.023 -13.921 1.00 96.50 454 ASN A O 1
ATOM 3510 N N . GLY A 1 455 ? 22.191 -3.493 -15.345 1.00 96.56 455 GLY A N 1
ATOM 3511 C CA . GLY A 1 455 ? 22.041 -4.589 -14.384 1.00 96.56 455 GLY A CA 1
ATOM 3512 C C . GLY A 1 455 ? 23.286 -4.907 -13.552 1.00 96.56 455 GLY A C 1
ATOM 3513 O O . GLY A 1 455 ? 23.185 -5.196 -12.360 1.00 96.56 455 GLY A O 1
ATOM 3514 N N . ASN A 1 456 ? 24.469 -4.781 -14.157 1.00 96.25 456 ASN A N 1
ATOM 3515 C CA . ASN A 1 456 ? 25.757 -5.082 -13.522 1.00 96.25 456 ASN A CA 1
ATOM 3516 C C . ASN A 1 456 ? 26.124 -4.136 -12.360 1.00 96.25 456 ASN A C 1
ATOM 3518 O O . ASN A 1 456 ? 27.080 -4.409 -11.637 1.00 96.25 456 ASN A O 1
ATOM 3522 N N . GLU A 1 457 ? 25.402 -3.026 -12.176 1.00 96.75 457 GLU A N 1
ATOM 3523 C CA . GLU A 1 457 ? 25.642 -2.062 -11.093 1.00 96.75 457 GLU A CA 1
ATOM 3524 C C . GLU A 1 457 ? 24.909 -2.412 -9.791 1.00 96.75 457 GLU A C 1
ATOM 3526 O O . GLU A 1 457 ? 25.225 -1.865 -8.734 1.00 96.75 457 GLU A O 1
ATOM 3531 N N . PHE A 1 458 ? 23.904 -3.288 -9.842 1.00 97.06 458 PHE A N 1
ATOM 3532 C CA . PHE A 1 458 ? 23.074 -3.600 -8.683 1.00 97.06 458 PHE A CA 1
ATOM 3533 C C . PHE A 1 458 ? 23.770 -4.546 -7.706 1.00 97.06 458 PHE A C 1
ATOM 3535 O O . PHE A 1 458 ? 24.445 -5.505 -8.077 1.00 97.06 458 PHE A O 1
ATOM 3542 N N . GLN A 1 459 ? 23.540 -4.307 -6.417 1.00 94.62 459 GLN A N 1
ATOM 3543 C CA . GLN A 1 459 ? 23.982 -5.210 -5.361 1.00 94.62 459 GLN A CA 1
ATOM 3544 C C . GLN A 1 459 ? 23.034 -6.411 -5.291 1.00 94.62 459 GLN A C 1
ATOM 3546 O O . GLN A 1 459 ? 21.829 -6.240 -5.160 1.00 94.62 459 GLN A O 1
ATOM 3551 N N . VAL A 1 460 ? 23.543 -7.636 -5.360 1.00 93.62 460 VAL A N 1
ATOM 3552 C CA . VAL A 1 460 ? 22.676 -8.835 -5.352 1.00 93.62 460 VAL A CA 1
ATOM 3553 C C . VAL A 1 460 ? 22.771 -9.644 -4.064 1.00 93.62 460 VAL A C 1
ATOM 3555 O O . VAL A 1 460 ? 21.929 -10.495 -3.832 1.00 93.62 460 VAL A O 1
ATOM 3558 N N . ARG A 1 461 ? 23.763 -9.373 -3.210 1.00 92.00 461 ARG A N 1
ATOM 3559 C CA . ARG A 1 461 ? 23.982 -10.123 -1.967 1.00 92.00 461 ARG A CA 1
ATOM 3560 C C . ARG A 1 461 ? 23.328 -9.436 -0.782 1.00 92.00 461 ARG A C 1
ATOM 3562 O O . ARG A 1 461 ? 23.539 -8.240 -0.588 1.00 92.00 461 ARG A O 1
ATOM 3569 N N . GLY A 1 462 ? 22.605 -10.201 0.027 1.00 82.94 462 GLY A N 1
ATOM 3570 C CA . GLY A 1 462 ? 22.011 -9.706 1.268 1.00 82.94 462 GLY A CA 1
ATOM 3571 C C . GLY A 1 462 ? 23.019 -9.026 2.195 1.00 82.94 462 GLY A C 1
ATOM 3572 O O . GLY A 1 462 ? 24.171 -9.455 2.307 1.00 82.94 462 GLY A O 1
ATOM 3573 N N . SER A 1 463 ? 22.574 -7.975 2.886 1.00 75.56 463 SER A N 1
ATOM 3574 C CA . SER A 1 463 ? 23.368 -7.365 3.952 1.00 75.56 463 SER A CA 1
ATOM 3575 C C . SER A 1 463 ? 23.386 -8.251 5.199 1.00 75.56 463 SER A C 1
ATOM 3577 O O . SER A 1 463 ? 22.360 -8.795 5.605 1.00 75.56 463 SER A O 1
ATOM 3579 N N . ALA A 1 464 ? 24.561 -8.372 5.817 1.00 67.88 464 ALA A N 1
ATOM 3580 C CA . ALA A 1 464 ? 24.758 -9.031 7.109 1.00 67.88 464 ALA A CA 1
ATOM 3581 C C . ALA A 1 464 ? 24.943 -8.020 8.261 1.00 67.88 464 ALA A C 1
ATOM 3583 O O . ALA A 1 464 ? 25.346 -8.407 9.356 1.00 67.88 464 ALA A O 1
ATOM 3584 N N . GLY A 1 465 ? 24.730 -6.725 8.001 1.00 68.62 465 GLY A N 1
ATOM 3585 C CA . GLY A 1 465 ? 24.941 -5.660 8.979 1.00 68.62 465 GLY A CA 1
ATOM 3586 C C . GLY A 1 465 ? 23.755 -5.447 9.923 1.00 68.62 465 GLY A C 1
ATOM 3587 O O . GLY A 1 465 ? 22.607 -5.697 9.572 1.00 68.62 465 GLY A O 1
ATOM 3588 N N . ASP A 1 466 ? 24.033 -4.893 11.106 1.00 71.75 466 ASP A N 1
ATOM 3589 C CA . ASP A 1 466 ? 23.016 -4.548 12.117 1.00 71.75 466 ASP A CA 1
ATOM 3590 C C . ASP A 1 466 ? 22.227 -3.261 11.789 1.00 71.75 466 ASP A C 1
ATOM 3592 O O . ASP A 1 466 ? 21.308 -2.869 12.515 1.00 71.75 466 ASP A O 1
ATOM 3596 N N . SER A 1 467 ? 22.612 -2.543 10.729 1.00 79.94 467 SER A N 1
ATOM 3597 C CA . SER A 1 467 ? 21.964 -1.290 10.335 1.00 79.94 467 SER A CA 1
ATOM 3598 C C . SER A 1 467 ? 20.645 -1.538 9.604 1.00 79.94 467 SER A C 1
ATOM 3600 O O . SER A 1 467 ? 20.471 -2.572 8.971 1.00 79.94 467 SER A O 1
ATOM 3602 N N . ASP A 1 468 ? 19.717 -0.577 9.650 1.00 81.94 468 ASP A N 1
ATOM 3603 C CA . ASP A 1 468 ? 18.491 -0.656 8.849 1.00 81.94 468 ASP A CA 1
ATOM 3604 C C . ASP A 1 468 ? 18.851 -0.643 7.352 1.00 81.94 468 ASP A C 1
ATOM 3606 O O . ASP A 1 468 ? 19.299 0.398 6.851 1.00 81.94 468 ASP A O 1
ATOM 3610 N N . PRO A 1 469 ? 18.637 -1.752 6.622 1.00 81.06 469 PRO A N 1
ATOM 3611 C CA . PRO A 1 469 ? 19.149 -1.886 5.266 1.00 81.06 469 PRO A CA 1
ATOM 3612 C C . PRO A 1 469 ? 18.396 -0.987 4.273 1.00 81.06 469 PRO A C 1
ATOM 3614 O O . PRO A 1 469 ? 18.964 -0.561 3.269 1.00 81.06 469 PRO A O 1
ATOM 3617 N N . TRP A 1 470 ? 17.153 -0.580 4.567 1.00 83.50 470 TRP A N 1
ATOM 3618 C CA . TRP A 1 470 ? 16.437 0.402 3.747 1.00 83.50 470 TRP A CA 1
ATOM 3619 C C . TRP A 1 470 ? 17.042 1.806 3.866 1.00 83.50 470 TRP A C 1
ATOM 3621 O O . TRP A 1 470 ? 17.093 2.558 2.882 1.00 83.50 470 TRP A O 1
ATOM 3631 N N . LEU A 1 471 ? 17.477 2.183 5.072 1.00 85.44 471 LEU A N 1
ATOM 3632 C CA . LEU A 1 471 ? 18.154 3.460 5.308 1.00 85.44 471 LEU A CA 1
ATOM 3633 C C . LEU A 1 471 ? 19.579 3.440 4.751 1.00 85.44 471 LEU A C 1
ATOM 3635 O O . LEU A 1 471 ? 19.988 4.419 4.130 1.00 85.44 471 LEU A O 1
ATOM 3639 N N . ALA A 1 472 ? 20.289 2.321 4.910 1.00 86.31 472 ALA A N 1
ATOM 3640 C CA . ALA A 1 472 ? 21.619 2.109 4.345 1.00 86.31 472 ALA A CA 1
ATOM 3641 C C . ALA A 1 472 ? 21.609 1.953 2.812 1.00 86.31 472 ALA A C 1
ATOM 3643 O O . ALA A 1 472 ? 22.650 2.107 2.175 1.00 86.31 472 ALA A O 1
ATOM 3644 N N . LYS A 1 473 ? 20.428 1.721 2.213 1.00 91.94 473 LYS A N 1
ATOM 3645 C CA . LYS A 1 473 ? 20.239 1.452 0.777 1.00 91.94 473 LYS A CA 1
ATOM 3646 C C . LYS A 1 473 ? 21.004 0.206 0.326 1.00 91.94 473 LYS A C 1
ATOM 3648 O O . LYS A 1 473 ? 21.639 0.189 -0.727 1.00 91.94 473 LYS A O 1
ATOM 3653 N N . GLU A 1 474 ? 20.900 -0.831 1.142 1.00 92.62 474 GLU A N 1
ATOM 3654 C CA . GLU A 1 474 ? 21.441 -2.168 0.921 1.00 92.62 474 GLU A CA 1
ATOM 3655 C C . GLU A 1 474 ? 20.324 -3.130 0.478 1.00 92.62 474 GLU A C 1
ATOM 3657 O O . GLU A 1 474 ? 19.140 -2.807 0.638 1.00 92.62 474 GLU A O 1
ATOM 3662 N N . PRO A 1 475 ? 20.660 -4.310 -0.074 1.00 95.38 475 PRO A N 1
ATOM 3663 C CA . PRO A 1 475 ? 19.672 -5.345 -0.365 1.00 95.38 475 PRO A CA 1
ATOM 3664 C C . PRO A 1 475 ? 18.948 -5.799 0.909 1.00 95.38 475 PRO A C 1
ATOM 3666 O O . PRO A 1 475 ? 19.587 -6.093 1.922 1.00 95.38 475 PRO A O 1
ATOM 3669 N N . PHE A 1 476 ? 17.615 -5.861 0.868 1.00 95.50 476 PHE A N 1
ATOM 3670 C CA . PHE A 1 476 ? 16.801 -6.244 2.025 1.00 95.50 476 PHE A CA 1
ATOM 3671 C C . PHE A 1 476 ? 15.566 -7.069 1.659 1.00 95.50 476 PHE A C 1
ATOM 3673 O O . PHE A 1 476 ? 15.030 -6.978 0.554 1.00 95.50 476 PHE A O 1
ATOM 3680 N N . ASN A 1 477 ? 15.108 -7.865 2.626 1.00 95.62 477 ASN A N 1
ATOM 3681 C CA . ASN A 1 477 ? 13.860 -8.608 2.546 1.00 95.62 477 ASN A CA 1
ATOM 3682 C C . ASN A 1 477 ? 12.730 -7.773 3.166 1.00 95.62 477 ASN A C 1
ATOM 3684 O O . ASN A 1 477 ? 12.591 -7.711 4.389 1.00 95.62 477 ASN A O 1
ATOM 3688 N N . GLY A 1 478 ? 11.944 -7.101 2.329 1.00 96.00 478 GLY A N 1
ATOM 3689 C CA . GLY A 1 478 ? 10.747 -6.390 2.760 1.00 96.00 478 GLY A CA 1
ATOM 3690 C C . GLY A 1 478 ? 9.570 -7.343 2.945 1.00 96.00 478 GLY A C 1
ATOM 3691 O O . GLY A 1 478 ? 9.342 -8.220 2.122 1.00 96.00 478 GLY A O 1
ATOM 3692 N N . ILE A 1 479 ? 8.780 -7.133 3.992 1.00 97.06 479 ILE A N 1
ATOM 3693 C CA . ILE A 1 479 ? 7.569 -7.907 4.263 1.00 97.06 479 ILE A CA 1
ATOM 3694 C C . IL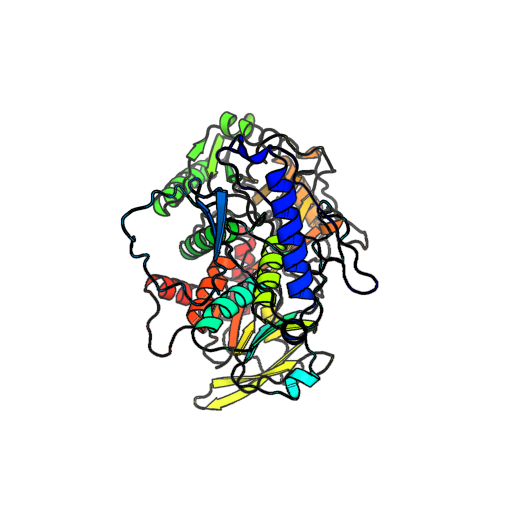E A 1 479 ? 6.352 -7.061 3.899 1.00 97.06 479 ILE A C 1
ATOM 3696 O O . ILE A 1 479 ? 6.198 -5.925 4.361 1.00 97.06 479 ILE A O 1
ATOM 3700 N N . PHE A 1 480 ? 5.455 -7.614 3.092 1.00 96.19 480 PHE A N 1
ATOM 3701 C CA . PHE A 1 480 ? 4.144 -7.025 2.813 1.00 96.19 480 PHE A CA 1
ATOM 3702 C C . PHE A 1 480 ? 3.051 -8.094 2.888 1.00 96.19 480 PHE A C 1
ATOM 3704 O O . PHE A 1 480 ? 3.334 -9.245 3.193 1.00 96.19 480 PHE A O 1
ATOM 3711 N N . ALA A 1 481 ? 1.794 -7.703 2.690 1.00 96.19 481 ALA A N 1
ATOM 3712 C CA . ALA A 1 481 ? 0.645 -8.594 2.805 1.00 96.19 481 ALA A CA 1
ATOM 3713 C C . ALA A 1 481 ? 0.086 -8.999 1.436 1.00 96.19 481 ALA A C 1
ATOM 3715 O O . ALA A 1 481 ? -0.107 -8.141 0.575 1.00 96.19 481 ALA A O 1
ATOM 3716 N N . VAL A 1 482 ? -0.283 -10.272 1.299 1.00 96.50 482 VAL A N 1
ATOM 3717 C CA . VAL A 1 482 ? -1.152 -10.784 0.229 1.00 96.50 482 VAL A CA 1
ATOM 3718 C C . VAL A 1 482 ? -2.451 -11.337 0.813 1.00 96.50 482 VAL A C 1
ATOM 3720 O O . VAL A 1 482 ? -2.520 -11.705 1.989 1.00 96.50 482 VAL A O 1
ATOM 3723 N N . THR A 1 483 ? -3.492 -11.370 -0.015 1.00 97.00 483 THR A N 1
ATOM 3724 C CA . THR A 1 483 ? -4.831 -11.877 0.318 1.00 97.00 483 THR A CA 1
ATOM 3725 C C . THR A 1 483 ? -5.304 -12.826 -0.790 1.00 97.00 483 THR A C 1
ATOM 3727 O O . THR A 1 483 ? -4.772 -12.765 -1.901 1.00 97.00 483 THR A O 1
ATOM 3730 N N . PRO A 1 484 ? -6.294 -13.705 -0.540 1.00 96.38 484 PRO A N 1
ATOM 3731 C CA . PRO A 1 484 ? -6.714 -14.737 -1.501 1.00 96.38 484 PRO A CA 1
ATOM 3732 C C . PRO A 1 484 ? -7.145 -14.209 -2.877 1.00 96.38 484 PRO A C 1
ATOM 3734 O O . PRO A 1 484 ? -7.034 -14.909 -3.884 1.00 96.38 484 PRO A O 1
ATOM 3737 N N . ASP A 1 485 ? -7.620 -12.966 -2.927 1.00 94.94 485 ASP A N 1
ATOM 3738 C CA . ASP A 1 485 ? -8.109 -12.279 -4.122 1.00 94.94 485 ASP A CA 1
ATOM 3739 C C . ASP A 1 485 ? -7.300 -11.020 -4.482 1.00 94.94 485 ASP A C 1
ATOM 3741 O O . ASP A 1 485 ? -7.698 -10.280 -5.380 1.00 94.94 485 ASP A O 1
ATOM 3745 N N . ASN A 1 486 ? -6.169 -10.770 -3.807 1.00 94.12 486 ASN A N 1
ATOM 3746 C CA . ASN A 1 486 ? -5.362 -9.546 -3.917 1.00 94.12 486 ASN A CA 1
ATOM 3747 C C . ASN A 1 486 ? -6.094 -8.230 -3.583 1.00 94.12 486 ASN A C 1
ATOM 3749 O O . ASN A 1 486 ? -5.537 -7.147 -3.792 1.00 94.12 486 ASN A O 1
ATOM 3753 N N . LEU A 1 487 ? -7.314 -8.285 -3.040 1.00 97.00 487 LEU A N 1
ATOM 3754 C CA . LEU A 1 487 ? -8.033 -7.100 -2.583 1.00 97.00 487 LEU A CA 1
ATOM 3755 C C . LEU A 1 487 ? -7.724 -6.802 -1.111 1.00 97.00 487 LEU A C 1
ATOM 3757 O O . LEU A 1 487 ? -7.561 -7.730 -0.306 1.00 97.00 487 LEU A O 1
ATOM 3761 N N . PRO A 1 488 ? -7.726 -5.518 -0.713 1.00 97.88 488 PRO A N 1
ATOM 3762 C CA . PRO A 1 488 ? -7.724 -5.142 0.692 1.00 97.88 488 PRO A CA 1
ATOM 3763 C C . PRO A 1 488 ? -8.827 -5.810 1.515 1.00 97.88 488 PRO A C 1
ATOM 3765 O O . PRO A 1 488 ? -9.891 -6.161 1.003 1.00 97.88 488 PRO A O 1
ATOM 3768 N N . LEU A 1 489 ? -8.609 -5.920 2.825 1.00 97.88 489 LEU A N 1
ATOM 3769 C CA . LEU A 1 489 ? -9.690 -6.135 3.788 1.00 97.88 489 LEU A CA 1
ATOM 3770 C C . LEU A 1 489 ? -10.008 -4.785 4.424 1.00 97.88 489 LEU A C 1
ATOM 3772 O O . LEU A 1 489 ? -9.234 -4.282 5.240 1.00 97.88 489 LEU A O 1
ATOM 3776 N N . ALA A 1 490 ? -11.119 -4.179 4.008 1.00 98.31 490 ALA A N 1
ATOM 3777 C CA . ALA A 1 490 ? -11.515 -2.844 4.429 1.00 98.31 490 ALA A CA 1
ATOM 3778 C C . ALA A 1 490 ? -13.030 -2.772 4.677 1.00 98.31 490 ALA A C 1
ATOM 3780 O O . ALA A 1 490 ? -13.822 -2.920 3.750 1.00 98.31 490 ALA A O 1
ATOM 3781 N N . GLY A 1 491 ? -13.446 -2.541 5.922 1.00 97.75 491 GLY A N 1
ATOM 3782 C CA . GLY A 1 491 ? -14.860 -2.416 6.278 1.00 97.75 491 GLY A CA 1
ATOM 3783 C C . GLY A 1 491 ? -15.183 -2.815 7.714 1.00 97.75 491 GLY A C 1
ATOM 3784 O O . GLY A 1 491 ? -14.299 -3.142 8.511 1.00 97.75 491 GLY A O 1
ATOM 3785 N N . LYS A 1 492 ? -16.477 -2.772 8.040 1.00 96.56 492 LYS A N 1
ATOM 3786 C CA . LYS A 1 492 ? -17.004 -3.173 9.347 1.00 96.56 492 LYS A CA 1
ATOM 3787 C C . LYS A 1 492 ? -16.976 -4.693 9.491 1.00 96.56 492 LYS A C 1
ATOM 3789 O O . LYS A 1 492 ? -17.322 -5.414 8.556 1.00 96.56 492 LYS A O 1
ATOM 3794 N N . VAL A 1 493 ? -16.608 -5.172 10.674 1.00 95.62 493 VAL A N 1
ATOM 3795 C CA . VAL A 1 493 ? -16.671 -6.595 11.021 1.00 95.62 493 VAL A CA 1
ATOM 3796 C C . VAL A 1 493 ? -18.086 -6.914 11.533 1.00 95.62 493 VAL A C 1
ATOM 3798 O O . VAL A 1 493 ? -18.539 -6.282 12.487 1.00 95.62 493 VAL A O 1
ATOM 3801 N N . PRO A 1 494 ? -18.837 -7.833 10.898 1.00 92.44 494 PRO A N 1
ATOM 3802 C CA . PRO A 1 494 ? -20.276 -7.966 11.145 1.00 92.44 494 PRO A CA 1
ATOM 3803 C C . PRO A 1 494 ? -20.627 -8.545 12.523 1.00 92.44 494 PRO A C 1
ATOM 3805 O O . PRO A 1 494 ? -21.645 -8.156 13.099 1.00 92.44 494 PRO A O 1
ATOM 3808 N N . ASP A 1 495 ? -19.791 -9.434 13.061 1.00 93.06 495 ASP A N 1
ATOM 3809 C CA . ASP A 1 495 ? -19.990 -10.098 14.354 1.00 93.06 495 ASP A CA 1
ATOM 3810 C C . ASP A 1 495 ? -19.340 -9.352 15.532 1.00 93.06 495 ASP A C 1
ATOM 3812 O O . ASP A 1 495 ? -19.492 -9.770 16.678 1.00 93.06 495 ASP A O 1
ATOM 3816 N N . VAL A 1 496 ? -18.653 -8.229 15.280 1.00 94.69 496 VAL A N 1
ATOM 3817 C CA . VAL A 1 496 ? -18.018 -7.399 16.315 1.00 94.69 496 VAL A CA 1
ATOM 3818 C C . VAL A 1 496 ? -18.434 -5.937 16.140 1.00 94.69 496 VAL A C 1
ATOM 3820 O O . VAL A 1 496 ? -17.926 -5.214 15.284 1.00 94.69 496 VAL A O 1
ATOM 3823 N N . ALA A 1 497 ? -19.376 -5.480 16.965 1.00 93.81 497 ALA A N 1
ATOM 3824 C CA . ALA A 1 497 ? -20.170 -4.273 16.728 1.00 93.81 497 ALA A CA 1
ATOM 3825 C C . ALA A 1 497 ? -19.351 -2.988 16.525 1.00 93.81 497 ALA A C 1
ATOM 3827 O O . ALA A 1 497 ? -19.739 -2.129 15.722 1.00 93.81 497 ALA A O 1
ATOM 3828 N N . ASN A 1 498 ? -18.235 -2.861 17.242 1.00 94.69 498 ASN A N 1
ATOM 3829 C CA . ASN A 1 498 ? -17.386 -1.679 17.262 1.00 94.69 498 ASN A CA 1
ATOM 3830 C C . ASN A 1 498 ? -16.057 -1.840 16.504 1.00 94.69 498 ASN A C 1
ATOM 3832 O O . ASN A 1 498 ? -15.189 -0.977 16.641 1.00 94.69 498 ASN A O 1
ATOM 3836 N N . LEU A 1 499 ? -15.895 -2.896 15.701 1.00 96.62 499 LEU A N 1
ATOM 3837 C CA . LEU A 1 499 ? -14.644 -3.210 15.012 1.00 96.62 499 LEU A CA 1
ATOM 3838 C C . LEU A 1 499 ? -14.719 -2.965 13.501 1.00 96.62 499 LEU A C 1
ATOM 3840 O O . LEU A 1 499 ? -15.645 -3.393 12.809 1.00 96.62 499 LEU A O 1
ATOM 3844 N N . TRP A 1 500 ? -13.673 -2.329 12.990 1.00 98.25 500 TRP A N 1
ATOM 3845 C CA . TRP A 1 500 ? -13.380 -2.155 11.575 1.00 98.25 500 TRP A CA 1
ATOM 3846 C C . TRP A 1 500 ? -11.980 -2.683 11.281 1.00 98.25 500 TRP A C 1
ATOM 3848 O O . TRP A 1 500 ? -11.078 -2.590 12.115 1.00 98.25 500 TRP A O 1
ATOM 3858 N N . ILE A 1 501 ? -11.784 -3.200 10.075 1.00 98.44 501 ILE A N 1
ATOM 3859 C CA . ILE A 1 501 ? -10.471 -3.595 9.559 1.00 98.44 501 ILE A CA 1
ATOM 3860 C C . ILE A 1 501 ? -10.180 -2.733 8.337 1.00 98.44 501 ILE A C 1
ATOM 3862 O O . ILE A 1 501 ? -11.083 -2.499 7.544 1.00 98.44 501 ILE A O 1
ATOM 3866 N N . CYS A 1 502 ? -8.941 -2.263 8.213 1.00 98.44 502 CYS A N 1
ATOM 3867 C CA . CYS A 1 502 ? -8.390 -1.550 7.062 1.00 98.44 502 CYS A CA 1
ATOM 3868 C C . CYS A 1 502 ? -6.938 -2.006 6.865 1.00 98.44 502 CYS A C 1
ATOM 3870 O O . CYS A 1 502 ? -5.996 -1.309 7.245 1.00 98.44 502 CYS A O 1
ATOM 3872 N N . ALA A 1 503 ? -6.748 -3.198 6.308 1.00 98.12 503 ALA A N 1
ATOM 3873 C CA . ALA A 1 503 ? -5.447 -3.854 6.228 1.00 98.12 503 ALA A CA 1
ATOM 3874 C C . ALA A 1 503 ? -5.238 -4.567 4.883 1.00 98.12 503 ALA A C 1
ATOM 3876 O O . ALA A 1 503 ? -6.153 -4.661 4.064 1.00 98.12 503 ALA A O 1
ATOM 3877 N N . ALA A 1 504 ? -4.006 -5.033 4.646 1.00 97.50 504 ALA A N 1
ATOM 3878 C CA . ALA A 1 504 ? -3.547 -5.547 3.350 1.00 97.50 504 ALA A CA 1
ATOM 3879 C C . ALA A 1 504 ? -3.729 -4.545 2.190 1.00 97.50 504 ALA A C 1
ATOM 3881 O O . ALA A 1 504 ? -4.218 -4.877 1.115 1.00 97.50 504 ALA A O 1
ATOM 3882 N N . ILE A 1 505 ? -3.354 -3.284 2.429 1.00 98.31 505 ILE A N 1
ATOM 3883 C CA . ILE A 1 505 ? -3.526 -2.184 1.475 1.00 98.31 505 ILE A CA 1
ATOM 3884 C C . ILE A 1 505 ? -2.158 -1.713 0.978 1.00 98.31 505 ILE A C 1
ATOM 3886 O O . ILE A 1 505 ? -1.298 -1.316 1.767 1.00 98.31 505 ILE A O 1
ATOM 3890 N N . TRP A 1 506 ? -1.980 -1.712 -0.340 1.00 97.69 506 TRP A N 1
ATOM 3891 C CA . TRP A 1 506 ? -0.801 -1.159 -1.001 1.00 97.69 506 TRP A CA 1
ATOM 3892 C C . TRP A 1 506 ? -0.748 0.366 -0.871 1.00 97.69 506 TRP A C 1
ATOM 3894 O O . TRP A 1 506 ? -1.781 1.033 -0.823 1.00 97.69 506 TRP A O 1
ATOM 3904 N N . VAL A 1 507 ? 0.457 0.950 -0.928 1.00 98.31 507 VAL A N 1
ATOM 3905 C CA . VAL A 1 507 ? 0.634 2.418 -1.025 1.00 98.31 507 VAL A CA 1
ATOM 3906 C C . VAL A 1 507 ? -0.200 3.002 -2.171 1.00 98.31 507 VAL A C 1
ATOM 3908 O O . VAL A 1 507 ? -0.765 4.084 -2.023 1.00 98.31 507 VAL A O 1
ATOM 3911 N N . THR A 1 508 ? -0.314 2.256 -3.271 1.00 98.38 508 THR A N 1
ATOM 3912 C CA . THR A 1 508 ? -1.093 2.564 -4.476 1.00 98.38 508 THR A CA 1
ATOM 3913 C C . THR A 1 508 ? -2.575 2.813 -4.218 1.00 98.38 508 THR A C 1
ATOM 3915 O O . THR A 1 508 ? -3.161 3.616 -4.928 1.00 98.38 508 THR A O 1
ATOM 3918 N N . THR A 1 509 ? -3.181 2.167 -3.219 1.00 98.50 509 THR A N 1
ATOM 3919 C CA . THR A 1 509 ? -4.628 2.249 -2.944 1.00 98.50 509 THR A CA 1
ATOM 3920 C C . THR A 1 509 ? -4.943 2.803 -1.551 1.00 98.50 509 THR A C 1
ATOM 3922 O O . THR A 1 509 ? -6.102 2.778 -1.128 1.00 98.50 509 THR A O 1
ATOM 3925 N N . ALA A 1 510 ? -3.936 3.280 -0.808 1.00 98.50 510 ALA A N 1
ATOM 3926 C CA . ALA A 1 510 ? -4.082 3.614 0.608 1.00 98.50 510 ALA A CA 1
ATOM 3927 C C . ALA A 1 510 ? -5.024 4.794 0.871 1.00 98.50 510 ALA A C 1
ATOM 3929 O O . ALA A 1 510 ? -5.968 4.637 1.646 1.00 98.50 510 ALA A O 1
ATOM 3930 N N . ALA A 1 511 ? -4.820 5.945 0.222 1.00 98.50 511 ALA A N 1
ATOM 3931 C CA . ALA A 1 511 ? -5.685 7.106 0.446 1.00 98.50 511 ALA A CA 1
ATOM 3932 C C . ALA A 1 511 ? -7.112 6.879 -0.070 1.00 98.50 511 ALA A C 1
ATOM 3934 O O . ALA A 1 511 ? -8.062 7.200 0.639 1.00 98.50 511 ALA A O 1
ATOM 3935 N N . GLY A 1 512 ? -7.274 6.256 -1.242 1.00 98.44 512 GLY A N 1
ATOM 3936 C CA . GLY A 1 512 ? -8.588 5.925 -1.800 1.00 98.44 512 GLY A CA 1
ATOM 3937 C C . GLY A 1 512 ? -9.389 4.998 -0.885 1.00 98.44 512 GLY A C 1
ATOM 3938 O O . GLY A 1 512 ? -10.550 5.273 -0.581 1.00 98.44 512 GLY A O 1
ATOM 3939 N N . THR A 1 513 ? -8.744 3.953 -0.352 1.00 98.75 513 THR A N 1
ATOM 3940 C CA . THR A 1 513 ? -9.379 3.036 0.610 1.00 98.75 513 THR A CA 1
ATOM 3941 C C . THR A 1 513 ? -9.712 3.752 1.919 1.00 98.75 513 THR A C 1
ATOM 3943 O O . THR A 1 513 ? -10.840 3.669 2.397 1.00 98.75 513 THR A O 1
ATOM 3946 N N . ALA A 1 514 ? -8.770 4.509 2.492 1.00 98.62 514 ALA A N 1
ATOM 3947 C CA . ALA A 1 514 ? -8.993 5.235 3.743 1.00 98.62 514 ALA A CA 1
ATOM 3948 C C . ALA A 1 514 ? -10.125 6.270 3.627 1.00 98.62 514 ALA A C 1
ATOM 3950 O O . ALA A 1 514 ? -10.947 6.387 4.533 1.00 98.62 514 ALA A O 1
ATOM 3951 N N . LYS A 1 515 ? -10.210 6.985 2.500 1.00 97.50 515 LYS A N 1
ATOM 3952 C CA . LYS A 1 515 ? -11.272 7.958 2.220 1.00 97.50 515 LYS A CA 1
ATOM 3953 C C . LYS A 1 515 ? -12.631 7.285 2.033 1.00 97.50 515 LYS A C 1
ATOM 3955 O O . LYS A 1 515 ? -13.633 7.812 2.511 1.00 97.50 515 LYS A O 1
ATOM 3960 N N . LEU A 1 516 ? -12.689 6.129 1.366 1.00 97.75 516 LEU A N 1
ATOM 3961 C CA . LEU A 1 516 ? -13.906 5.314 1.273 1.00 97.75 516 LEU A CA 1
ATOM 3962 C C . LEU A 1 516 ? -14.399 4.895 2.664 1.00 97.75 516 LEU A C 1
ATOM 3964 O O . LEU A 1 516 ? -15.548 5.163 3.008 1.00 97.75 516 LEU A O 1
ATOM 3968 N N . ILE A 1 517 ? -13.523 4.310 3.485 1.00 97.69 517 ILE A N 1
ATOM 3969 C CA . ILE A 1 517 ? -13.908 3.831 4.818 1.00 97.69 517 ILE A CA 1
ATOM 3970 C C . ILE A 1 517 ? -14.235 4.984 5.774 1.00 97.69 517 ILE A C 1
ATOM 3972 O O . ILE A 1 517 ? -15.190 4.878 6.535 1.00 97.69 517 ILE A O 1
ATOM 3976 N N . SER A 1 518 ? -13.515 6.108 5.711 1.00 95.88 518 SER A N 1
ATOM 3977 C CA . SER A 1 518 ? -13.840 7.307 6.500 1.00 95.88 518 SER A CA 1
ATOM 3978 C C . SER A 1 518 ? -15.257 7.801 6.212 1.00 95.88 518 SER A C 1
ATOM 3980 O O . SER A 1 518 ? -16.032 8.014 7.141 1.00 95.88 518 SER A O 1
ATOM 3982 N N . ARG A 1 519 ? -15.634 7.914 4.928 1.00 93.50 519 ARG A N 1
ATOM 3983 C CA . ARG A 1 519 ? -16.997 8.302 4.529 1.00 93.50 519 ARG A CA 1
ATOM 3984 C C . ARG A 1 519 ? -18.041 7.336 5.076 1.00 93.50 519 ARG A C 1
ATOM 3986 O O . ARG A 1 519 ? -19.070 7.780 5.569 1.00 93.50 519 ARG A O 1
ATOM 3993 N N . GLU A 1 520 ? -17.759 6.038 5.021 1.00 94.31 520 GLU A N 1
ATOM 3994 C CA . GLU A 1 520 ? -18.662 4.999 5.512 1.00 94.31 520 GLU A CA 1
ATOM 3995 C C . GLU A 1 520 ? -18.814 5.022 7.047 1.00 94.31 520 GLU A C 1
ATOM 3997 O O . GLU A 1 520 ? -19.920 4.856 7.552 1.00 94.31 520 GLU A O 1
ATOM 4002 N N . ILE A 1 521 ? -17.743 5.306 7.797 1.00 92.56 521 ILE A N 1
ATOM 4003 C CA . ILE A 1 521 ? -17.785 5.474 9.262 1.00 92.56 521 ILE A CA 1
ATOM 4004 C C . ILE A 1 521 ? -18.546 6.743 9.666 1.00 92.56 521 ILE A C 1
ATOM 4006 O O . ILE A 1 521 ? -19.277 6.735 10.656 1.00 92.56 521 ILE A O 1
ATOM 4010 N N . CYS A 1 522 ? -18.367 7.835 8.921 1.00 90.00 522 CYS A N 1
ATOM 4011 C CA . CYS A 1 522 ? -19.018 9.124 9.171 1.00 90.00 522 CYS A CA 1
ATOM 4012 C C . CYS A 1 522 ? -20.464 9.190 8.660 1.00 90.00 522 CYS A C 1
ATOM 4014 O O . CYS A 1 522 ? -21.137 10.201 8.862 1.00 90.00 522 CYS A O 1
ATOM 4016 N N . ARG A 1 523 ? -20.930 8.153 7.960 1.00 87.94 523 ARG A N 1
ATOM 4017 C CA . ARG A 1 523 ? -22.242 8.123 7.321 1.00 87.94 523 ARG A CA 1
ATOM 4018 C C . ARG A 1 523 ? -23.361 8.156 8.360 1.00 87.94 523 ARG A C 1
ATOM 4020 O O . ARG A 1 523 ? -23.349 7.403 9.332 1.00 87.94 523 ARG A O 1
ATOM 4027 N N . GLU A 1 524 ? -24.364 8.999 8.126 1.00 76.88 524 GLU A N 1
ATOM 4028 C CA . GLU A 1 524 ? -25.550 9.064 8.980 1.00 76.88 524 GLU A CA 1
ATOM 4029 C C . GLU A 1 524 ? -26.347 7.757 8.906 1.00 76.88 524 GLU A C 1
ATOM 4031 O O . GLU A 1 524 ? -26.588 7.207 7.823 1.00 76.88 524 GLU A O 1
ATOM 4036 N N . ALA A 1 525 ? -26.791 7.266 10.063 1.00 72.50 525 ALA A N 1
ATOM 4037 C CA . ALA A 1 525 ? -27.589 6.052 10.144 1.00 72.50 525 ALA A CA 1
ATOM 4038 C C . ALA A 1 525 ? -28.857 6.170 9.276 1.00 72.50 525 ALA A C 1
ATOM 4040 O O . ALA A 1 525 ? -29.609 7.134 9.380 1.00 72.50 525 ALA A O 1
ATOM 4041 N N . GLY A 1 526 ? -29.094 5.175 8.416 1.00 65.69 526 GLY A N 1
ATOM 4042 C CA . GLY A 1 526 ? -30.247 5.145 7.508 1.00 65.69 526 GLY A CA 1
ATOM 4043 C C . GLY A 1 526 ? -30.024 5.811 6.146 1.00 65.69 526 GLY A C 1
ATOM 4044 O O . GLY A 1 526 ? -30.886 5.693 5.278 1.00 65.69 526 GLY A O 1
ATOM 4045 N N . THR A 1 527 ? -28.871 6.446 5.907 1.00 81.31 527 THR A N 1
ATOM 4046 C CA . THR A 1 527 ? -28.510 6.957 4.573 1.00 81.31 527 THR A CA 1
ATOM 4047 C C . THR A 1 527 ? -27.805 5.880 3.748 1.00 81.31 527 THR A C 1
ATOM 4049 O O . THR A 1 527 ? -26.898 5.202 4.231 1.00 81.31 527 THR A O 1
ATOM 4052 N N . ALA A 1 528 ? -28.223 5.679 2.496 1.00 80.56 528 ALA A N 1
ATOM 4053 C CA . ALA A 1 528 ? -27.598 4.705 1.600 1.00 80.56 528 ALA A CA 1
ATOM 4054 C C . ALA A 1 528 ? -26.263 5.235 1.049 1.00 80.56 528 ALA A C 1
ATOM 4056 O O . ALA A 1 528 ? -26.132 6.424 0.765 1.00 80.56 528 ALA A O 1
ATOM 4057 N N . SER A 1 529 ? -25.278 4.349 0.882 1.00 83.62 529 SER A N 1
ATOM 4058 C CA . SER A 1 529 ? -24.026 4.696 0.195 1.00 83.62 529 SER A CA 1
ATOM 4059 C C . SER A 1 529 ? -24.319 4.889 -1.291 1.00 83.62 529 SER A C 1
ATOM 4061 O O . SER A 1 529 ? -25.308 4.355 -1.808 1.00 83.62 529 SER A O 1
ATOM 4063 N N . SER A 1 530 ? -23.464 5.637 -1.992 1.00 88.56 530 SER A N 1
ATOM 4064 C CA . SER A 1 530 ? -23.569 5.703 -3.449 1.00 88.56 530 SER A CA 1
ATOM 4065 C C . SER A 1 530 ? -23.480 4.282 -4.043 1.00 88.56 530 SER A C 1
ATOM 4067 O O . SER A 1 530 ? -22.830 3.417 -3.445 1.00 88.56 530 SER A O 1
ATOM 4069 N N . PRO A 1 531 ? -24.120 3.998 -5.193 1.00 89.75 531 PRO A N 1
ATOM 4070 C CA . PRO A 1 531 ? -24.041 2.674 -5.812 1.00 89.75 531 PRO A CA 1
ATOM 4071 C C . PRO A 1 531 ? -22.598 2.210 -6.056 1.00 89.75 531 PRO A C 1
ATOM 4073 O O . PRO A 1 531 ? -22.289 1.038 -5.870 1.00 89.75 531 PRO A O 1
ATOM 4076 N N . GLU A 1 532 ? -21.713 3.142 -6.413 1.00 89.69 532 GLU A N 1
ATOM 4077 C CA . GLU A 1 532 ? -20.287 2.883 -6.610 1.00 89.69 532 GLU A CA 1
ATOM 4078 C C . GLU A 1 532 ? -19.582 2.524 -5.295 1.00 89.69 532 GLU A C 1
ATOM 4080 O O . GLU A 1 532 ? -18.940 1.477 -5.211 1.00 89.69 532 GLU A O 1
ATOM 4085 N N . ASP A 1 533 ? -19.755 3.333 -4.242 1.00 93.25 533 ASP A N 1
ATOM 4086 C CA . ASP A 1 533 ? -19.157 3.046 -2.933 1.00 93.25 533 ASP A CA 1
ATOM 4087 C C . ASP A 1 533 ? -19.674 1.717 -2.371 1.00 93.25 533 ASP A C 1
ATOM 4089 O O . ASP A 1 533 ? -18.909 0.974 -1.765 1.00 93.25 533 ASP A O 1
ATOM 4093 N N . LYS A 1 534 ? -20.952 1.384 -2.594 1.00 93.88 534 LYS A N 1
ATOM 4094 C CA . LYS A 1 534 ? -21.533 0.109 -2.162 1.00 93.88 534 LYS A CA 1
ATOM 4095 C C . LYS A 1 534 ? -20.807 -1.083 -2.794 1.00 93.88 534 LYS A C 1
ATOM 4097 O O . LYS A 1 534 ? -20.432 -1.997 -2.069 1.00 93.88 534 LYS A O 1
ATOM 4102 N N . LEU A 1 535 ? -20.568 -1.053 -4.107 1.00 95.25 535 LEU A N 1
ATOM 4103 C CA . LEU A 1 535 ? -19.840 -2.120 -4.805 1.00 95.25 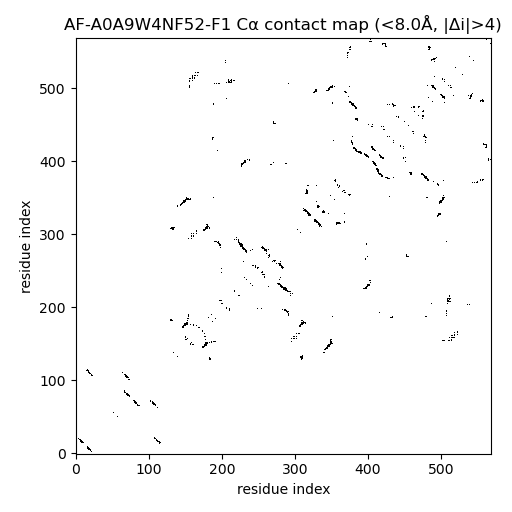535 LEU A CA 1
ATOM 4104 C C . LEU A 1 535 ? -18.396 -2.247 -4.305 1.00 95.25 535 LEU A C 1
ATOM 4106 O O . LEU A 1 535 ? -17.905 -3.358 -4.112 1.00 95.25 535 LEU A O 1
ATOM 4110 N N . LEU A 1 536 ? -17.723 -1.118 -4.053 1.00 97.06 536 LEU A N 1
ATOM 4111 C CA . LEU A 1 536 ? -16.379 -1.127 -3.475 1.00 97.06 536 LEU A CA 1
ATOM 4112 C C . LEU A 1 536 ? -16.392 -1.724 -2.060 1.00 97.06 536 LEU A C 1
ATOM 4114 O O . LEU A 1 536 ? -15.590 -2.601 -1.761 1.00 97.06 536 LEU A O 1
ATOM 4118 N N . LEU A 1 537 ? -17.313 -1.298 -1.195 1.00 96.88 537 LEU A N 1
ATOM 4119 C CA . LEU A 1 537 ? -17.422 -1.801 0.178 1.00 96.88 537 LEU A CA 1
ATOM 4120 C C . LEU A 1 537 ? -17.737 -3.301 0.223 1.00 96.88 537 LEU A C 1
ATOM 4122 O O . LEU A 1 537 ? -17.162 -4.011 1.043 1.00 96.88 537 LEU A O 1
ATOM 4126 N N . GLU A 1 538 ? -18.603 -3.796 -0.664 1.00 96.44 538 GLU A N 1
ATOM 4127 C CA . GLU A 1 538 ? -18.898 -5.228 -0.790 1.00 96.44 538 GLU A CA 1
ATOM 4128 C C . GLU A 1 538 ? -17.658 -6.021 -1.226 1.00 96.44 538 GLU A C 1
ATOM 4130 O O . GLU A 1 538 ? -17.338 -7.041 -0.615 1.00 96.44 538 GLU A O 1
ATOM 4135 N N . ALA A 1 539 ? -16.909 -5.523 -2.216 1.00 97.50 539 ALA A N 1
ATOM 4136 C CA . ALA A 1 539 ? -15.685 -6.170 -2.689 1.00 97.50 539 ALA A CA 1
ATOM 4137 C C . ALA A 1 539 ? -14.567 -6.198 -1.631 1.00 97.50 539 ALA A C 1
ATOM 4139 O O . ALA A 1 539 ? -13.770 -7.133 -1.593 1.00 97.50 539 ALA A O 1
ATOM 4140 N N . LEU A 1 540 ? -14.497 -5.183 -0.766 1.00 98.25 540 LEU A N 1
ATOM 4141 C CA . LEU A 1 540 ? -13.466 -5.064 0.269 1.00 98.25 540 LEU A CA 1
ATOM 4142 C C . LEU A 1 540 ? -13.878 -5.657 1.623 1.00 98.25 540 LEU A C 1
ATOM 4144 O O . LEU A 1 540 ? -13.040 -5.735 2.528 1.00 98.25 540 LEU A O 1
ATOM 4148 N N . ALA A 1 541 ? -15.135 -6.085 1.773 1.00 97.75 541 ALA A N 1
ATOM 4149 C CA . ALA A 1 541 ? -15.714 -6.479 3.050 1.00 97.75 541 ALA A CA 1
ATOM 4150 C C . ALA A 1 541 ? -14.845 -7.526 3.777 1.00 97.75 541 ALA A C 1
ATOM 4152 O O . ALA A 1 541 ? -14.475 -8.538 3.170 1.00 97.75 541 ALA A O 1
ATOM 4153 N N . PRO A 1 542 ? -14.548 -7.351 5.082 1.00 95.44 542 PRO A N 1
ATOM 4154 C CA . PRO A 1 542 ? -13.768 -8.332 5.841 1.00 95.44 542 PRO A CA 1
ATOM 4155 C C . PRO A 1 542 ? -14.406 -9.727 5.880 1.00 95.44 542 PRO A C 1
ATOM 4157 O O . PRO A 1 542 ? -13.703 -10.728 5.918 1.00 95.44 542 PRO A O 1
ATOM 4160 N N . ALA A 1 543 ? -15.739 -9.800 5.822 1.00 94.56 543 ALA A N 1
ATOM 4161 C CA . ALA A 1 543 ? -16.490 -11.053 5.864 1.00 94.56 543 ALA A CA 1
ATOM 4162 C C . ALA A 1 543 ? -16.684 -11.725 4.492 1.00 94.56 543 ALA A C 1
ATOM 4164 O O . ALA A 1 543 ? -17.395 -12.721 4.403 1.00 94.56 543 ALA A O 1
ATOM 4165 N N . ARG A 1 544 ? -16.070 -11.230 3.406 1.00 96.50 544 ARG A N 1
ATOM 4166 C CA . ARG A 1 544 ? -16.262 -11.815 2.061 1.00 96.50 544 ARG A CA 1
ATOM 4167 C C . ARG A 1 544 ? -15.758 -13.257 1.924 1.00 96.50 544 ARG A C 1
ATOM 4169 O O . ARG A 1 544 ? -16.158 -13.958 1.004 1.00 96.50 544 ARG A O 1
ATOM 4176 N N . PHE A 1 545 ? -14.909 -13.699 2.850 1.00 95.50 545 PHE A N 1
ATOM 4177 C CA . PHE A 1 545 ? -14.406 -15.071 2.926 1.00 95.50 545 PHE A CA 1
ATOM 4178 C C . PHE A 1 545 ? -15.170 -15.944 3.935 1.00 95.50 545 PHE A C 1
ATOM 4180 O O . PHE A 1 545 ? -14.738 -17.058 4.230 1.00 95.50 545 PHE A O 1
ATOM 4187 N N . GLN A 1 546 ? -16.287 -15.458 4.491 1.00 93.88 546 GLN A N 1
ATOM 4188 C CA . GLN A 1 546 ? -17.090 -16.208 5.456 1.00 93.88 546 GLN A CA 1
ATOM 4189 C C . GLN A 1 546 ? -17.448 -17.599 4.911 1.00 93.88 546 GLN A C 1
ATOM 4191 O O . GLN A 1 546 ? -17.882 -17.743 3.770 1.00 93.88 546 GLN A O 1
ATOM 4196 N N . GLY A 1 547 ? -17.270 -18.627 5.745 1.00 91.00 547 GLY A N 1
ATOM 4197 C CA . GLY A 1 547 ? -17.536 -20.021 5.376 1.00 91.00 547 GLY A CA 1
ATOM 4198 C C . GLY A 1 547 ? -16.393 -20.727 4.636 1.00 91.00 547 GLY A C 1
ATOM 4199 O O . GLY A 1 547 ? -16.532 -21.904 4.324 1.00 91.00 547 GLY A O 1
ATOM 4200 N N . SER A 1 548 ? -15.271 -20.048 4.379 1.00 93.19 548 SER A N 1
ATOM 4201 C CA . SER A 1 548 ? -14.055 -20.665 3.832 1.00 93.19 548 SER A CA 1
ATOM 4202 C C . SER A 1 548 ? -13.053 -21.003 4.937 1.00 93.19 548 SER A C 1
ATOM 4204 O O . SER A 1 548 ? -12.923 -20.265 5.914 1.00 93.19 548 SER A O 1
ATOM 4206 N N . GLU A 1 549 ? -12.308 -22.097 4.771 1.00 92.25 549 GLU A N 1
ATOM 4207 C CA . GLU A 1 549 ? -11.264 -22.487 5.724 1.00 92.25 549 GLU A CA 1
ATOM 4208 C C . GLU A 1 549 ? -9.999 -21.633 5.572 1.00 92.25 549 GLU A C 1
ATOM 4210 O O . GLU A 1 549 ? -9.531 -21.377 4.460 1.00 92.25 549 GLU A O 1
ATOM 4215 N N . LEU A 1 550 ? -9.416 -21.215 6.700 1.00 89.62 550 LEU A N 1
ATOM 4216 C CA . LEU A 1 550 ? -8.276 -20.293 6.724 1.00 89.62 550 LEU A CA 1
ATOM 4217 C C . LEU A 1 550 ? -7.030 -20.861 6.025 1.00 89.62 550 LEU A C 1
ATOM 4219 O O . LEU A 1 550 ? -6.322 -20.115 5.348 1.00 89.62 550 LEU A O 1
ATOM 4223 N N . ASP A 1 551 ? -6.791 -22.168 6.124 1.00 91.50 551 ASP A N 1
ATOM 4224 C CA . ASP A 1 551 ? -5.656 -22.829 5.468 1.00 91.50 551 ASP A CA 1
ATOM 4225 C C . ASP A 1 551 ? -5.784 -22.781 3.940 1.00 91.50 551 ASP A C 1
ATOM 4227 O O . ASP A 1 551 ? -4.825 -22.456 3.235 1.00 91.50 551 ASP A O 1
ATOM 4231 N N . LEU A 1 552 ? -6.992 -23.019 3.414 1.00 95.12 552 LEU A N 1
ATOM 4232 C CA . LEU A 1 552 ? -7.271 -22.905 1.982 1.00 95.12 552 LEU A CA 1
ATOM 4233 C C . LEU A 1 552 ? -7.088 -21.462 1.499 1.00 95.12 552 LEU A C 1
ATOM 4235 O O . LEU A 1 552 ? -6.463 -21.232 0.461 1.00 95.12 552 LEU A O 1
ATOM 4239 N N . LEU A 1 553 ? -7.599 -20.491 2.260 1.00 95.69 553 LEU A N 1
ATOM 4240 C CA . LEU A 1 553 ? -7.428 -19.069 1.961 1.00 95.69 553 LEU A CA 1
ATOM 4241 C C . LEU A 1 553 ? -5.943 -18.679 1.970 1.00 95.69 553 LEU A C 1
ATOM 4243 O O . LEU A 1 553 ? -5.489 -17.955 1.090 1.00 95.69 553 LEU A O 1
ATOM 4247 N N . THR A 1 554 ? -5.157 -19.214 2.903 1.00 94.38 554 THR A N 1
ATOM 4248 C CA . THR A 1 554 ? -3.711 -18.963 2.988 1.00 94.38 554 THR A CA 1
ATOM 4249 C C . THR A 1 554 ? -2.991 -19.489 1.744 1.00 94.38 554 THR A C 1
ATOM 4251 O O . THR A 1 554 ? -2.226 -18.761 1.114 1.00 94.38 554 THR A O 1
ATOM 4254 N N . GLN A 1 555 ? -3.305 -20.710 1.301 1.00 93.94 555 GLN A N 1
ATOM 4255 C CA . GLN A 1 555 ? -2.762 -21.269 0.055 1.00 93.94 555 GLN A CA 1
ATOM 4256 C C . GLN A 1 555 ? -3.182 -20.476 -1.191 1.00 93.94 555 GLN A C 1
ATOM 4258 O O . GLN A 1 555 ? -2.425 -20.374 -2.158 1.00 93.94 555 GLN A O 1
ATOM 4263 N N . GLN A 1 556 ? -4.403 -19.937 -1.217 1.00 95.00 556 GLN A N 1
ATOM 4264 C CA . GLN A 1 556 ? -4.851 -19.049 -2.292 1.00 95.00 556 GLN A CA 1
ATOM 4265 C C . GLN A 1 556 ? -4.075 -17.727 -2.278 1.00 95.00 556 GLN A C 1
ATOM 4267 O O . GLN A 1 556 ? -3.582 -17.312 -3.323 1.00 95.00 556 GLN A O 1
ATOM 4272 N N . ALA A 1 557 ? -3.902 -17.111 -1.106 1.00 95.31 557 ALA A N 1
ATOM 4273 C CA . ALA A 1 557 ? -3.171 -15.857 -0.950 1.00 95.31 557 ALA A CA 1
ATOM 4274 C C . ALA A 1 557 ? -1.700 -15.990 -1.373 1.00 95.31 557 ALA A C 1
ATOM 4276 O O . ALA A 1 557 ? -1.186 -15.135 -2.086 1.00 95.31 557 ALA A O 1
ATOM 4277 N N . LEU A 1 558 ? -1.032 -17.088 -1.012 1.00 94.56 558 LEU A N 1
ATOM 4278 C CA . LEU A 1 558 ? 0.357 -17.330 -1.416 1.00 94.56 558 LEU A CA 1
ATOM 4279 C C . LEU A 1 558 ? 0.507 -17.464 -2.937 1.00 94.56 558 LEU A C 1
ATOM 4281 O O . LEU A 1 558 ? 1.437 -16.898 -3.505 1.00 94.56 558 LEU A O 1
ATOM 4285 N N . ARG A 1 559 ? -0.438 -18.125 -3.622 1.00 91.44 559 ARG A N 1
ATOM 4286 C CA . ARG A 1 559 ? -0.446 -18.195 -5.098 1.00 91.44 559 ARG A CA 1
ATOM 4287 C C . ARG A 1 559 ? -0.533 -16.813 -5.746 1.00 91.44 559 ARG A C 1
ATOM 4289 O O . ARG A 1 559 ? 0.107 -16.565 -6.766 1.00 91.44 559 ARG A O 1
ATOM 4296 N N . LYS A 1 560 ? -1.243 -15.879 -5.107 1.00 91.38 560 LYS A N 1
ATOM 4297 C CA . LYS A 1 560 ? -1.371 -14.505 -5.596 1.00 91.38 560 LYS A CA 1
ATOM 4298 C C . LYS A 1 560 ? -0.075 -13.698 -5.607 1.00 91.38 560 LYS A C 1
ATOM 4300 O O . LYS A 1 560 ? -0.014 -12.704 -6.329 1.00 91.38 560 LYS A O 1
ATOM 4305 N N . TYR A 1 561 ? 0.955 -14.129 -4.878 1.00 90.62 561 TYR A N 1
ATOM 4306 C CA . TYR A 1 561 ? 2.284 -13.525 -4.949 1.00 90.62 561 TYR A CA 1
ATOM 4307 C C . TYR A 1 561 ? 2.889 -13.630 -6.352 1.00 90.62 561 TYR A C 1
ATOM 4309 O O . TYR A 1 561 ? 3.347 -12.637 -6.912 1.00 90.62 561 TYR A O 1
ATOM 4317 N N . ASN A 1 562 ? 2.866 -14.830 -6.942 1.00 81.50 562 ASN A N 1
ATOM 4318 C CA . ASN A 1 562 ? 3.407 -15.039 -8.282 1.00 81.50 562 ASN A CA 1
ATOM 4319 C C . ASN A 1 562 ? 2.449 -14.548 -9.363 1.00 81.50 562 ASN A C 1
ATOM 4321 O O . ASN A 1 562 ? 2.901 -14.039 -10.382 1.00 81.50 562 ASN A O 1
ATOM 4325 N N . ASP A 1 563 ? 1.141 -14.588 -9.120 1.00 82.50 563 ASP A N 1
ATOM 4326 C CA . ASP A 1 563 ? 0.157 -14.062 -10.067 1.00 82.50 563 ASP A CA 1
ATOM 4327 C C . ASP A 1 563 ? 0.136 -12.523 -10.131 1.00 82.50 563 ASP A C 1
ATOM 4329 O O . ASP A 1 563 ? -0.684 -11.962 -10.846 1.00 82.50 563 ASP A O 1
ATOM 4333 N N . ILE A 1 564 ? 1.021 -11.797 -9.435 1.00 78.25 564 ILE A N 1
ATOM 4334 C CA . ILE A 1 564 ? 0.988 -10.322 -9.403 1.00 78.25 564 ILE A CA 1
ATOM 4335 C C . ILE A 1 564 ? 1.158 -9.669 -10.790 1.00 78.25 564 ILE A C 1
ATOM 4337 O O . ILE A 1 564 ? 0.702 -8.545 -11.002 1.00 78.25 564 ILE A O 1
ATOM 4341 N N . TYR A 1 565 ? 1.766 -10.393 -11.737 1.00 75.50 565 TYR A N 1
ATOM 4342 C CA . TYR A 1 565 ? 1.853 -10.035 -13.159 1.00 75.50 565 TYR A CA 1
ATOM 4343 C C . TYR A 1 565 ? 1.129 -11.024 -14.087 1.00 75.50 565 TYR A C 1
ATOM 4345 O O . TYR A 1 565 ? 1.321 -10.992 -15.299 1.00 75.50 565 TYR A O 1
ATOM 4353 N N . ASN A 1 566 ? 0.264 -11.875 -13.527 1.00 62.38 566 ASN A N 1
ATOM 4354 C CA . ASN A 1 566 ? -0.653 -12.757 -14.251 1.00 62.38 566 ASN A CA 1
ATOM 4355 C C . ASN A 1 566 ? 0.032 -13.700 -15.246 1.00 62.38 566 ASN A C 1
ATOM 4357 O O . ASN A 1 566 ? -0.386 -13.817 -16.403 1.00 62.38 566 ASN A O 1
ATOM 4361 N N . ARG A 1 567 ? 1.066 -14.420 -14.789 1.00 54.19 567 ARG A N 1
ATOM 4362 C CA . ARG A 1 567 ? 1.601 -15.563 -15.533 1.00 54.19 567 ARG A CA 1
ATOM 4363 C C . ARG A 1 567 ? 0.433 -16.526 -15.763 1.00 54.19 567 ARG A C 1
ATOM 4365 O O . ARG A 1 567 ? -0.114 -17.061 -14.802 1.00 54.19 567 ARG A O 1
ATOM 4372 N N . LYS A 1 568 ? 0.014 -16.730 -17.018 1.00 43.75 568 LYS A N 1
ATOM 4373 C CA . LYS A 1 568 ? -0.806 -17.902 -17.350 1.00 43.75 568 LYS A CA 1
ATOM 4374 C C . LYS A 1 568 ? 0.071 -19.105 -17.007 1.00 43.75 568 LYS A C 1
ATOM 4376 O O . LYS A 1 568 ? 1.025 -19.376 -17.734 1.00 43.75 568 LYS A O 1
ATOM 4381 N N . THR A 1 569 ? -0.159 -19.697 -15.841 1.00 32.81 569 THR A N 1
ATOM 4382 C CA . THR A 1 569 ? 0.467 -20.958 -15.443 1.00 32.81 569 THR A CA 1
ATOM 4383 C C . THR A 1 569 ? -0.229 -22.117 -16.127 1.00 32.81 569 THR A C 1
ATOM 4385 O O . THR A 1 569 ? -1.462 -22.028 -16.342 1.00 32.81 569 THR A O 1
#

pLDDT: mean 79.76, std 25.14, range [27.2, 98.81]

Nearest PDB structures (foldseek):
  1pj6-assembly1_A  TM=8.367E-01  e=1.302E-33  Arthrobacter globiformis
  3gsi-assembly1_A  TM=8.397E-01  e=4.644E-33  Arthrobacter globiformis
  5l46-assembly2_B  TM=8.104E-01  e=1.551E-24  Homo sapiens
  1y56-assembly1_B  TM=8.446E-01  e=2.849E-24  Pyrococcus horikoshii OT3
  4pab-assembly2_B  TM=7.661E-01  e=4.857E-25  Rattus norvegicus

Mean predicted aligned error: 13.13 Å

Organism: NCBI:txid1612424